Protein AF-A0A3Q0RYQ0-F1 (afdb_monomer)

Organism: Amphilophus citrinellus (NCBI:txid61819)

Sequence (430 aa):
LPTRLVSVSILPGSYDSENEVNPSDDLDFRHHNYKEMRQECPNITRIYNIGKSSQGLKMYAMEISDNPGEHETGEPEFRYTAGLHGNEALGRELLLLLMQFLCKEYNDENPRVRRLVDGVRIHLVPSLNPDAYELGSEMGNWALGHWTEEGYD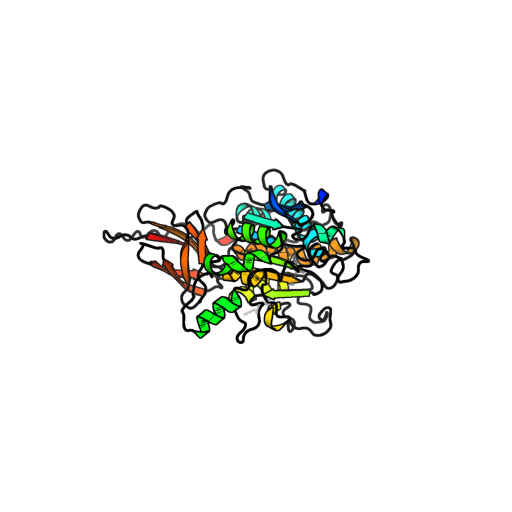IFQNFPDLNSILWGAEDRENVFNSSVSLFTVLKDVCLFLAVETKAIISWMVRNPFVLGANLQGGEKLVTYPFDMQRPPSSTPDDAMFRWLAMSYAHSHLTMTETYRGSCHGDDVTGGQGISNRASWKPVVGSMNDFSYLHTNCFELSIFLGCDKFPHESELPLEWENNREALLSFIEQVHRGIKGIVRDVDGNPLPNATVSVEGVRHDVKTAVGGDYWRLLNPGEYRVTAKADGYTPQTRLCMVAPSRDPEQDKRKIMDGWTTQKFGHNHRFWVFII

Foldseek 3Di:
DDDDDDDDDDDPDPPPPPDPDDDLPDFDQDQDALVRLDDDQPQFWDKDFLFAAPVGRTFIKIKGANDPPDDDFQQAEEEEAEALQLQLQLQLSLLSRLVVVLSVCVVVVPVLSVCLRHRHTYIYGSHLASVLNVQHDPPDDPCRRGAGPVRHSLQQLADFCVVVVVVCVVVVNQQLEFDDCVVVCPPSVVRHGRSNVSVVVVLVVHQHQEYEYEAEQKAAKEFADQADDVVGAALCNVLRLVLRLLLQVQQPCLLPPVPAILVHHRQCNSSRYDHNNSPPHGGNGPQCCSQRHHNYHYMYGHQYNRSNDHSVCSSVSSVRRVRSVSSSSVLSPFDWKWAKFWPVRQGDFQKWKDWPSRSYIHTAHPRRMDGDHDDFDWIWIWIGDPPEDIDIDIDGTDDDDDPVPPVPPPDDDDDDDDDDDDTYIDIGID

Solvent-accessible surface area (backbone atoms only — not comparable to full-atom values): 23874 Å² total; per-residue (Å²): 134,86,82,82,83,83,83,85,80,84,72,88,74,80,79,75,67,96,75,77,80,84,76,74,92,82,62,88,70,52,86,70,56,89,83,62,71,75,75,84,42,88,78,32,44,39,79,46,71,54,40,38,40,90,90,61,51,69,29,50,33,42,32,35,15,66,60,53,92,62,86,54,84,79,50,50,28,34,37,42,36,10,9,51,32,15,28,17,40,56,33,21,49,49,47,54,50,49,51,53,48,50,45,50,38,38,75,71,62,33,70,68,46,41,54,46,34,71,50,30,42,37,32,38,25,37,34,62,24,62,73,16,32,79,61,29,49,74,88,48,56,97,65,46,18,33,37,43,95,90,66,44,48,52,53,52,48,38,70,63,55,62,68,54,52,51,61,33,51,78,68,73,46,89,70,41,58,55,58,64,59,84,83,55,45,89,73,54,61,80,79,41,53,58,39,46,52,22,50,52,56,45,57,72,72,44,74,38,46,32,35,37,37,30,38,47,54,28,54,34,23,29,28,56,28,30,48,72,48,95,81,46,67,45,73,53,37,75,45,46,52,49,56,34,41,46,29,18,71,45,19,76,66,40,42,44,66,88,61,56,39,72,87,52,76,60,81,34,80,50,54,12,33,39,48,25,26,81,76,63,57,41,61,15,28,52,44,48,37,32,50,43,56,45,63,19,47,39,34,44,36,26,75,26,53,61,23,37,63,57,51,88,48,44,64,57,54,42,66,34,36,51,56,11,57,53,54,44,59,62,53,61,76,41,36,47,38,28,37,35,22,40,77,87,64,49,56,37,49,68,21,38,41,36,41,72,95,37,66,60,39,34,56,20,36,83,66,4,20,38,72,43,80,45,65,65,45,81,42,48,38,33,41,38,42,93,95,47,59,66,47,76,45,83,44,76,26,71,73,90,67,72,80,85,66,66,89,74,73,91,81,87,81,90,77,88,81,88,75,76,101,61,74,48,57,46,78,45,77,109

Mean predicted aligned error: 9.64 Å

pLDDT: mean 82.49, std 21.72, range [22.73, 98.88]

Radius of gyration: 23.22 Å; Cα contacts (8 Å, |Δi|>4): 870; chains: 1; bounding box: 71×60×66 Å

Structure (mmCIF, N/CA/C/O backbone):
data_AF-A0A3Q0RYQ0-F1
#
_entry.id   AF-A0A3Q0RYQ0-F1
#
loop_
_atom_site.group_PDB
_atom_site.id
_atom_site.type_symbol
_atom_site.label_atom_id
_atom_site.label_alt_id
_atom_site.label_comp_id
_atom_site.label_asym_id
_atom_site.label_entity_id
_atom_site.label_seq_id
_atom_site.pdbx_PDB_ins_code
_atom_site.Cartn_x
_atom_site.Cartn_y
_atom_site.Cartn_z
_atom_site.occupancy
_atom_site.B_iso_or_equiv
_atom_site.auth_seq_id
_atom_site.auth_comp_id
_atom_site.auth_asym_id
_atom_site.auth_atom_id
_atom_site.pdbx_PDB_model_num
ATOM 1 N N . LEU A 1 1 ? 41.351 41.976 39.395 1.00 35.34 1 LEU A N 1
ATOM 2 C CA . LEU A 1 1 ? 40.539 40.817 38.959 1.00 35.34 1 LEU A CA 1
ATOM 3 C C . LEU A 1 1 ? 40.976 40.463 37.544 1.00 35.34 1 LEU A C 1
ATOM 5 O O . LEU A 1 1 ? 40.737 41.284 36.668 1.00 35.34 1 LEU A O 1
ATOM 9 N N . PRO A 1 2 ? 41.702 39.357 37.312 1.00 31.44 2 PRO A N 1
ATOM 10 C CA . PRO A 1 2 ? 42.152 39.022 35.971 1.00 31.44 2 PRO A CA 1
ATOM 11 C C . PRO A 1 2 ? 41.014 38.339 35.204 1.00 31.44 2 PRO A C 1
ATOM 13 O O . PRO A 1 2 ? 40.471 37.321 35.633 1.00 31.44 2 PRO A O 1
ATOM 16 N N . THR A 1 3 ? 40.649 38.939 34.079 1.00 29.67 3 THR A N 1
ATOM 17 C CA . THR A 1 3 ? 39.706 38.440 33.078 1.00 29.67 3 THR A CA 1
ATOM 18 C C . THR A 1 3 ? 40.287 37.184 32.424 1.00 29.67 3 THR A C 1
ATOM 20 O O . THR A 1 3 ? 41.340 37.241 31.794 1.00 29.67 3 THR A O 1
ATOM 23 N N . ARG A 1 4 ? 39.623 36.033 32.586 1.00 26.80 4 ARG A N 1
ATOM 24 C CA . ARG A 1 4 ? 39.963 34.800 31.861 1.00 26.80 4 ARG A CA 1
ATOM 25 C C . ARG A 1 4 ? 39.298 34.837 30.483 1.00 26.80 4 ARG A C 1
ATOM 27 O O . ARG A 1 4 ? 38.076 34.806 30.394 1.00 26.80 4 ARG A O 1
ATOM 34 N N . LEU A 1 5 ? 40.112 34.919 29.432 1.00 25.80 5 LEU A N 1
ATOM 35 C CA . LEU A 1 5 ? 39.718 34.653 28.047 1.00 25.80 5 LEU A CA 1
ATOM 36 C C . LEU A 1 5 ? 39.495 33.144 27.874 1.00 25.80 5 LEU A C 1
ATOM 38 O O . LEU A 1 5 ? 40.345 32.351 28.275 1.00 25.80 5 LEU A O 1
ATOM 42 N N . VAL A 1 6 ? 38.365 32.758 27.283 1.00 25.59 6 VAL A N 1
ATOM 43 C CA . VAL A 1 6 ? 38.077 31.376 26.873 1.00 25.59 6 VAL A CA 1
ATOM 44 C C . VAL A 1 6 ? 38.352 31.273 25.374 1.00 25.59 6 VAL A C 1
ATOM 46 O O . VAL A 1 6 ? 37.732 31.981 24.585 1.00 25.59 6 VAL A O 1
ATOM 49 N N . SER A 1 7 ? 39.297 30.418 24.984 1.00 22.73 7 SER A N 1
ATOM 50 C CA . SER A 1 7 ? 39.553 30.049 23.590 1.00 22.73 7 SER A CA 1
ATOM 51 C C . SER A 1 7 ? 38.651 28.880 23.194 1.00 22.73 7 SER A C 1
ATOM 53 O O . SER A 1 7 ? 38.681 27.842 23.855 1.00 22.73 7 SER A O 1
ATOM 55 N N . VAL A 1 8 ? 37.880 29.028 22.116 1.00 24.84 8 VAL A N 1
ATOM 56 C CA . VAL A 1 8 ? 37.126 27.928 21.501 1.00 24.84 8 VAL A CA 1
ATOM 57 C C . VAL A 1 8 ? 37.947 27.394 20.332 1.00 24.84 8 VAL A C 1
ATOM 59 O O . VAL A 1 8 ? 38.118 28.076 19.324 1.00 24.84 8 VAL A O 1
ATOM 62 N N . SER A 1 9 ? 38.477 26.185 20.487 1.00 23.41 9 SER A N 1
ATOM 63 C CA . SER A 1 9 ? 39.116 25.425 19.414 1.00 23.41 9 SER A CA 1
ATOM 64 C C . SER A 1 9 ? 38.035 24.609 18.709 1.00 23.41 9 SER A C 1
ATOM 66 O O . SER A 1 9 ? 37.438 23.730 19.327 1.00 23.41 9 SER A O 1
ATOM 68 N N . ILE A 1 10 ? 37.766 24.893 17.435 1.00 24.98 10 ILE A N 1
ATOM 69 C CA . ILE A 1 10 ? 36.896 24.055 16.603 1.00 24.98 10 ILE A CA 1
ATOM 70 C C . ILE A 1 10 ? 37.760 22.901 16.090 1.00 24.98 10 ILE A C 1
ATOM 72 O O . ILE A 1 10 ? 38.642 23.106 15.258 1.00 24.98 10 ILE A O 1
ATOM 76 N N . LEU A 1 11 ? 37.543 21.702 16.628 1.00 24.66 11 LEU A N 1
ATOM 77 C CA . LEU A 1 11 ? 38.028 20.469 16.011 1.00 24.66 11 LEU A CA 1
ATOM 78 C C . LEU A 1 11 ? 37.131 20.172 14.797 1.00 24.66 11 LEU A C 1
ATOM 80 O O . LEU A 1 11 ? 35.913 20.321 14.924 1.00 24.66 11 LEU A O 1
ATOM 84 N N . PRO A 1 12 ? 37.677 19.769 13.636 1.00 24.64 12 PRO A N 1
ATOM 85 C CA . PRO A 1 12 ? 36.850 19.257 12.556 1.00 24.64 12 PRO A CA 1
ATOM 86 C C . PRO A 1 12 ? 36.226 17.950 13.048 1.00 24.64 12 PRO A C 1
ATOM 88 O O . PRO A 1 12 ? 36.910 16.941 13.190 1.00 24.64 12 PRO A O 1
ATOM 91 N N . GLY A 1 13 ? 34.941 17.995 13.390 1.00 23.70 13 GLY A N 1
ATOM 92 C CA . GLY A 1 13 ? 34.165 16.788 13.615 1.00 23.70 13 GLY A CA 1
ATOM 93 C C . GLY A 1 13 ? 33.959 16.120 12.266 1.00 23.70 13 GLY A C 1
ATOM 94 O O . GLY A 1 13 ? 33.210 16.640 11.441 1.00 23.70 13 GLY A O 1
ATOM 95 N N . SER A 1 14 ? 34.633 14.995 12.037 1.00 28.39 14 SER A N 1
ATOM 96 C CA . SER A 1 14 ? 34.111 13.988 11.124 1.00 28.39 14 SER A CA 1
ATOM 97 C C . SER A 1 14 ? 32.786 13.526 11.723 1.00 28.39 14 SER A C 1
ATOM 99 O O . SER A 1 14 ? 32.752 12.817 12.727 1.00 28.39 14 SER A O 1
ATOM 101 N N . TYR A 1 15 ? 31.684 14.025 11.171 1.00 25.72 15 TYR A N 1
ATOM 102 C CA . TYR A 1 15 ? 30.408 13.342 11.298 1.00 25.72 15 TYR A CA 1
ATOM 103 C C . TYR A 1 15 ? 30.523 12.087 10.436 1.00 25.72 15 TYR A C 1
ATOM 105 O O . TYR A 1 15 ? 30.197 12.121 9.256 1.00 25.72 15 TYR A O 1
ATOM 113 N N . ASP A 1 16 ? 31.043 11.011 11.018 1.00 27.61 16 ASP A N 1
ATOM 114 C CA . ASP A 1 16 ? 30.705 9.682 10.530 1.00 27.61 16 ASP A CA 1
ATOM 115 C C . ASP A 1 16 ? 29.267 9.439 10.997 1.00 27.61 16 ASP A C 1
ATOM 117 O O . ASP A 1 16 ? 28.991 9.305 12.191 1.00 27.61 16 ASP A O 1
ATOM 121 N N . SER A 1 17 ? 28.316 9.493 10.068 1.00 32.97 17 SER A N 1
ATOM 122 C CA . SER A 1 17 ? 26.970 8.995 10.319 1.00 32.97 17 SER A CA 1
ATOM 123 C C . SER A 1 17 ? 27.061 7.484 10.525 1.00 32.97 17 SER A C 1
ATOM 125 O O . SER A 1 17 ? 27.238 6.741 9.564 1.00 32.97 17 SER A O 1
ATOM 127 N N . GLU A 1 18 ? 26.915 7.015 11.763 1.00 38.28 18 GLU A N 1
ATOM 128 C CA . GLU A 1 18 ? 26.927 5.587 12.138 1.00 38.28 18 GLU A CA 1
ATOM 129 C C . GLU A 1 18 ? 25.746 4.757 11.566 1.00 38.28 18 GLU A C 1
ATOM 131 O O . GLU A 1 18 ? 25.410 3.717 12.112 1.00 38.28 18 GLU A O 1
ATOM 136 N N . ASN A 1 19 ? 25.108 5.168 10.463 1.00 42.06 19 ASN A N 1
ATOM 137 C CA . ASN A 1 19 ? 24.015 4.431 9.809 1.00 42.06 19 ASN A CA 1
ATOM 138 C C . ASN A 1 19 ? 24.026 4.529 8.267 1.00 42.06 19 ASN A C 1
ATOM 140 O O . ASN A 1 19 ? 23.006 4.253 7.635 1.00 42.06 19 ASN A O 1
ATOM 144 N N . GLU A 1 20 ? 25.138 4.913 7.630 1.00 40.25 20 GLU A N 1
ATOM 145 C CA . GLU A 1 20 ? 25.246 4.771 6.170 1.00 40.25 20 GLU A CA 1
ATOM 146 C C . GLU A 1 20 ? 25.412 3.288 5.804 1.00 40.25 20 GLU A C 1
ATOM 148 O O . GLU A 1 20 ? 26.482 2.693 5.929 1.00 40.25 20 GLU A O 1
ATOM 153 N N . VAL A 1 21 ? 24.301 2.680 5.385 1.00 49.88 21 VAL A N 1
ATOM 154 C CA . VAL A 1 21 ? 24.256 1.333 4.815 1.00 49.88 21 VAL A CA 1
ATOM 155 C C . VAL A 1 21 ? 24.951 1.378 3.453 1.00 49.88 21 VAL A C 1
ATOM 157 O O . VAL A 1 21 ? 24.531 2.132 2.576 1.00 49.88 21 VAL A O 1
ATOM 160 N N . ASN A 1 22 ? 25.973 0.545 3.249 1.00 49.56 22 ASN A N 1
ATOM 161 C CA . ASN A 1 22 ? 26.591 0.303 1.940 1.00 49.56 22 ASN A CA 1
ATOM 162 C C . ASN A 1 22 ? 26.213 -1.110 1.448 1.00 49.56 22 ASN A C 1
ATOM 164 O O . ASN A 1 22 ? 26.931 -2.061 1.760 1.00 49.56 22 ASN A O 1
ATOM 168 N N . PRO A 1 23 ? 25.107 -1.296 0.696 1.00 49.75 23 PRO A N 1
ATOM 169 C CA . PRO A 1 23 ? 24.666 -2.610 0.254 1.00 49.75 23 PRO A CA 1
ATOM 170 C C . PRO A 1 23 ? 24.628 -2.719 -1.281 1.00 49.75 23 PRO A C 1
ATOM 172 O O . PRO A 1 23 ? 23.695 -3.307 -1.818 1.00 49.75 23 PRO A O 1
ATOM 175 N N . SER A 1 24 ? 25.589 -2.147 -2.021 1.00 54.16 24 SER A N 1
ATOM 176 C CA . SER A 1 24 ? 25.596 -2.294 -3.490 1.00 54.16 24 SER A CA 1
ATOM 177 C C . SER A 1 24 ? 26.205 -3.608 -3.979 1.00 54.16 24 SER A C 1
ATOM 179 O O . SER A 1 24 ? 25.869 -4.061 -5.066 1.00 54.16 24 SER A O 1
ATOM 181 N N . ASP A 1 25 ? 27.092 -4.238 -3.207 1.00 54.28 25 ASP A N 1
ATOM 182 C CA . ASP A 1 25 ? 28.030 -5.212 -3.783 1.00 54.28 25 ASP A CA 1
ATOM 183 C C . ASP A 1 25 ? 27.465 -6.636 -3.963 1.00 54.28 25 ASP A C 1
ATOM 185 O O . ASP A 1 25 ? 28.196 -7.515 -4.409 1.00 54.28 25 ASP A O 1
ATOM 189 N N . ASP A 1 26 ? 26.183 -6.885 -3.652 1.00 65.62 26 ASP A N 1
ATOM 190 C CA . ASP A 1 26 ? 25.597 -8.243 -3.700 1.00 65.62 26 ASP A CA 1
ATOM 191 C C . ASP A 1 26 ? 24.084 -8.296 -4.016 1.00 65.62 26 ASP A C 1
ATOM 193 O O . ASP A 1 26 ? 23.412 -9.267 -3.673 1.00 65.62 26 ASP A O 1
ATOM 197 N N . LEU A 1 27 ? 23.514 -7.243 -4.615 1.00 79.44 27 LEU A N 1
ATOM 198 C CA . LEU A 1 27 ? 22.121 -7.254 -5.096 1.00 79.44 27 LEU A CA 1
ATOM 199 C C . LEU A 1 27 ? 22.076 -7.556 -6.606 1.00 79.44 27 LEU A C 1
ATOM 201 O O . LEU A 1 27 ? 22.945 -7.115 -7.360 1.00 79.44 27 LEU A O 1
ATOM 205 N N . ASP A 1 28 ? 21.060 -8.299 -7.057 1.00 83.06 28 ASP A N 1
ATOM 206 C CA . ASP A 1 28 ? 20.886 -8.687 -8.468 1.00 83.06 28 ASP A CA 1
ATOM 207 C C . ASP A 1 28 ? 20.220 -7.555 -9.275 1.00 83.06 28 ASP A C 1
ATOM 209 O O . ASP A 1 28 ? 18.995 -7.495 -9.400 1.00 83.06 28 ASP A O 1
ATOM 213 N N . PHE A 1 29 ? 21.025 -6.625 -9.796 1.00 84.56 29 PHE A N 1
ATOM 214 C CA . PHE A 1 29 ? 20.559 -5.498 -10.614 1.00 84.56 29 PHE A CA 1
ATOM 215 C C . PHE A 1 29 ? 20.426 -5.878 -12.096 1.00 84.56 29 PHE A C 1
ATOM 217 O O . PHE A 1 29 ? 21.367 -5.722 -12.875 1.00 84.56 29 PHE A O 1
ATOM 224 N N . ARG A 1 30 ? 19.247 -6.361 -12.489 1.00 86.81 30 ARG A N 1
ATOM 225 C CA . ARG A 1 30 ? 18.861 -6.657 -13.881 1.00 86.81 30 ARG A CA 1
ATOM 226 C C . ARG A 1 30 ? 17.343 -6.775 -13.995 1.00 86.81 30 ARG A C 1
ATOM 228 O O . ARG A 1 30 ? 16.667 -6.853 -12.972 1.00 86.81 30 ARG A O 1
ATOM 235 N N . HIS A 1 31 ? 16.817 -6.888 -15.212 1.00 79.19 31 HIS A N 1
ATOM 236 C CA . HIS A 1 31 ? 15.400 -7.200 -15.407 1.00 79.19 31 HIS A CA 1
ATOM 237 C C . HIS A 1 31 ? 15.139 -8.698 -15.201 1.00 79.19 31 HIS A C 1
ATOM 239 O O . HIS A 1 31 ? 15.786 -9.558 -15.810 1.00 79.19 31 HIS A O 1
ATOM 245 N N . HIS A 1 32 ? 14.183 -9.033 -14.333 1.00 85.75 32 HIS A N 1
ATOM 246 C CA . HIS A 1 32 ? 13.834 -10.423 -14.028 1.00 85.75 32 HIS A CA 1
ATOM 247 C C . HIS A 1 32 ? 12.627 -10.862 -14.848 1.00 85.75 32 HIS A C 1
ATOM 249 O O . HIS A 1 32 ? 11.542 -10.297 -14.704 1.00 85.75 32 HIS A O 1
ATOM 255 N N . ASN A 1 33 ? 12.740 -11.939 -15.634 1.00 80.19 33 ASN A N 1
ATOM 256 C CA . ASN A 1 33 ? 11.565 -12.515 -16.305 1.00 80.19 33 ASN A CA 1
ATOM 257 C C . ASN A 1 33 ? 10.619 -13.203 -15.303 1.00 80.19 33 ASN A C 1
ATOM 259 O O . ASN A 1 33 ? 10.952 -13.413 -14.132 1.00 80.19 33 ASN A O 1
ATOM 263 N N . TYR A 1 34 ? 9.419 -13.593 -15.746 1.00 75.25 34 TYR A N 1
ATOM 264 C CA . TYR A 1 34 ? 8.412 -14.195 -14.867 1.00 75.25 34 TYR A CA 1
ATOM 265 C C . TYR A 1 34 ? 8.910 -15.379 -14.008 1.00 75.25 34 TYR A C 1
ATOM 267 O O . TYR A 1 34 ? 8.474 -15.554 -12.866 1.00 75.25 34 TYR A O 1
ATOM 275 N N . LYS A 1 35 ? 9.820 -16.217 -14.524 1.00 77.00 35 LYS A N 1
ATOM 276 C CA . LYS A 1 35 ? 10.297 -17.411 -13.799 1.00 77.00 35 LYS A CA 1
ATOM 277 C C . LYS A 1 35 ? 11.270 -17.068 -12.674 1.00 77.00 35 LYS A C 1
ATOM 279 O O . LYS A 1 35 ? 11.346 -17.838 -11.713 1.00 77.00 35 LYS A O 1
ATOM 284 N N . GLU A 1 36 ? 11.977 -15.952 -12.809 1.00 78.25 36 GLU A N 1
ATOM 285 C CA . GLU A 1 36 ? 13.081 -15.519 -11.949 1.00 78.25 36 GLU A CA 1
ATOM 286 C C . GLU A 1 36 ? 12.624 -14.677 -10.754 1.00 78.25 36 GLU A C 1
ATOM 288 O O . GLU A 1 36 ? 13.380 -14.537 -9.802 1.00 78.25 36 GLU A O 1
ATOM 293 N N . MET A 1 37 ? 11.369 -14.208 -10.736 1.00 74.06 37 MET A N 1
ATOM 294 C CA . MET A 1 37 ? 10.793 -13.474 -9.594 1.00 74.06 37 MET A CA 1
ATOM 295 C C . MET A 1 37 ? 10.704 -14.294 -8.294 1.00 74.06 37 MET A C 1
ATOM 297 O O . MET A 1 37 ? 10.401 -13.753 -7.238 1.00 74.06 37 MET A O 1
ATOM 301 N N . ARG A 1 38 ? 10.892 -15.618 -8.355 1.00 68.00 38 ARG A N 1
ATOM 302 C CA . ARG A 1 38 ? 10.792 -16.508 -7.189 1.00 68.00 38 ARG A CA 1
ATOM 303 C C . ARG A 1 38 ? 12.153 -16.659 -6.522 1.00 68.00 38 ARG A C 1
ATOM 305 O O . ARG A 1 38 ? 12.812 -17.683 -6.695 1.00 68.00 38 ARG A O 1
ATOM 312 N N . GLN A 1 39 ? 12.551 -15.640 -5.777 1.00 68.56 39 GLN A N 1
ATOM 313 C CA . GLN A 1 39 ? 13.675 -15.721 -4.850 1.00 68.56 39 GLN A CA 1
ATOM 314 C C . GLN A 1 39 ? 13.123 -15.869 -3.427 1.00 68.56 39 GLN A C 1
ATOM 316 O O . GLN A 1 39 ? 12.138 -15.229 -3.074 1.00 68.56 39 GLN A O 1
ATOM 321 N N . GLU A 1 40 ? 13.715 -16.753 -2.629 1.00 69.31 40 GLU A N 1
ATOM 322 C CA . GLU A 1 40 ? 13.260 -17.042 -1.265 1.00 69.31 40 GLU A CA 1
ATOM 323 C C . GLU A 1 40 ? 14.390 -16.795 -0.269 1.00 69.31 40 GLU A C 1
ATOM 325 O O . GLU A 1 40 ? 15.542 -17.153 -0.516 1.00 69.31 40 GLU A O 1
ATOM 330 N N . CYS A 1 41 ? 14.025 -16.231 0.880 1.00 78.12 41 CYS A N 1
ATOM 331 C CA . CYS A 1 41 ? 14.859 -16.178 2.072 1.00 78.12 41 CYS A CA 1
ATOM 332 C C . CYS A 1 41 ? 14.319 -17.204 3.076 1.00 78.12 41 CYS A C 1
ATOM 334 O O . CYS A 1 41 ? 13.227 -16.993 3.625 1.00 78.12 41 CYS A O 1
ATOM 336 N N . PRO A 1 42 ? 15.011 -18.332 3.308 1.00 75.12 42 PRO A N 1
ATOM 337 C CA . PRO A 1 42 ? 14.533 -19.343 4.241 1.00 75.12 42 PRO A CA 1
ATOM 338 C C . PRO A 1 42 ? 14.229 -18.738 5.621 1.00 75.12 42 PRO A C 1
ATOM 340 O O . PRO A 1 42 ? 14.963 -17.879 6.098 1.00 75.12 42 PRO A O 1
ATOM 343 N N . ASN A 1 43 ? 13.168 -19.226 6.267 1.00 83.88 43 ASN A N 1
ATOM 344 C CA . ASN A 1 43 ? 12.683 -18.865 7.611 1.00 83.88 43 ASN A CA 1
ATOM 345 C C . ASN A 1 43 ? 11.854 -17.582 7.741 1.00 83.88 43 ASN A C 1
ATOM 347 O O . ASN A 1 43 ? 10.963 -17.583 8.579 1.00 83.88 43 ASN A O 1
ATOM 351 N N . ILE A 1 44 ? 12.081 -16.547 6.928 1.00 91.00 44 ILE A N 1
ATOM 352 C CA . ILE A 1 44 ? 11.327 -15.279 7.044 1.00 91.00 44 ILE A CA 1
ATOM 353 C C . ILE A 1 44 ? 10.461 -14.946 5.830 1.00 91.00 44 ILE A C 1
ATOM 355 O O . ILE A 1 44 ? 9.850 -13.884 5.778 1.00 91.00 44 ILE A O 1
ATOM 359 N N . THR A 1 45 ? 10.427 -15.818 4.816 1.00 92.31 45 THR A N 1
ATOM 360 C CA . THR A 1 45 ? 9.611 -15.583 3.619 1.00 92.31 45 THR A CA 1
ATOM 361 C C . THR A 1 45 ? 8.669 -16.722 3.291 1.00 92.31 45 THR A C 1
ATOM 363 O O . THR A 1 45 ? 8.945 -17.895 3.544 1.00 92.31 45 THR A O 1
ATOM 366 N N . ARG A 1 46 ? 7.546 -16.359 2.666 1.00 93.44 46 ARG A N 1
ATOM 367 C CA . ARG A 1 46 ? 6.603 -17.296 2.057 1.00 93.44 46 ARG A CA 1
ATOM 368 C C . ARG A 1 46 ? 6.098 -16.736 0.735 1.00 93.44 46 ARG A C 1
ATOM 370 O O . ARG A 1 46 ? 5.437 -15.703 0.687 1.00 93.44 46 ARG A O 1
ATOM 377 N N . ILE A 1 47 ? 6.328 -17.470 -0.349 1.00 92.88 47 ILE A N 1
ATOM 378 C CA . ILE A 1 47 ? 5.747 -17.136 -1.651 1.00 92.88 47 ILE A CA 1
ATOM 379 C C . ILE A 1 47 ? 4.377 -17.798 -1.778 1.00 92.88 47 ILE A C 1
ATOM 381 O O . ILE A 1 47 ? 4.229 -19.012 -1.612 1.00 92.88 47 ILE A O 1
ATOM 385 N N . TYR A 1 48 ? 3.354 -17.018 -2.119 1.00 94.81 48 TYR A N 1
ATOM 386 C CA . TYR A 1 48 ? 2.020 -17.544 -2.393 1.00 94.81 48 TYR A CA 1
ATOM 387 C C . TYR A 1 48 ? 1.381 -16.896 -3.617 1.00 94.81 48 TYR A C 1
ATOM 389 O O . TYR A 1 48 ? 1.836 -15.884 -4.139 1.00 94.81 48 TYR A O 1
ATOM 397 N N . ASN A 1 49 ? 0.324 -17.532 -4.118 1.00 95.88 49 ASN A N 1
ATOM 398 C CA . ASN A 1 49 ? -0.392 -17.068 -5.295 1.00 95.88 49 ASN A CA 1
ATOM 399 C C . ASN A 1 49 ? -1.640 -16.267 -4.903 1.00 95.88 49 ASN A C 1
ATOM 401 O O . ASN A 1 49 ? -2.490 -16.806 -4.190 1.00 95.88 49 ASN A O 1
ATOM 405 N N . ILE A 1 50 ? -1.794 -15.048 -5.427 1.00 96.69 50 ILE A N 1
ATOM 406 C CA . ILE A 1 50 ? -3.001 -14.228 -5.216 1.00 96.69 50 ILE A CA 1
ATOM 407 C C . ILE A 1 50 ? -4.071 -14.462 -6.290 1.00 96.69 50 ILE A C 1
ATOM 409 O O . ILE A 1 50 ? -5.246 -14.194 -6.057 1.00 96.69 50 ILE A O 1
ATOM 413 N N . GLY A 1 51 ? -3.699 -15.023 -7.445 1.00 96.19 51 GLY A N 1
ATOM 414 C CA . GLY A 1 51 ? -4.630 -15.286 -8.542 1.00 96.19 51 GLY A CA 1
ATOM 415 C C . GLY A 1 51 ? -3.944 -15.721 -9.827 1.00 96.19 51 GLY A C 1
ATOM 416 O O . GLY A 1 51 ? -2.811 -16.187 -9.815 1.00 96.19 51 GLY A O 1
ATOM 417 N N . LYS A 1 52 ? -4.632 -15.625 -10.957 1.00 95.38 52 LYS A N 1
ATOM 418 C CA . LYS A 1 52 ? -4.008 -15.856 -12.259 1.00 95.38 52 LYS A CA 1
ATOM 419 C C . LYS A 1 52 ? -4.392 -14.744 -13.212 1.00 95.38 52 LYS A C 1
ATOM 421 O O . LYS A 1 52 ? -5.511 -14.245 -13.120 1.00 95.38 52 LYS A O 1
ATOM 426 N N . SER A 1 53 ? -3.469 -14.409 -14.095 1.00 94.81 53 SER A N 1
ATOM 427 C CA . SER A 1 53 ? -3.727 -13.567 -15.248 1.00 94.81 53 SER A CA 1
ATOM 428 C C . SER A 1 53 ? -4.573 -14.290 -16.296 1.00 94.81 53 SER A C 1
ATOM 430 O O . SER A 1 53 ? -4.840 -15.498 -16.189 1.00 94.81 53 SER A O 1
ATOM 432 N N . SER A 1 54 ? -4.964 -13.552 -17.326 1.00 93.69 54 SER A N 1
ATOM 433 C CA . SER A 1 54 ? -5.740 -14.036 -18.469 1.00 93.69 54 SER A CA 1
ATOM 434 C C . SER A 1 54 ? -5.054 -15.194 -19.204 1.00 93.69 54 SER A C 1
ATOM 436 O O . SER A 1 54 ? -5.709 -16.180 -19.550 1.00 93.69 54 SER A O 1
ATOM 438 N N . GLN A 1 55 ? -3.726 -15.151 -19.356 1.00 93.31 55 GLN A N 1
ATOM 439 C CA . GLN A 1 55 ? -2.941 -16.243 -19.947 1.00 93.31 55 GLN A CA 1
ATOM 440 C C . GLN A 1 55 ? -2.594 -17.366 -18.948 1.00 93.31 55 GLN A C 1
ATOM 442 O O . GL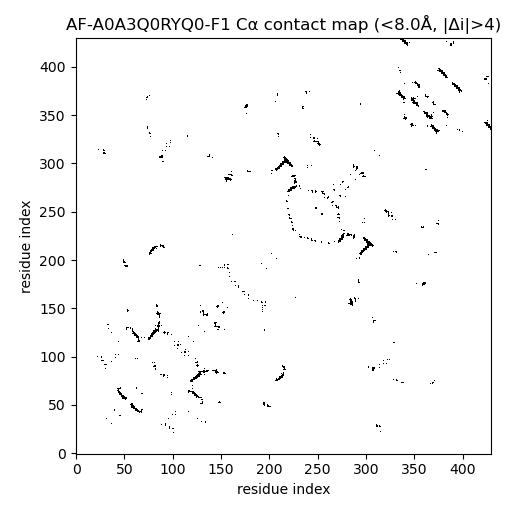N A 1 55 ? -1.933 -18.350 -19.288 1.00 93.31 55 GLN A O 1
ATOM 447 N N . GLY A 1 56 ? -3.070 -17.273 -17.703 1.00 93.75 56 GLY A N 1
ATOM 448 C CA . GLY A 1 56 ? -2.920 -18.310 -16.686 1.00 93.75 56 GLY A CA 1
ATOM 449 C C . GLY A 1 56 ? -1.619 -18.245 -15.880 1.00 93.75 56 GLY A C 1
ATOM 450 O O . GLY A 1 56 ? -1.360 -19.172 -15.096 1.00 93.75 56 GLY A O 1
ATOM 451 N N . LEU A 1 57 ? -0.829 -17.174 -16.022 1.00 93.50 57 LEU A N 1
ATOM 452 C CA . LEU A 1 57 ? 0.336 -16.914 -15.177 1.00 93.50 57 LEU A CA 1
ATOM 453 C C . LEU A 1 57 ? -0.129 -16.592 -13.755 1.00 93.50 57 LEU A C 1
ATOM 455 O O . LEU A 1 57 ? -1.085 -15.857 -13.534 1.00 93.50 57 LEU A O 1
ATOM 459 N N . LY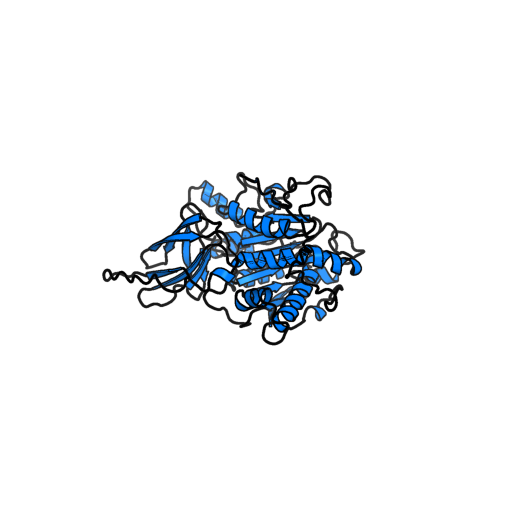S A 1 58 ? 0.526 -17.180 -12.757 1.00 95.12 58 LYS A N 1
ATOM 460 C CA . LYS A 1 58 ? 0.237 -16.908 -11.342 1.00 95.12 58 LYS A CA 1
ATOM 461 C C . LYS A 1 58 ? 0.760 -15.529 -10.953 1.00 95.12 58 LYS A C 1
ATOM 463 O O . LYS A 1 58 ? 1.914 -15.226 -11.242 1.00 95.12 58 LYS A O 1
ATOM 468 N N . MET A 1 59 ? -0.036 -14.756 -10.230 1.00 95.94 59 MET A N 1
ATOM 469 C CA . MET A 1 59 ? 0.427 -13.513 -9.612 1.00 95.94 59 MET A CA 1
ATOM 470 C C . MET A 1 59 ? 0.984 -13.835 -8.225 1.00 95.94 59 MET A C 1
ATOM 472 O O . MET A 1 59 ? 0.238 -14.253 -7.335 1.00 95.94 59 MET A O 1
ATOM 476 N N . TYR A 1 60 ? 2.299 -13.712 -8.054 1.00 95.44 60 TYR A N 1
ATOM 477 C CA . TYR A 1 60 ? 2.972 -14.092 -6.813 1.00 95.44 60 TYR A CA 1
ATOM 478 C C . TYR A 1 60 ? 3.049 -12.924 -5.834 1.00 95.44 60 TYR A C 1
ATOM 480 O O . TYR A 1 60 ? 3.469 -11.832 -6.203 1.00 95.44 60 TYR A O 1
ATOM 488 N N . ALA A 1 61 ? 2.694 -13.194 -4.583 1.00 96.25 61 ALA A N 1
ATOM 489 C CA . ALA A 1 61 ? 3.026 -12.356 -3.444 1.00 96.25 61 ALA A CA 1
ATOM 490 C C . ALA A 1 61 ? 4.195 -12.989 -2.684 1.00 96.25 61 ALA A C 1
ATOM 492 O O . ALA A 1 61 ? 4.180 -14.193 -2.408 1.00 96.25 61 ALA A O 1
ATOM 493 N N . MET A 1 62 ? 5.185 -12.169 -2.354 1.00 94.88 62 MET A N 1
ATOM 494 C CA . MET A 1 62 ? 6.315 -12.503 -1.497 1.00 94.88 62 MET A CA 1
ATOM 495 C C . MET A 1 62 ? 6.008 -11.924 -0.120 1.00 94.88 62 MET A C 1
ATOM 497 O O . MET A 1 62 ? 5.973 -10.709 0.064 1.00 94.88 62 MET A O 1
ATOM 501 N N . GLU A 1 63 ? 5.675 -12.803 0.813 1.00 96.12 63 GLU A N 1
ATOM 502 C CA . GLU A 1 63 ? 5.459 -12.457 2.212 1.00 96.12 63 GLU A CA 1
ATOM 503 C C . GLU A 1 63 ? 6.793 -12.432 2.950 1.00 96.12 63 GLU A C 1
ATOM 505 O O . GLU A 1 63 ? 7.593 -13.345 2.745 1.00 96.12 63 GLU A O 1
ATOM 510 N N . ILE A 1 64 ? 7.003 -11.425 3.797 1.00 96.38 64 ILE A N 1
ATOM 511 C CA . ILE A 1 64 ? 8.181 -11.258 4.650 1.00 96.38 64 ILE A CA 1
ATOM 512 C C . ILE A 1 64 ? 7.698 -10.945 6.075 1.00 96.38 64 ILE A C 1
ATOM 514 O O . ILE A 1 64 ? 6.982 -9.964 6.267 1.00 96.38 64 ILE A O 1
ATOM 518 N N . SER A 1 65 ? 8.048 -11.799 7.036 1.00 96.25 65 SER A N 1
ATOM 519 C CA . SER A 1 65 ? 7.722 -11.699 8.473 1.00 96.25 65 SER A CA 1
ATOM 520 C C . SER A 1 65 ? 8.577 -12.720 9.237 1.00 96.25 65 SER A C 1
ATOM 522 O O . SER A 1 65 ? 9.082 -13.666 8.627 1.00 96.25 65 SER A O 1
ATOM 524 N N . ASP A 1 66 ? 8.749 -12.568 10.548 1.00 93.75 66 ASP A N 1
ATOM 525 C CA . ASP A 1 66 ? 9.359 -13.599 11.395 1.00 93.75 66 ASP A CA 1
ATOM 526 C C . ASP A 1 66 ? 8.476 -14.852 11.560 1.00 93.75 66 ASP A C 1
ATOM 528 O O . ASP A 1 66 ? 9.014 -15.937 11.791 1.00 93.75 66 ASP A O 1
ATOM 532 N N . ASN A 1 67 ? 7.156 -14.747 11.342 1.00 94.56 67 ASN A N 1
ATOM 533 C CA . ASN A 1 67 ? 6.213 -15.875 11.346 1.00 94.56 67 ASN A CA 1
ATOM 534 C C . ASN A 1 67 ? 5.410 -15.985 10.032 1.00 94.56 67 ASN A C 1
ATOM 536 O O . ASN A 1 67 ? 4.181 -15.848 10.006 1.00 94.56 67 ASN A O 1
ATOM 540 N N . PRO A 1 68 ? 6.072 -16.298 8.900 1.00 94.06 68 PRO A N 1
ATOM 541 C CA . PRO A 1 68 ? 5.434 -16.260 7.597 1.00 94.06 68 PRO A CA 1
ATOM 542 C C . PRO A 1 68 ? 4.320 -17.308 7.474 1.00 94.06 68 PRO A C 1
ATOM 544 O O . PRO A 1 68 ? 4.508 -18.519 7.598 1.00 94.06 68 PRO A O 1
ATOM 547 N N . GLY A 1 69 ? 3.143 -16.830 7.106 1.00 92.50 69 GLY A N 1
ATOM 548 C CA . GLY A 1 69 ? 1.966 -17.607 6.775 1.00 92.50 69 GLY A CA 1
ATOM 549 C C . GLY A 1 69 ? 0.811 -17.474 7.752 1.00 92.50 69 GLY A C 1
ATOM 550 O O . GLY A 1 69 ? -0.304 -17.866 7.388 1.00 92.50 69 GLY A O 1
ATOM 551 N N . GLU A 1 70 ? 1.051 -16.874 8.911 1.00 89.19 70 GLU A N 1
ATOM 552 C CA . GLU A 1 70 ? 0.066 -16.633 9.956 1.00 89.19 70 GLU A CA 1
ATOM 553 C C . GLU A 1 70 ? -0.027 -15.134 10.246 1.00 89.19 70 GLU A C 1
ATOM 555 O O . GLU A 1 70 ? 0.921 -14.392 10.040 1.00 89.19 70 GLU A O 1
ATOM 560 N N . HIS A 1 71 ? -1.215 -14.680 10.635 1.00 93.00 71 HIS A N 1
ATOM 561 C CA . HIS A 1 71 ? -1.419 -13.303 11.064 1.00 93.00 71 HIS A CA 1
ATOM 562 C C . HIS A 1 71 ? -1.304 -13.249 12.586 1.00 93.00 71 HIS A C 1
ATOM 564 O O . HIS A 1 71 ? -2.060 -13.946 13.276 1.00 93.00 71 HIS A O 1
ATOM 570 N N . GLU A 1 72 ? -0.407 -12.415 13.106 1.00 94.38 72 GLU A N 1
ATOM 571 C CA . GLU A 1 72 ? -0.222 -12.234 14.541 1.00 94.38 72 GLU A CA 1
ATOM 572 C C . GLU A 1 72 ? -1.041 -11.058 15.074 1.00 94.38 72 GLU A C 1
ATOM 574 O O . GLU A 1 72 ? -1.028 -9.949 14.545 1.00 94.38 72 GLU A O 1
ATOM 579 N N . THR A 1 73 ? -1.769 -11.284 16.170 1.00 93.25 73 THR A N 1
ATOM 580 C CA . THR A 1 73 ? -2.662 -10.257 16.717 1.00 93.25 73 THR A CA 1
ATOM 581 C C . THR A 1 73 ? -1.887 -9.007 17.141 1.00 93.25 73 THR A C 1
ATOM 583 O O . THR A 1 73 ? -1.059 -9.054 18.051 1.00 93.25 73 THR A O 1
ATOM 586 N N . GLY A 1 74 ? -2.230 -7.861 16.552 1.00 91.62 74 GLY A N 1
ATOM 587 C CA . GLY A 1 74 ? -1.577 -6.573 16.800 1.00 91.62 74 GLY A CA 1
ATOM 588 C C . GLY A 1 74 ? -0.360 -6.281 15.911 1.00 91.62 74 GLY A C 1
ATOM 589 O O . GLY A 1 74 ? 0.166 -5.156 15.975 1.00 91.62 74 GLY A O 1
ATOM 590 N N . GLU A 1 75 ? 0.048 -7.233 15.070 1.00 96.50 75 GLU A N 1
ATOM 591 C CA . GLU A 1 75 ? 1.021 -7.050 13.994 1.00 96.50 75 GLU A CA 1
ATOM 592 C C . GLU A 1 75 ? 0.307 -6.493 12.743 1.00 96.50 75 GLU A C 1
ATOM 594 O O . GLU A 1 75 ? -0.601 -7.131 12.207 1.00 96.50 75 GLU A O 1
ATOM 599 N N . PRO A 1 76 ? 0.622 -5.265 12.296 1.00 97.94 76 PRO A N 1
ATOM 600 C CA . PRO A 1 76 ? -0.008 -4.694 11.114 1.00 97.94 76 PRO A CA 1
ATOM 601 C C . PRO A 1 76 ? 0.426 -5.403 9.830 1.00 97.94 76 PRO A C 1
ATOM 603 O O . PRO A 1 76 ? 1.598 -5.734 9.653 1.00 97.94 76 PRO A O 1
ATOM 606 N N . GLU A 1 77 ? -0.501 -5.506 8.877 1.00 98.50 77 GLU A N 1
ATOM 607 C CA . GLU A 1 77 ? -0.181 -5.980 7.532 1.00 98.50 77 GLU A CA 1
ATOM 608 C C . GLU A 1 77 ? 0.045 -4.817 6.564 1.00 98.50 77 GLU A C 1
ATOM 610 O O . GLU A 1 77 ? -0.771 -3.893 6.448 1.00 98.50 77 GLU A O 1
ATOM 615 N N . PHE A 1 78 ? 1.158 -4.886 5.843 1.00 98.81 78 PHE A N 1
ATOM 616 C CA . PHE A 1 78 ? 1.592 -3.891 4.873 1.00 98.81 78 PHE A CA 1
ATOM 617 C C . PHE A 1 78 ? 1.665 -4.502 3.472 1.00 98.81 78 PHE A C 1
ATOM 619 O O . PHE A 1 78 ? 2.014 -5.676 3.321 1.00 98.81 78 PHE A O 1
ATOM 626 N N . ARG A 1 79 ? 1.405 -3.706 2.424 1.00 98.50 79 ARG A N 1
ATOM 627 C CA . ARG A 1 79 ? 1.655 -4.151 1.045 1.00 98.50 79 ARG A CA 1
ATOM 628 C C . ARG A 1 79 ? 2.353 -3.146 0.138 1.00 98.50 79 ARG A C 1
ATOM 630 O O . ARG A 1 79 ? 1.993 -1.974 0.089 1.00 98.50 79 ARG A O 1
ATOM 637 N N . TYR A 1 80 ? 3.244 -3.660 -0.702 1.00 98.88 80 TYR A N 1
ATOM 638 C CA . TYR A 1 80 ? 3.621 -3.002 -1.947 1.00 98.88 80 TYR A CA 1
ATOM 639 C C . TYR A 1 80 ? 3.147 -3.815 -3.143 1.00 98.88 80 TYR A C 1
ATOM 641 O O . TYR A 1 80 ? 3.253 -5.042 -3.173 1.00 98.88 80 TYR A O 1
ATOM 649 N N . THR A 1 81 ? 2.669 -3.113 -4.160 1.00 98.69 81 THR A N 1
ATOM 650 C CA . THR A 1 81 ? 2.322 -3.706 -5.450 1.00 98.69 81 THR A CA 1
ATOM 651 C C . THR A 1 81 ? 3.029 -2.966 -6.576 1.00 98.69 81 THR A C 1
ATOM 653 O O . THR A 1 81 ? 3.289 -1.772 -6.471 1.00 98.69 81 THR A O 1
ATOM 656 N N . ALA A 1 82 ? 3.355 -3.669 -7.651 1.00 98.25 82 ALA A N 1
ATOM 657 C CA . ALA A 1 82 ? 3.944 -3.099 -8.852 1.00 98.25 82 ALA A CA 1
ATOM 658 C C . ALA A 1 82 ? 3.436 -3.829 -10.099 1.00 98.25 82 ALA A C 1
ATOM 660 O O . ALA A 1 82 ? 2.741 -4.851 -10.021 1.00 98.25 82 ALA A O 1
ATOM 661 N N . GLY A 1 83 ? 3.763 -3.280 -11.268 1.00 95.31 83 GLY A N 1
ATOM 662 C CA . GLY A 1 83 ? 3.399 -3.879 -12.545 1.00 95.31 83 GLY A CA 1
ATOM 663 C C . GLY A 1 83 ? 1.888 -3.951 -12.761 1.00 95.31 83 GLY A C 1
ATOM 664 O O . GLY A 1 83 ? 1.416 -4.933 -13.322 1.00 95.31 83 GLY A O 1
ATOM 665 N N . LEU A 1 84 ? 1.127 -2.954 -12.284 1.00 95.69 84 LEU A N 1
ATOM 666 C CA . LEU A 1 84 ? -0.259 -2.717 -12.724 1.00 95.69 84 LEU A CA 1
ATOM 667 C C . LEU A 1 84 ? -0.294 -2.547 -14.247 1.00 95.69 84 LEU A C 1
ATOM 669 O O . LEU A 1 84 ? -1.101 -3.165 -14.940 1.00 95.69 84 LEU A O 1
ATOM 673 N N . HIS A 1 85 ? 0.656 -1.755 -14.744 1.00 95.56 85 HIS A N 1
ATOM 674 C CA . HIS A 1 85 ? 1.026 -1.666 -16.145 1.00 95.56 85 HIS A CA 1
ATOM 675 C C . HIS A 1 85 ? 2.303 -2.480 -16.349 1.00 95.56 85 HIS A C 1
ATOM 677 O O . HIS A 1 85 ? 3.303 -2.259 -15.665 1.00 95.56 85 HIS A O 1
ATOM 683 N N . GLY A 1 86 ? 2.273 -3.446 -17.263 1.00 89.44 86 GLY A N 1
ATOM 684 C CA . GLY A 1 86 ? 3.398 -4.352 -17.503 1.00 89.44 86 GLY A CA 1
ATOM 685 C C . GLY A 1 86 ? 4.662 -3.643 -17.992 1.00 89.44 86 GLY A C 1
ATOM 686 O O . GLY A 1 86 ? 5.761 -4.091 -17.698 1.00 89.44 86 GLY A O 1
ATOM 687 N N . ASN A 1 87 ? 4.532 -2.511 -18.680 1.00 91.69 87 ASN A N 1
ATOM 688 C CA . ASN A 1 87 ? 5.669 -1.733 -19.166 1.00 91.69 87 ASN A CA 1
ATOM 689 C C . ASN A 1 87 ? 6.266 -0.754 -18.146 1.00 91.69 87 ASN A C 1
ATOM 691 O O . ASN A 1 87 ? 7.216 -0.058 -18.485 1.00 91.69 87 ASN A O 1
ATOM 695 N N . GLU A 1 88 ? 5.739 -0.699 -16.922 1.00 95.06 88 GLU A N 1
ATOM 696 C CA . GLU A 1 88 ? 6.283 0.088 -15.810 1.00 95.06 88 GLU A CA 1
ATOM 697 C C . GLU A 1 88 ? 7.184 -0.801 -14.937 1.00 95.06 88 GLU A C 1
ATOM 699 O O . GLU A 1 88 ? 6.836 -1.196 -13.822 1.00 95.06 88 GLU A O 1
ATOM 704 N N . ALA A 1 89 ? 8.342 -1.165 -15.491 1.00 94.19 89 ALA A N 1
ATOM 705 C CA . ALA A 1 89 ? 9.233 -2.197 -14.967 1.00 94.19 89 ALA A CA 1
ATOM 706 C C . ALA A 1 89 ? 9.972 -1.796 -13.685 1.00 94.19 89 ALA A C 1
ATOM 708 O O . ALA A 1 89 ? 10.248 -2.659 -12.855 1.00 94.19 89 ALA A O 1
ATOM 709 N N . LEU A 1 90 ? 10.261 -0.507 -13.471 1.00 95.94 90 LEU A N 1
ATOM 710 C CA . LEU A 1 90 ? 11.091 -0.088 -12.335 1.00 95.94 90 LEU A CA 1
ATOM 711 C C . LEU A 1 90 ? 10.505 -0.527 -10.983 1.00 95.94 90 LEU A C 1
ATOM 713 O O . LEU A 1 90 ? 11.222 -1.046 -10.133 1.00 95.94 90 LEU A O 1
ATOM 717 N N . GLY A 1 91 ? 9.188 -0.390 -10.797 1.00 97.62 91 GLY A N 1
ATOM 718 C CA . GLY A 1 91 ? 8.530 -0.817 -9.562 1.00 97.62 91 GLY A CA 1
ATOM 719 C C . GLY A 1 91 ? 8.678 -2.316 -9.299 1.00 97.62 91 GLY A C 1
ATOM 720 O O . GLY A 1 91 ? 8.881 -2.716 -8.156 1.00 97.62 91 GLY A O 1
ATOM 721 N N . ARG A 1 92 ? 8.626 -3.148 -10.347 1.00 95.69 92 ARG A N 1
ATOM 722 C CA . ARG A 1 92 ? 8.827 -4.601 -10.240 1.00 95.69 92 ARG A CA 1
ATOM 723 C C . ARG A 1 92 ? 10.216 -4.907 -9.690 1.00 95.69 92 ARG A C 1
ATOM 725 O O . ARG A 1 92 ? 10.324 -5.640 -8.708 1.00 95.69 92 ARG A O 1
ATOM 732 N N . GLU A 1 93 ? 11.248 -4.326 -10.297 1.00 96.31 93 GLU A N 1
ATOM 733 C CA . GLU A 1 93 ? 12.636 -4.590 -9.914 1.00 96.31 93 GLU A CA 1
ATOM 734 C C . GLU A 1 93 ? 12.951 -4.034 -8.518 1.00 96.31 93 GLU A C 1
ATOM 736 O O . GLU A 1 93 ? 13.565 -4.729 -7.712 1.00 96.31 93 GLU A O 1
ATOM 741 N N . LEU A 1 94 ? 12.433 -2.853 -8.154 1.00 97.88 94 LEU A N 1
ATOM 742 C CA . LEU A 1 94 ? 12.587 -2.313 -6.797 1.00 97.88 94 LEU A CA 1
ATOM 743 C C . LEU A 1 94 ? 11.984 -3.226 -5.718 1.00 97.88 94 LEU A C 1
ATOM 745 O O . LEU A 1 94 ? 12.563 -3.339 -4.640 1.00 97.88 94 LEU A O 1
ATOM 749 N N . LEU A 1 95 ? 10.855 -3.898 -5.979 1.00 97.44 95 LEU A N 1
ATOM 750 C CA . LEU A 1 95 ? 10.278 -4.842 -5.010 1.00 97.44 95 LEU A CA 1
ATOM 751 C C . LEU A 1 95 ? 11.095 -6.132 -4.878 1.00 97.44 95 LEU A C 1
ATOM 753 O O . LEU A 1 95 ? 11.177 -6.683 -3.779 1.00 97.44 95 LEU A O 1
ATOM 757 N N . LEU A 1 96 ? 11.716 -6.602 -5.962 1.00 94.88 96 LEU A N 1
ATOM 758 C CA . LEU A 1 96 ? 12.630 -7.747 -5.915 1.00 94.88 96 LEU A CA 1
ATOM 759 C C . LEU A 1 96 ? 13.918 -7.392 -5.156 1.00 94.88 96 LEU A C 1
ATOM 761 O O . LEU A 1 96 ? 14.334 -8.143 -4.274 1.00 94.88 96 LEU A O 1
ATOM 765 N N . LEU A 1 97 ? 14.490 -6.214 -5.421 1.00 95.25 97 LEU A N 1
ATOM 766 C CA . LEU A 1 97 ? 15.657 -5.688 -4.707 1.00 95.25 97 LEU A CA 1
ATOM 767 C C . LEU A 1 97 ? 15.358 -5.452 -3.221 1.00 95.25 97 LEU A C 1
ATOM 769 O O . LEU A 1 97 ? 16.163 -5.819 -2.369 1.00 95.25 97 LEU A O 1
ATOM 773 N N . LEU A 1 98 ? 14.176 -4.921 -2.890 1.00 96.44 98 LEU A N 1
ATOM 774 C CA . LEU A 1 98 ? 13.739 -4.741 -1.505 1.00 96.44 98 LEU A CA 1
ATOM 775 C C . LEU A 1 98 ? 13.665 -6.072 -0.755 1.00 96.44 98 LEU A C 1
ATOM 777 O O . LEU A 1 98 ? 14.101 -6.148 0.390 1.00 96.44 98 LEU A O 1
ATOM 781 N N . MET A 1 99 ? 13.158 -7.128 -1.391 1.00 94.19 99 MET A N 1
ATOM 782 C CA . MET A 1 99 ? 13.140 -8.456 -0.779 1.00 94.19 99 MET A CA 1
ATOM 783 C C . MET A 1 99 ? 14.556 -8.985 -0.517 1.00 94.19 99 MET A C 1
ATOM 785 O O . MET A 1 99 ? 14.821 -9.486 0.576 1.00 94.19 99 MET A O 1
ATOM 789 N N . GLN A 1 100 ? 15.465 -8.866 -1.492 1.00 92.12 100 GLN A N 1
ATOM 790 C CA . GLN A 1 100 ? 16.865 -9.280 -1.330 1.00 92.12 100 GLN A CA 1
ATOM 791 C C . GLN A 1 100 ? 17.542 -8.506 -0.192 1.00 92.12 100 GLN A C 1
ATOM 793 O O . GLN A 1 100 ? 18.180 -9.106 0.673 1.00 92.12 100 GLN A O 1
ATOM 798 N N . PHE A 1 101 ? 17.335 -7.188 -0.150 1.00 94.19 101 PHE A N 1
ATOM 799 C CA . PHE A 1 101 ? 17.850 -6.311 0.894 1.00 94.19 101 PHE A CA 1
ATOM 800 C C . PHE A 1 101 ? 17.332 -6.706 2.281 1.00 94.19 101 PHE A C 1
ATOM 802 O O . PHE A 1 101 ? 18.129 -6.934 3.187 1.00 94.19 101 PHE A O 1
ATOM 809 N N . LEU A 1 102 ? 16.012 -6.855 2.446 1.00 94.31 102 LEU A N 1
ATOM 810 C CA . LEU A 1 102 ? 15.416 -7.252 3.725 1.00 94.31 102 LEU A CA 1
ATOM 811 C C . LEU A 1 102 ? 15.926 -8.624 4.177 1.00 94.31 102 LEU A C 1
ATOM 813 O O . LEU A 1 102 ? 16.252 -8.790 5.346 1.00 94.31 102 LEU A O 1
ATOM 817 N N . CYS A 1 103 ? 16.057 -9.588 3.262 1.00 91.81 103 CYS A N 1
ATOM 818 C CA . CYS A 1 103 ? 16.614 -10.901 3.578 1.00 91.81 103 CYS A CA 1
ATOM 819 C C . CYS A 1 103 ? 18.051 -10.819 4.096 1.00 91.81 103 CYS A C 1
ATOM 821 O O . CYS A 1 103 ? 18.375 -11.381 5.145 1.00 91.81 103 CYS A O 1
ATOM 823 N N . LYS A 1 104 ? 18.916 -10.124 3.354 1.00 90.44 104 LYS A N 1
ATOM 824 C CA . LYS A 1 104 ? 20.333 -9.998 3.686 1.00 90.44 104 LYS A CA 1
ATOM 825 C C . LYS A 1 104 ? 20.522 -9.297 5.025 1.00 90.44 104 LYS A C 1
ATOM 827 O O . LYS A 1 104 ? 21.099 -9.871 5.940 1.00 90.44 104 LYS A O 1
ATOM 832 N N . GLU A 1 105 ? 19.947 -8.111 5.172 1.00 91.56 105 GLU A N 1
ATOM 833 C CA . GLU A 1 105 ? 20.099 -7.294 6.375 1.00 91.56 105 GLU A CA 1
ATOM 834 C C . GLU A 1 105 ? 19.460 -7.942 7.610 1.00 91.56 105 GLU A C 1
ATOM 836 O O . GLU A 1 105 ? 19.944 -7.770 8.728 1.00 91.56 105 GLU A O 1
ATOM 841 N N . TYR A 1 106 ? 18.393 -8.728 7.437 1.00 92.44 106 TYR A N 1
ATOM 842 C CA . TYR A 1 106 ? 17.842 -9.525 8.529 1.00 92.44 106 TYR A CA 1
ATOM 843 C C . TYR A 1 106 ? 18.847 -10.584 9.005 1.00 92.44 106 TYR A C 1
ATOM 845 O O . TYR A 1 106 ? 19.098 -10.705 10.209 1.00 92.44 106 TYR A O 1
ATOM 853 N N . ASN A 1 107 ? 19.457 -11.323 8.074 1.00 89.62 107 ASN A N 1
ATOM 854 C CA . ASN A 1 107 ? 20.475 -12.331 8.382 1.00 89.62 107 ASN A CA 1
ATOM 855 C C . ASN A 1 107 ? 21.748 -11.718 8.981 1.00 89.62 107 ASN A C 1
ATOM 857 O O . ASN A 1 107 ? 22.330 -12.319 9.881 1.00 89.62 107 ASN A O 1
ATOM 861 N N . ASP A 1 108 ? 22.106 -10.506 8.559 1.00 91.00 108 ASP A N 1
ATOM 862 C CA . ASP A 1 108 ? 23.229 -9.725 9.090 1.00 91.00 108 ASP A CA 1
ATOM 863 C C . ASP A 1 108 ? 22.903 -9.035 10.435 1.00 91.00 108 ASP A C 1
ATOM 865 O O . ASP A 1 108 ? 23.705 -8.269 10.965 1.00 91.00 108 ASP A O 1
ATOM 869 N N . GLU A 1 109 ? 21.731 -9.323 11.016 1.00 92.62 109 GLU A N 1
ATOM 870 C CA . GLU A 1 109 ? 21.263 -8.800 12.308 1.00 92.62 109 GLU A CA 1
ATOM 871 C C . GLU A 1 109 ? 21.141 -7.266 12.359 1.00 92.62 109 GLU A C 1
ATOM 873 O O . GLU A 1 109 ? 21.221 -6.662 13.433 1.00 92.62 109 GLU A O 1
ATOM 878 N N . ASN A 1 110 ? 20.873 -6.621 11.218 1.00 92.25 110 ASN A N 1
ATOM 879 C CA . ASN A 1 110 ? 20.635 -5.183 11.159 1.00 92.25 110 ASN A CA 1
ATOM 880 C C . ASN A 1 110 ? 19.448 -4.801 12.072 1.00 92.25 110 ASN A C 1
ATOM 882 O O . ASN A 1 110 ? 18.313 -5.227 11.821 1.00 92.25 110 ASN A O 1
ATOM 886 N N . PRO A 1 111 ? 19.646 -3.952 13.103 1.00 94.56 111 PRO A N 1
ATOM 887 C CA . PRO A 1 111 ? 18.601 -3.656 14.080 1.00 94.56 111 PRO A CA 1
ATOM 888 C C . PRO A 1 111 ? 17.350 -3.003 13.488 1.00 94.56 111 PRO A C 1
ATOM 890 O O . PRO A 1 111 ? 16.257 -3.190 14.023 1.00 94.56 111 PRO A O 1
ATOM 893 N N . ARG A 1 112 ? 17.489 -2.210 12.417 1.00 94.25 112 ARG A N 1
ATOM 894 C CA . ARG A 1 112 ? 16.354 -1.558 11.749 1.00 94.25 112 ARG A CA 1
ATOM 895 C C . ARG A 1 112 ? 15.516 -2.586 10.997 1.00 94.25 112 ARG A C 1
ATOM 897 O O . ARG A 1 112 ? 14.305 -2.625 11.188 1.00 94.25 112 ARG A O 1
ATOM 904 N N . VAL A 1 113 ? 16.163 -3.437 10.202 1.00 95.12 113 VAL A N 1
ATOM 905 C CA . VAL A 1 113 ? 15.477 -4.463 9.403 1.00 95.12 113 VAL A CA 1
ATOM 906 C C . VAL A 1 113 ? 14.872 -5.551 10.286 1.00 95.12 113 VAL A C 1
ATOM 908 O O . VAL A 1 113 ? 13.740 -5.952 10.041 1.00 95.12 113 VAL A O 1
ATOM 911 N N . ARG A 1 114 ? 15.551 -5.951 11.369 1.00 94.31 114 ARG A N 1
ATOM 912 C CA . ARG A 1 114 ? 14.983 -6.850 12.388 1.00 94.31 114 ARG A CA 1
ATOM 913 C C . ARG A 1 114 ? 13.669 -6.312 12.945 1.00 94.31 114 ARG A C 1
ATOM 915 O O . ARG A 1 114 ? 12.657 -6.987 12.863 1.00 94.31 114 ARG A O 1
ATOM 922 N N . ARG A 1 115 ? 13.645 -5.054 13.405 1.00 94.88 115 ARG A N 1
ATOM 923 C CA . ARG A 1 115 ? 12.410 -4.422 13.909 1.00 94.88 115 ARG A CA 1
ATOM 924 C C . ARG A 1 115 ? 11.296 -4.339 12.867 1.00 94.88 115 ARG A C 1
ATOM 926 O O . ARG A 1 115 ? 10.134 -4.393 13.248 1.00 94.88 115 ARG A O 1
ATOM 933 N N . LEU A 1 116 ? 11.645 -4.152 11.595 1.00 95.25 116 LEU A N 1
ATOM 934 C CA . LEU A 1 116 ? 10.671 -4.123 10.509 1.00 95.25 116 LEU A CA 1
ATOM 935 C C . LEU A 1 116 ? 10.055 -5.501 10.269 1.00 95.25 116 LEU A C 1
ATOM 937 O O . LEU A 1 116 ? 8.837 -5.610 10.241 1.00 95.25 116 LEU A O 1
ATOM 941 N N . VAL A 1 117 ? 10.881 -6.535 10.113 1.00 95.69 117 VAL A N 1
ATOM 942 C CA . VAL A 1 117 ? 10.422 -7.896 9.789 1.00 95.69 117 VAL A CA 1
ATOM 943 C C . VAL A 1 117 ? 9.752 -8.580 10.985 1.00 95.69 117 VAL A C 1
ATOM 945 O O . VAL A 1 117 ? 8.776 -9.283 10.778 1.00 95.69 117 VAL A O 1
ATOM 948 N N . ASP A 1 118 ? 10.225 -8.337 12.212 1.00 95.38 118 ASP A N 1
ATOM 949 C CA . ASP A 1 118 ? 9.633 -8.887 13.447 1.00 95.38 118 ASP A CA 1
ATOM 950 C C . ASP A 1 118 ? 8.380 -8.102 13.908 1.00 95.38 118 ASP A C 1
ATOM 952 O O . ASP A 1 118 ? 7.773 -8.409 14.933 1.00 95.38 118 ASP A O 1
ATOM 956 N N . GLY A 1 119 ? 8.070 -6.976 13.254 1.00 95.75 119 GLY A N 1
ATOM 957 C CA . GLY A 1 119 ? 7.015 -6.053 13.678 1.00 95.75 119 GLY A CA 1
ATOM 958 C C . GLY A 1 119 ? 5.923 -5.820 12.642 1.00 95.75 119 GLY A C 1
ATOM 959 O O . GLY A 1 119 ? 4.878 -5.268 12.995 1.00 95.75 119 GLY A O 1
ATOM 960 N N . VAL A 1 120 ? 6.158 -6.181 11.382 1.00 97.25 120 VAL A N 1
ATOM 961 C CA . VAL A 1 120 ? 5.261 -5.930 10.256 1.00 97.25 120 VAL A CA 1
ATOM 962 C C . VAL A 1 120 ? 5.235 -7.152 9.358 1.00 97.25 120 VAL A C 1
ATOM 964 O O . VAL A 1 120 ? 6.268 -7.583 8.844 1.00 97.25 120 VAL A O 1
ATOM 967 N N . ARG A 1 121 ? 4.026 -7.584 9.009 1.00 98.06 121 ARG A N 1
ATOM 968 C CA . ARG A 1 121 ? 3.836 -8.576 7.962 1.00 98.06 121 ARG A CA 1
ATOM 969 C C . ARG A 1 121 ? 3.785 -7.901 6.598 1.00 98.06 121 ARG A C 1
ATOM 971 O O . ARG A 1 121 ? 2.796 -7.260 6.228 1.00 98.06 121 ARG A O 1
ATOM 978 N N . ILE A 1 122 ? 4.882 -8.000 5.856 1.00 98.44 122 ILE A N 1
ATOM 979 C CA . ILE A 1 122 ? 5.092 -7.289 4.592 1.00 98.44 122 ILE A CA 1
ATOM 980 C C . ILE A 1 122 ? 4.704 -8.198 3.424 1.00 98.44 122 ILE A C 1
ATOM 982 O O . ILE A 1 122 ? 5.202 -9.313 3.295 1.00 98.44 122 ILE A O 1
ATOM 986 N N . HIS A 1 123 ? 3.862 -7.703 2.518 1.00 98.50 123 HIS A N 1
ATOM 987 C CA . HIS A 1 123 ? 3.496 -8.401 1.288 1.00 98.50 123 HIS A CA 1
ATOM 988 C C . HIS A 1 123 ? 3.941 -7.620 0.050 1.00 98.50 123 HIS A C 1
ATOM 990 O O . HIS A 1 123 ? 3.442 -6.528 -0.222 1.00 98.50 123 HIS A O 1
ATOM 996 N N . LEU A 1 124 ? 4.850 -8.194 -0.737 1.00 98.25 124 LEU A N 1
ATOM 997 C CA . LEU A 1 124 ? 5.362 -7.592 -1.968 1.00 98.25 124 LEU A CA 1
ATOM 998 C C . LEU A 1 124 ? 4.804 -8.329 -3.189 1.00 98.25 124 LEU A C 1
ATOM 1000 O O . LEU A 1 124 ? 4.987 -9.538 -3.325 1.00 98.25 124 LEU A O 1
ATOM 1004 N N . VAL A 1 125 ? 4.139 -7.611 -4.093 1.00 97.94 125 VAL A N 1
ATOM 1005 C CA . VAL A 1 125 ? 3.622 -8.164 -5.353 1.00 97.94 125 VAL A CA 1
ATOM 1006 C C . VAL A 1 125 ? 4.299 -7.454 -6.528 1.00 97.94 125 VAL A C 1
ATOM 1008 O O . VAL A 1 125 ? 3.855 -6.375 -6.917 1.00 97.94 125 VAL A O 1
ATOM 1011 N N . PRO A 1 126 ? 5.371 -8.026 -7.105 1.00 96.38 126 PRO A N 1
ATOM 1012 C CA . PRO A 1 126 ? 6.196 -7.347 -8.106 1.00 96.38 126 PRO A CA 1
ATOM 1013 C C . PRO A 1 126 ? 5.503 -7.202 -9.467 1.00 96.38 126 PRO A C 1
ATOM 1015 O O . PRO A 1 126 ? 5.897 -6.360 -10.268 1.00 96.38 126 PRO A O 1
ATOM 1018 N N . SER A 1 127 ? 4.473 -8.005 -9.756 1.00 96.12 127 SER A N 1
ATOM 1019 C CA . SER A 1 127 ? 3.771 -7.948 -11.039 1.00 96.12 127 SER A CA 1
ATOM 1020 C C . SER A 1 127 ? 2.307 -8.365 -10.912 1.00 96.12 127 SER A C 1
ATOM 1022 O O . SER A 1 127 ? 1.990 -9.547 -10.749 1.00 96.12 127 SER A O 1
ATOM 1024 N N . LEU A 1 128 ? 1.421 -7.372 -10.996 1.00 97.06 128 LEU A N 1
ATOM 1025 C CA . LEU A 1 128 ? -0.032 -7.553 -11.075 1.00 97.06 128 LEU A CA 1
ATOM 1026 C C . LEU A 1 128 ? -0.532 -7.832 -12.499 1.00 97.06 128 LEU A C 1
ATOM 1028 O O . LEU A 1 128 ? -1.601 -8.408 -12.669 1.00 97.06 128 LEU A O 1
ATOM 1032 N N . ASN A 1 129 ? 0.253 -7.478 -13.512 1.00 95.88 129 ASN A N 1
ATOM 1033 C CA . ASN A 1 129 ? -0.005 -7.763 -14.918 1.00 95.88 129 ASN A CA 1
ATOM 1034 C C . ASN A 1 129 ? 1.189 -8.512 -15.542 1.00 95.88 129 ASN A C 1
ATOM 1036 O O . ASN A 1 129 ? 1.946 -7.936 -16.332 1.00 95.88 129 ASN A O 1
ATOM 1040 N N . PRO A 1 130 ? 1.414 -9.787 -15.164 1.00 93.62 130 PRO A N 1
ATOM 1041 C CA . PRO A 1 130 ? 2.561 -10.544 -15.658 1.00 93.62 130 PRO A CA 1
ATOM 1042 C C . PRO A 1 130 ? 2.488 -10.815 -17.165 1.00 93.62 130 PRO A C 1
ATOM 1044 O O . PRO A 1 130 ? 3.535 -10.910 -17.794 1.00 93.62 130 PRO A O 1
ATOM 1047 N N . ASP A 1 131 ? 1.287 -10.890 -17.749 1.00 91.31 131 ASP A N 1
ATOM 1048 C CA . ASP A 1 131 ? 1.102 -11.123 -19.189 1.00 91.31 131 ASP A CA 1
ATOM 1049 C C . ASP A 1 131 ? 1.656 -9.951 -20.012 1.00 91.31 131 ASP A C 1
ATOM 1051 O O . ASP A 1 131 ? 2.382 -10.150 -20.984 1.00 91.31 131 ASP A O 1
ATOM 1055 N N . ALA A 1 132 ? 1.357 -8.717 -19.595 1.00 88.50 132 ALA A N 1
ATOM 1056 C CA . ALA A 1 132 ? 1.778 -7.526 -20.322 1.00 88.50 132 ALA A CA 1
ATOM 1057 C C . ALA A 1 132 ? 3.258 -7.176 -20.118 1.00 88.50 132 ALA A C 1
ATOM 1059 O O . ALA A 1 132 ? 3.856 -6.556 -20.996 1.00 88.50 132 ALA A O 1
ATOM 1060 N N . TYR A 1 133 ? 3.861 -7.577 -18.992 1.00 83.00 133 TYR A N 1
ATOM 1061 C CA . TYR A 1 133 ? 5.293 -7.364 -18.748 1.00 83.00 133 TYR A CA 1
ATOM 1062 C C . TYR A 1 133 ? 6.156 -8.092 -19.783 1.00 83.00 133 TYR A C 1
ATOM 1064 O O . TYR A 1 133 ? 7.108 -7.517 -20.296 1.00 83.00 133 TYR A O 1
ATOM 1072 N N . GLU A 1 134 ? 5.778 -9.314 -20.167 1.00 80.88 134 GLU A N 1
ATOM 1073 C CA . GLU A 1 134 ? 6.503 -10.094 -21.183 1.00 80.88 134 GLU A CA 1
ATOM 1074 C C . GLU A 1 134 ? 6.417 -9.468 -22.597 1.00 80.88 134 GLU A C 1
ATOM 1076 O O . GLU A 1 134 ? 7.152 -9.868 -23.499 1.00 80.88 134 GLU A O 1
ATOM 1081 N N . LEU A 1 135 ? 5.539 -8.473 -22.799 1.00 77.62 135 LEU A N 1
ATOM 1082 C CA . LEU A 1 135 ? 5.447 -7.657 -24.019 1.00 77.62 135 LEU A CA 1
ATOM 1083 C C . LEU A 1 135 ? 6.180 -6.310 -23.898 1.00 77.62 135 LEU A C 1
ATOM 1085 O O . LEU A 1 135 ? 6.421 -5.652 -24.915 1.00 77.62 135 LEU A O 1
ATOM 1089 N N . GLY A 1 136 ? 6.483 -5.876 -22.672 1.00 72.62 136 GLY A N 1
ATOM 1090 C CA . GLY A 1 136 ? 7.217 -4.651 -22.384 1.00 72.62 136 GLY A CA 1
ATOM 1091 C C . GLY A 1 136 ? 8.671 -4.747 -22.844 1.00 72.62 136 GLY A C 1
ATOM 1092 O O . GLY A 1 136 ? 9.255 -5.825 -22.925 1.00 72.62 136 GLY A O 1
ATOM 1093 N N . SER A 1 137 ? 9.262 -3.607 -23.192 1.00 74.12 137 SER A N 1
ATOM 1094 C CA . SER A 1 137 ? 10.655 -3.544 -23.629 1.00 74.12 137 SER A CA 1
ATOM 1095 C C . SER A 1 137 ? 11.208 -2.138 -23.440 1.00 74.12 137 SER A C 1
ATOM 1097 O O . SER A 1 137 ? 10.486 -1.168 -23.661 1.00 74.12 137 SER A O 1
ATOM 1099 N N . GLU A 1 138 ? 12.506 -2.043 -23.149 1.00 72.31 138 GLU A N 1
ATOM 1100 C CA . GLU A 1 138 ? 13.293 -0.798 -23.158 1.00 72.31 138 GLU A CA 1
ATOM 1101 C C . GLU A 1 138 ? 13.170 -0.028 -24.488 1.00 72.31 138 GLU A C 1
ATOM 1103 O O . GLU A 1 138 ? 13.179 1.197 -24.522 1.00 72.31 138 GLU A O 1
ATOM 1108 N N . MET A 1 139 ? 13.016 -0.741 -25.612 1.00 66.62 139 MET A N 1
ATOM 1109 C CA . MET A 1 139 ? 12.822 -0.145 -26.945 1.00 66.62 139 MET A CA 1
ATOM 1110 C C . MET A 1 139 ? 11.341 -0.089 -27.360 1.00 66.62 139 MET A C 1
ATOM 1112 O O . MET A 1 139 ? 11.019 0.179 -28.521 1.00 66.62 139 MET A O 1
ATOM 1116 N N . GLY A 1 140 ? 10.436 -0.411 -26.435 1.00 62.91 140 GLY A N 1
ATOM 1117 C CA . GLY A 1 140 ? 9.003 -0.506 -26.667 1.00 62.91 140 GLY A CA 1
ATOM 1118 C C . GLY A 1 140 ? 8.327 0.856 -26.815 1.00 62.91 140 GLY A C 1
ATOM 1119 O O . GLY A 1 140 ? 8.812 1.892 -26.370 1.00 62.91 140 GLY A O 1
ATOM 1120 N N . ASN A 1 141 ? 7.151 0.859 -27.443 1.00 72.69 141 ASN A N 1
ATOM 1121 C CA . ASN A 1 141 ? 6.291 2.040 -27.436 1.00 72.69 141 ASN A CA 1
ATOM 1122 C C . ASN A 1 141 ? 5.723 2.269 -26.020 1.00 72.69 141 ASN A C 1
ATOM 1124 O O . ASN A 1 141 ? 5.407 1.308 -25.324 1.00 72.69 141 ASN A O 1
ATOM 1128 N N . TRP A 1 142 ? 5.467 3.527 -25.652 1.00 74.62 142 TRP A N 1
ATOM 1129 C CA . TRP A 1 142 ? 4.917 3.962 -24.357 1.00 74.62 142 TRP A CA 1
ATOM 1130 C C . TRP A 1 142 ? 3.621 3.250 -23.922 1.00 74.62 142 TRP A C 1
ATOM 1132 O O . TRP A 1 142 ? 3.271 3.228 -22.744 1.00 74.62 142 TRP A O 1
ATOM 1142 N N . ALA A 1 143 ? 2.890 2.689 -24.886 1.00 82.62 143 ALA A N 1
ATOM 1143 C CA . ALA A 1 143 ? 1.614 2.008 -24.694 1.00 82.62 143 ALA A CA 1
ATOM 1144 C C . ALA A 1 143 ? 1.716 0.469 -24.763 1.00 82.62 143 ALA A C 1
ATOM 1146 O O . ALA A 1 143 ? 0.799 -0.230 -24.331 1.00 82.62 143 ALA A O 1
ATOM 1147 N N . LEU A 1 144 ? 2.797 -0.077 -25.332 1.00 84.94 144 LEU A N 1
ATOM 1148 C CA . LEU A 1 144 ? 2.961 -1.525 -25.466 1.00 84.94 144 LEU A CA 1
ATOM 1149 C C . LEU A 1 144 ? 3.257 -2.118 -24.087 1.00 84.94 144 LEU A C 1
ATOM 1151 O O . LEU A 1 144 ? 4.191 -1.673 -23.432 1.00 84.94 144 LEU A O 1
ATOM 1155 N N . GLY A 1 145 ? 2.456 -3.093 -23.654 1.00 85.44 145 GLY A N 1
ATOM 1156 C CA . GLY A 1 145 ? 2.558 -3.684 -22.317 1.00 85.44 145 GLY A CA 1
ATOM 1157 C C . GLY A 1 145 ? 1.844 -2.892 -21.211 1.00 85.44 145 GLY A C 1
ATOM 1158 O O . GLY A 1 145 ? 2.024 -3.213 -20.045 1.00 85.44 145 GLY A O 1
ATOM 1159 N N . HIS A 1 146 ? 1.038 -1.870 -21.531 1.00 91.62 146 HIS A N 1
ATOM 1160 C CA . HIS A 1 146 ? 0.307 -1.092 -20.512 1.00 91.62 146 HIS A CA 1
ATOM 1161 C C . HIS A 1 146 ? -0.935 -1.827 -19.975 1.00 91.62 146 HIS A C 1
ATOM 1163 O O . HIS A 1 146 ? -1.113 -1.945 -18.766 1.00 91.62 146 HIS A O 1
ATOM 1169 N N . TRP A 1 147 ? -1.798 -2.328 -20.862 1.00 94.06 147 TRP A N 1
ATOM 1170 C CA . TRP A 1 147 ? -3.079 -2.961 -20.505 1.00 94.06 147 TRP A CA 1
ATOM 1171 C C . TRP A 1 147 ? -2.958 -4.472 -20.289 1.00 94.06 147 TRP A C 1
ATOM 1173 O O . TRP A 1 147 ? -1.970 -5.087 -20.687 1.00 94.06 147 TRP A O 1
ATOM 1183 N N . THR A 1 148 ? -3.967 -5.084 -19.667 1.00 92.88 148 THR A N 1
ATOM 1184 C CA . THR A 1 148 ? -4.120 -6.549 -19.645 1.00 92.88 148 THR A CA 1
ATOM 1185 C C . THR A 1 148 ? -4.329 -7.102 -21.058 1.00 92.88 148 THR A C 1
ATOM 1187 O O . THR A 1 148 ? -4.645 -6.355 -21.986 1.00 92.88 148 THR A O 1
ATOM 1190 N N . GLU A 1 149 ? -4.222 -8.424 -21.218 1.00 90.38 149 GLU A N 1
ATOM 1191 C CA . GLU A 1 149 ? -4.541 -9.122 -22.478 1.00 90.38 149 GLU A CA 1
ATOM 1192 C C . GLU A 1 149 ? -5.949 -8.773 -22.999 1.00 90.38 149 GLU A C 1
ATOM 1194 O O . GLU A 1 149 ? -6.169 -8.611 -24.196 1.00 90.38 149 GLU A O 1
ATOM 1199 N N . GLU A 1 150 ? -6.908 -8.605 -22.086 1.00 89.81 150 GLU A N 1
ATOM 1200 C CA . GLU A 1 150 ? -8.297 -8.253 -22.395 1.00 89.81 150 GLU A CA 1
ATOM 1201 C C . GLU A 1 150 ? -8.498 -6.745 -22.672 1.00 89.81 150 GLU A C 1
ATOM 1203 O O . GLU A 1 150 ? -9.607 -6.316 -22.992 1.00 89.81 150 GLU A O 1
ATOM 1208 N N . GLY A 1 151 ? -7.440 -5.929 -22.571 1.00 92.19 151 GLY A N 1
ATOM 1209 C CA . GLY A 1 151 ? -7.463 -4.491 -22.852 1.00 92.19 151 GLY A CA 1
ATOM 1210 C C . GLY A 1 151 ? -7.887 -3.607 -21.676 1.00 92.19 151 GLY A C 1
ATOM 1211 O O . GLY A 1 151 ? -8.222 -2.440 -21.885 1.00 92.19 151 GLY A O 1
ATOM 1212 N N . TYR A 1 152 ? -7.879 -4.128 -20.445 1.00 94.31 152 TYR A N 1
ATOM 1213 C CA . TYR A 1 152 ? -8.206 -3.351 -19.249 1.00 94.31 152 TYR A CA 1
ATOM 1214 C C . TYR A 1 152 ? -6.971 -2.667 -18.662 1.00 94.31 152 TYR A C 1
ATOM 1216 O O . TYR A 1 152 ? -5.876 -3.221 -18.640 1.00 94.31 152 TYR A O 1
ATOM 1224 N N . ASP A 1 153 ? -7.155 -1.455 -18.149 1.00 95.62 153 ASP A N 1
ATOM 1225 C CA . ASP A 1 153 ? -6.187 -0.815 -17.260 1.00 95.62 153 ASP A CA 1
ATOM 1226 C C . ASP A 1 153 ? -6.527 -1.263 -15.834 1.00 95.62 153 ASP A C 1
ATOM 1228 O O . ASP A 1 153 ? -7.580 -0.887 -15.316 1.00 95.62 153 ASP A O 1
ATOM 1232 N N . ILE A 1 154 ? -5.681 -2.102 -15.220 1.00 96.88 154 ILE A N 1
ATOM 1233 C CA . ILE A 1 154 ? -5.960 -2.679 -13.893 1.00 96.88 154 ILE A CA 1
ATOM 1234 C C . ILE A 1 154 ? -6.185 -1.573 -12.861 1.00 96.88 154 ILE A C 1
ATOM 1236 O O . ILE A 1 154 ? -7.100 -1.686 -12.046 1.00 96.88 154 ILE A O 1
ATOM 1240 N N . PHE A 1 155 ? -5.400 -0.491 -12.909 1.00 97.12 155 PHE A N 1
ATOM 1241 C CA . PHE A 1 155 ? -5.505 0.589 -11.933 1.00 97.12 155 PHE A CA 1
ATOM 1242 C C . PHE A 1 155 ? -6.872 1.273 -11.979 1.00 97.12 155 PHE A C 1
ATOM 1244 O O . PHE A 1 155 ? -7.315 1.752 -10.943 1.00 97.12 155 PHE A O 1
ATOM 1251 N N . GLN A 1 156 ? -7.543 1.285 -13.138 1.00 95.75 156 GLN A N 1
ATOM 1252 C CA . GLN A 1 156 ? -8.839 1.944 -13.373 1.00 95.75 156 GLN A CA 1
ATOM 1253 C C . GLN A 1 156 ? -10.017 0.963 -13.498 1.00 95.75 156 GLN A C 1
ATOM 1255 O O . GLN A 1 156 ? -11.119 1.347 -13.890 1.00 95.75 156 GLN A O 1
ATOM 1260 N N . ASN A 1 157 ? -9.793 -0.327 -13.240 1.00 95.44 157 ASN A N 1
ATOM 1261 C CA . ASN A 1 157 ? -10.796 -1.367 -13.449 1.00 95.44 157 ASN A CA 1
ATOM 1262 C C . ASN A 1 157 ? -11.498 -1.798 -12.152 1.00 95.44 157 ASN A C 1
ATOM 1264 O O . ASN A 1 157 ? -12.207 -2.796 -12.162 1.00 95.44 157 ASN A O 1
ATOM 1268 N N . PHE A 1 158 ? -11.350 -1.074 -11.040 1.00 94.94 158 PHE A N 1
ATOM 1269 C CA . PHE A 1 158 ? -12.031 -1.392 -9.782 1.00 94.94 158 PHE A CA 1
ATOM 1270 C C . PHE A 1 158 ? -13.468 -0.837 -9.745 1.00 94.94 158 PHE A C 1
ATOM 1272 O O . PHE A 1 158 ? -13.798 0.108 -10.464 1.00 94.94 158 PHE A O 1
ATOM 1279 N N . PRO A 1 159 ? -14.361 -1.401 -8.905 1.00 92.50 159 PRO A N 1
ATOM 1280 C CA . PRO A 1 159 ? -15.691 -0.837 -8.694 1.00 92.50 159 PRO A CA 1
ATOM 1281 C C . PRO A 1 159 ? -15.642 0.629 -8.239 1.00 92.50 159 PRO A C 1
ATOM 1283 O O . PRO A 1 159 ? -14.960 0.956 -7.270 1.00 92.50 159 PRO A O 1
ATOM 1286 N N . ASP A 1 160 ? -16.419 1.494 -8.891 1.00 90.38 160 ASP A N 1
ATOM 1287 C CA . ASP A 1 160 ? -16.586 2.894 -8.487 1.00 90.38 160 ASP A CA 1
ATOM 1288 C C . ASP A 1 160 ? -17.429 2.993 -7.204 1.00 90.38 160 ASP A C 1
ATOM 1290 O O . ASP A 1 160 ? -18.661 2.904 -7.223 1.00 90.38 160 ASP A O 1
ATOM 1294 N N . LEU A 1 161 ? -16.745 3.157 -6.070 1.00 90.38 161 LEU A N 1
ATOM 1295 C CA . LEU A 1 161 ? -17.367 3.353 -4.759 1.00 90.38 161 LEU A CA 1
ATOM 1296 C C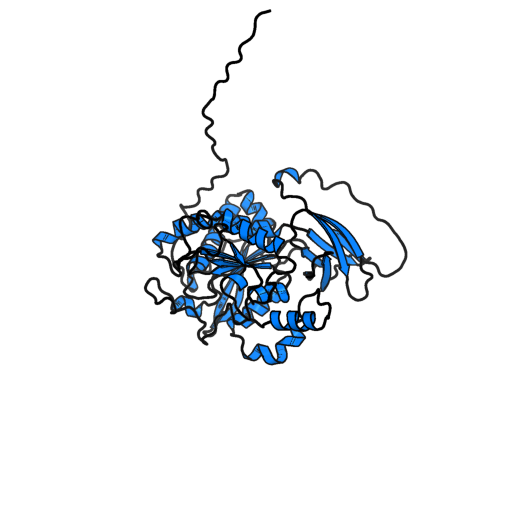 . LEU A 1 161 ? -17.565 4.834 -4.416 1.00 90.38 161 LEU A C 1
ATOM 1298 O O . LEU A 1 161 ? -18.395 5.157 -3.563 1.00 90.38 161 LEU A O 1
ATOM 1302 N N . ASN A 1 162 ? -16.854 5.733 -5.093 1.00 90.19 162 ASN A N 1
ATOM 1303 C CA . ASN A 1 162 ? -16.946 7.175 -4.904 1.00 90.19 162 ASN A CA 1
ATOM 1304 C C . ASN A 1 162 ? -18.343 7.675 -5.276 1.00 90.19 162 ASN A C 1
ATOM 1306 O O . ASN A 1 162 ? -18.982 8.347 -4.470 1.00 90.19 162 ASN A O 1
ATOM 1310 N N . SER A 1 163 ? -18.869 7.273 -6.440 1.00 89.06 163 SER A N 1
ATOM 1311 C CA . SER A 1 163 ? -20.228 7.635 -6.869 1.00 89.06 163 SER A CA 1
ATOM 1312 C C . SER A 1 163 ? -21.300 7.196 -5.865 1.00 89.06 163 SER A C 1
ATOM 1314 O O . SER A 1 163 ? -22.294 7.895 -5.655 1.00 89.06 163 SER A O 1
ATOM 1316 N N . ILE A 1 164 ? -21.095 6.053 -5.203 1.00 85.19 164 ILE A N 1
ATOM 1317 C CA . ILE A 1 164 ? -22.009 5.531 -4.180 1.00 85.19 164 ILE A CA 1
ATOM 1318 C C . ILE A 1 164 ? -21.919 6.365 -2.904 1.00 85.19 164 ILE A C 1
ATOM 1320 O O . ILE A 1 164 ? -22.954 6.780 -2.377 1.00 85.19 164 ILE A O 1
ATOM 1324 N N . LEU A 1 165 ? -20.698 6.624 -2.425 1.00 85.12 165 LEU A N 1
ATOM 1325 C CA . LEU A 1 165 ? -20.452 7.472 -1.260 1.00 85.12 165 LEU A CA 1
ATOM 1326 C C . LEU A 1 165 ? -21.087 8.851 -1.463 1.00 85.12 165 LEU A C 1
ATOM 1328 O O . LEU A 1 165 ? -21.869 9.308 -0.634 1.00 85.12 165 LEU A O 1
ATOM 1332 N N . TRP A 1 166 ? -20.803 9.489 -2.592 1.00 86.06 166 TRP A N 1
ATOM 1333 C CA . TRP A 1 166 ? -21.276 10.833 -2.898 1.00 86.06 166 TRP A CA 1
ATOM 1334 C C . TRP A 1 166 ? -22.789 10.894 -3.069 1.00 86.06 166 TRP A C 1
ATOM 1336 O O . TRP A 1 166 ? -23.429 11.785 -2.515 1.00 86.06 166 TRP A O 1
ATOM 1346 N N . GLY A 1 167 ? -23.379 9.900 -3.738 1.00 83.81 167 GLY A N 1
ATOM 1347 C CA . GLY A 1 167 ? -24.830 9.778 -3.840 1.00 83.81 167 GLY A CA 1
ATOM 1348 C C . GLY A 1 167 ? -25.521 9.558 -2.488 1.00 83.81 167 GLY A C 1
ATOM 1349 O O . GLY A 1 167 ? -26.690 9.917 -2.340 1.00 83.81 167 GLY A O 1
ATOM 1350 N N . ALA A 1 168 ? -24.830 8.983 -1.497 1.00 79.56 168 ALA A N 1
ATOM 1351 C CA . ALA A 1 168 ? -25.327 8.883 -0.128 1.00 79.56 168 ALA A CA 1
ATOM 1352 C C . ALA A 1 168 ? -25.186 10.212 0.634 1.00 79.56 168 ALA A C 1
ATOM 1354 O O . ALA A 1 168 ? -26.144 10.632 1.284 1.00 79.56 168 ALA A O 1
ATOM 1355 N N . GLU A 1 169 ? -24.045 10.894 0.504 1.00 80.44 169 GLU A N 1
ATOM 1356 C CA . GLU A 1 169 ? -23.810 12.212 1.107 1.00 80.44 169 GLU A CA 1
ATOM 1357 C C . GLU A 1 169 ? -24.806 13.268 0.606 1.00 80.44 169 GLU A C 1
ATOM 1359 O O . GLU A 1 169 ? -25.367 14.003 1.415 1.00 80.44 169 GLU A O 1
ATOM 1364 N N . ASP A 1 170 ? -25.091 13.300 -0.701 1.00 82.44 170 ASP A N 1
ATOM 1365 C CA . ASP A 1 170 ? -26.063 14.227 -1.308 1.00 82.44 170 ASP A CA 1
ATOM 1366 C C . ASP A 1 170 ? -27.497 14.006 -0.795 1.00 82.44 170 ASP A C 1
ATOM 1368 O O . ASP A 1 170 ? -28.340 14.899 -0.869 1.00 82.44 170 ASP A O 1
ATOM 1372 N N . ARG A 1 171 ? -27.794 12.810 -0.272 1.00 80.12 171 ARG A N 1
ATOM 1373 C CA . ARG A 1 171 ? -29.093 12.459 0.326 1.00 80.12 171 ARG A CA 1
ATOM 1374 C C . ARG A 1 171 ? -29.127 12.673 1.844 1.00 80.12 171 ARG A C 1
ATOM 1376 O O . ARG A 1 171 ? -30.064 12.200 2.479 1.00 80.12 171 ARG A O 1
ATOM 1383 N N . GLU A 1 172 ? -28.107 13.319 2.415 1.00 66.12 172 GLU A N 1
ATOM 1384 C CA . GLU A 1 172 ? -27.886 13.472 3.863 1.00 66.12 172 GLU A CA 1
ATOM 1385 C C . GLU A 1 172 ? -27.856 12.135 4.635 1.00 66.12 172 GLU A C 1
ATOM 1387 O O . GLU A 1 172 ? -28.045 12.090 5.852 1.00 66.12 172 GLU A O 1
ATOM 1392 N N . ASN A 1 173 ? -27.580 11.019 3.951 1.00 60.31 173 ASN A N 1
ATOM 1393 C CA . ASN A 1 173 ? -27.378 9.743 4.623 1.00 60.31 173 ASN A CA 1
ATOM 1394 C C . ASN A 1 173 ? -25.967 9.716 5.222 1.00 60.31 173 ASN A C 1
ATOM 1396 O O . ASN A 1 173 ? -24.970 9.794 4.505 1.00 60.31 173 ASN A O 1
ATOM 1400 N N . VAL A 1 174 ? -25.878 9.572 6.545 1.00 54.50 174 VAL A N 1
ATOM 1401 C CA . VAL A 1 174 ? -24.599 9.482 7.264 1.00 54.50 174 VAL A CA 1
ATOM 1402 C C . VAL A 1 174 ? -23.942 8.127 6.974 1.00 54.50 174 VAL A C 1
ATOM 1404 O O . VAL A 1 174 ? -24.265 7.125 7.611 1.00 54.50 174 VAL A O 1
ATOM 1407 N N . PHE A 1 175 ? -23.015 8.091 6.015 1.00 56.47 175 PHE A N 1
ATOM 1408 C CA . PHE A 1 175 ? -22.095 6.970 5.811 1.00 56.47 175 PHE A CA 1
ATOM 1409 C C . PHE A 1 175 ? -20.749 7.299 6.460 1.00 56.47 175 PHE A C 1
ATOM 1411 O O . PHE A 1 175 ? -19.987 8.104 5.937 1.00 56.47 175 PHE A O 1
ATOM 1418 N N . ASN A 1 176 ? -20.467 6.669 7.603 1.00 54.38 176 ASN A N 1
ATOM 1419 C CA . ASN A 1 176 ? -19.147 6.730 8.245 1.00 54.38 176 ASN A CA 1
ATOM 1420 C C . ASN A 1 176 ? -18.323 5.454 8.005 1.00 54.38 176 ASN A C 1
ATOM 1422 O O . ASN A 1 176 ? -17.142 5.422 8.322 1.00 54.38 176 ASN A O 1
ATOM 1426 N N . SER A 1 177 ? -18.924 4.398 7.450 1.00 54.31 177 SER A N 1
ATOM 1427 C CA . SER A 1 177 ? -18.313 3.068 7.346 1.00 54.31 177 SER A CA 1
ATOM 1428 C C . SER A 1 177 ? -18.071 2.652 5.892 1.00 54.31 177 SER A C 1
ATOM 1430 O O . SER A 1 177 ? -18.712 3.181 4.982 1.00 54.31 177 SER A O 1
ATOM 1432 N N . SER A 1 178 ? -17.179 1.675 5.692 1.00 55.88 178 SER A N 1
ATOM 1433 C CA . SER A 1 178 ? -16.861 1.104 4.380 1.00 55.88 178 SER A CA 1
ATOM 1434 C C . SER A 1 178 ? -18.113 0.688 3.597 1.00 55.88 178 SER A C 1
ATOM 1436 O O . SER A 1 178 ? -19.076 0.135 4.144 1.00 55.88 178 SER A O 1
ATOM 1438 N N . VAL A 1 179 ? -18.114 0.970 2.292 1.00 57.38 179 VAL A N 1
ATOM 1439 C CA . VAL A 1 179 ? -19.231 0.621 1.409 1.00 57.38 179 VAL A CA 1
ATOM 1440 C C . VAL A 1 179 ? -19.237 -0.899 1.243 1.00 57.38 179 VAL A C 1
ATOM 1442 O O . VAL A 1 179 ? -18.305 -1.489 0.691 1.00 57.38 179 VAL A O 1
ATOM 1445 N N . SER A 1 180 ? -20.285 -1.560 1.747 1.00 50.88 180 SER A N 1
ATOM 1446 C CA . SER A 1 180 ? -20.418 -3.014 1.626 1.00 50.88 180 SER A CA 1
ATOM 1447 C C . SER A 1 180 ? -20.535 -3.420 0.154 1.00 50.88 180 SER A C 1
ATOM 1449 O O . SER A 1 180 ? -21.500 -3.062 -0.527 1.00 50.88 180 SER A O 1
ATOM 1451 N N . LEU A 1 181 ? -19.576 -4.229 -0.311 1.00 51.84 181 LEU A N 1
ATOM 1452 C CA . LEU A 1 181 ? -19.513 -4.770 -1.676 1.00 51.84 181 LEU A CA 1
ATOM 1453 C C . LEU A 1 181 ? -20.804 -5.500 -2.074 1.00 51.84 181 LEU A C 1
ATOM 1455 O O . LEU A 1 181 ? -21.164 -5.524 -3.247 1.00 51.84 181 LEU A O 1
ATOM 1459 N N . PHE A 1 182 ? -21.536 -6.068 -1.109 1.00 50.06 182 PHE A N 1
ATOM 1460 C CA . PHE A 1 182 ? -22.749 -6.849 -1.369 1.00 50.06 182 PHE A CA 1
ATOM 1461 C C . PHE A 1 182 ? -23.842 -6.052 -2.098 1.00 50.06 182 PHE A C 1
ATOM 1463 O O . PHE A 1 182 ? -24.614 -6.636 -2.859 1.00 50.06 182 PHE A O 1
ATOM 1470 N N . THR A 1 183 ? -23.883 -4.731 -1.910 1.00 49.62 183 THR A N 1
ATOM 1471 C CA . THR A 1 183 ? -24.828 -3.840 -2.602 1.00 49.62 183 THR A CA 1
ATOM 1472 C C . THR A 1 183 ? -24.387 -3.531 -4.040 1.00 49.62 183 THR A C 1
ATOM 1474 O O . THR A 1 183 ? -25.225 -3.212 -4.876 1.00 49.62 183 THR A O 1
ATOM 1477 N N . VAL A 1 184 ? -23.091 -3.663 -4.347 1.00 52.59 184 VAL A N 1
ATOM 1478 C CA . VAL A 1 184 ? -22.459 -3.218 -5.607 1.00 52.59 184 VAL A CA 1
ATOM 1479 C C . VAL A 1 184 ? -22.205 -4.379 -6.580 1.00 52.59 184 VAL A C 1
ATOM 1481 O O . VAL A 1 184 ? -22.273 -4.214 -7.794 1.00 52.59 184 VAL A O 1
ATOM 1484 N N . LEU A 1 185 ? -21.938 -5.585 -6.071 1.00 52.50 185 LEU A N 1
ATOM 1485 C CA . LEU A 1 185 ? -21.354 -6.672 -6.869 1.00 52.50 185 LEU A CA 1
ATOM 1486 C C . LEU A 1 185 ? -22.265 -7.368 -7.870 1.00 52.50 185 LEU A C 1
ATOM 1488 O O . LEU A 1 185 ? -21.733 -8.016 -8.770 1.00 52.50 185 LEU A O 1
ATOM 1492 N N . LYS A 1 186 ? -23.593 -7.319 -7.723 1.00 54.31 186 LYS A N 1
ATOM 1493 C CA . LYS A 1 186 ? -24.448 -8.181 -8.557 1.00 54.31 186 LYS A CA 1
ATOM 1494 C C . LYS A 1 186 ? -24.323 -7.876 -10.053 1.00 54.31 186 LYS A C 1
ATOM 1496 O O . LYS A 1 186 ? -24.337 -8.822 -10.832 1.00 54.31 186 LYS A O 1
ATOM 1501 N N . ASP A 1 187 ? -24.085 -6.614 -10.413 1.00 53.56 187 ASP A N 1
ATOM 1502 C CA . ASP A 1 187 ? -23.986 -6.191 -11.815 1.00 53.56 187 ASP A CA 1
ATOM 1503 C C . ASP A 1 187 ? -22.558 -5.773 -12.232 1.00 53.56 187 ASP A C 1
ATOM 1505 O O . ASP A 1 187 ? -22.179 -5.944 -13.389 1.00 53.56 187 ASP A O 1
ATOM 1509 N N . VAL A 1 188 ? -21.720 -5.294 -11.299 1.00 61.72 188 VAL A N 1
ATOM 1510 C CA . VAL A 1 188 ? -20.379 -4.741 -11.606 1.00 61.72 188 VAL A CA 1
ATOM 1511 C C . VAL A 1 188 ? -19.319 -5.826 -11.852 1.00 61.72 188 VAL A C 1
ATOM 1513 O O . VAL A 1 188 ? -18.393 -5.626 -12.634 1.00 61.72 188 VAL A O 1
ATOM 1516 N N . CYS A 1 189 ? -19.464 -7.014 -11.253 1.00 61.75 189 CYS A N 1
ATOM 1517 C CA . CYS A 1 189 ? -18.446 -8.076 -11.321 1.00 61.75 189 CYS A CA 1
ATOM 1518 C C . CYS A 1 189 ? -18.228 -8.658 -12.736 1.00 61.75 189 CYS A C 1
ATOM 1520 O O . CYS A 1 189 ? -17.221 -9.328 -12.985 1.00 61.75 189 CYS A O 1
ATOM 1522 N N . LEU A 1 190 ? -19.165 -8.423 -13.665 1.00 65.06 190 LEU A N 1
ATOM 1523 C CA . LEU A 1 190 ? -19.091 -8.923 -15.041 1.00 65.06 190 LEU A CA 1
ATOM 1524 C C . LEU A 1 190 ? -18.007 -8.227 -15.880 1.00 65.06 190 LEU A C 1
ATOM 1526 O O . LEU A 1 190 ? -17.478 -8.861 -16.785 1.00 65.06 190 LEU A O 1
ATOM 1530 N N . PHE A 1 191 ? -17.645 -6.981 -15.559 1.00 82.12 191 PHE A N 1
ATOM 1531 C CA . PHE A 1 191 ? -16.713 -6.160 -16.351 1.00 82.12 191 PHE A CA 1
ATOM 1532 C C . PHE A 1 191 ? -15.317 -6.010 -15.724 1.00 82.12 191 PHE A C 1
ATOM 1534 O O . PHE A 1 191 ? -14.510 -5.206 -16.189 1.00 82.12 191 PHE A O 1
ATOM 1541 N N . LEU A 1 192 ? -15.036 -6.759 -14.654 1.00 91.94 192 LEU A N 1
ATOM 1542 C CA . LEU A 1 192 ? -13.722 -6.767 -14.012 1.00 91.94 192 LEU A CA 1
ATOM 1543 C C . LEU A 1 192 ? -12.815 -7.808 -14.684 1.00 91.94 192 LEU A C 1
ATOM 1545 O O . LEU A 1 192 ? -13.220 -8.973 -14.828 1.00 91.94 192 LEU A O 1
ATOM 1549 N N . ALA A 1 193 ? -11.591 -7.399 -15.012 1.00 94.19 193 ALA A N 1
ATOM 1550 C CA . ALA A 1 193 ? -10.512 -8.266 -15.467 1.00 94.19 193 ALA A CA 1
ATOM 1551 C C . ALA A 1 193 ? -10.218 -9.359 -14.427 1.00 94.19 193 ALA A C 1
ATOM 1553 O O . ALA A 1 193 ? -10.483 -9.204 -13.224 1.00 94.19 193 ALA A O 1
ATOM 1554 N N . VAL A 1 194 ? -9.687 -10.494 -14.879 1.00 95.12 194 VAL A N 1
ATOM 1555 C CA . VAL A 1 194 ? -9.384 -11.626 -13.986 1.00 95.12 194 VAL A CA 1
ATOM 1556 C C . VAL A 1 194 ? -8.324 -11.267 -12.942 1.00 95.12 194 VAL A C 1
ATOM 1558 O O . VAL A 1 194 ? -8.436 -11.692 -11.787 1.00 95.12 194 VAL A O 1
ATOM 1561 N N . GLU A 1 195 ? -7.368 -10.414 -13.310 1.00 96.81 195 GLU A N 1
ATOM 1562 C CA . GLU A 1 195 ? -6.345 -9.856 -12.431 1.00 96.81 195 GLU A CA 1
ATOM 1563 C C . GLU A 1 195 ? -6.997 -9.000 -11.337 1.00 96.81 195 GLU A C 1
ATOM 1565 O O . GLU A 1 195 ? -6.797 -9.254 -10.148 1.00 96.81 195 GLU A O 1
ATOM 1570 N N . THR A 1 196 ? -7.878 -8.067 -11.717 1.00 96.69 196 THR A N 1
ATOM 1571 C CA . THR A 1 196 ? -8.614 -7.197 -10.785 1.00 96.69 196 THR A CA 1
ATOM 1572 C C . THR A 1 196 ? -9.429 -8.001 -9.773 1.00 96.69 196 THR A C 1
ATOM 1574 O O . THR A 1 196 ? -9.392 -7.725 -8.573 1.00 96.69 196 THR A O 1
ATOM 1577 N N . LYS A 1 197 ? -10.133 -9.053 -10.214 1.00 95.00 197 LYS A N 1
ATOM 1578 C CA . LYS A 1 197 ? -10.904 -9.938 -9.317 1.00 95.00 197 LYS A CA 1
ATOM 1579 C C . LYS A 1 197 ? -10.012 -10.620 -8.278 1.00 95.00 197 LYS A C 1
ATOM 1581 O O . LYS A 1 197 ? -10.392 -10.730 -7.110 1.00 95.00 197 LYS A O 1
ATOM 1586 N N . ALA A 1 198 ? -8.839 -11.083 -8.696 1.00 96.62 198 ALA A N 1
ATOM 1587 C CA . ALA A 1 198 ? -7.869 -11.698 -7.802 1.00 96.62 198 ALA A CA 1
ATOM 1588 C C . ALA A 1 198 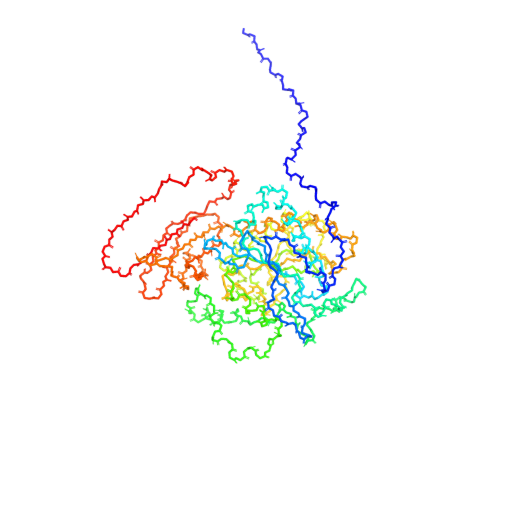? -7.290 -10.690 -6.798 1.00 96.62 198 ALA A C 1
ATOM 1590 O O . ALA A 1 198 ? -7.217 -11.001 -5.608 1.00 96.62 198 ALA A O 1
ATOM 1591 N N . ILE A 1 199 ? -6.972 -9.472 -7.244 1.00 97.75 199 ILE A N 1
ATOM 1592 C CA . ILE A 1 199 ? -6.490 -8.391 -6.375 1.00 97.75 199 ILE A CA 1
ATOM 1593 C C . ILE A 1 199 ? -7.547 -8.024 -5.328 1.00 97.75 199 ILE A C 1
ATOM 1595 O O . ILE A 1 199 ? -7.233 -7.980 -4.141 1.00 97.75 199 ILE A O 1
ATOM 1599 N N . ILE A 1 200 ? -8.815 -7.866 -5.724 1.00 96.19 200 ILE A N 1
ATOM 1600 C CA . ILE A 1 200 ? -9.925 -7.607 -4.792 1.00 96.19 200 ILE A CA 1
ATOM 1601 C C . ILE A 1 200 ? -10.057 -8.744 -3.772 1.00 96.19 200 ILE A C 1
ATOM 1603 O O . ILE A 1 200 ? -10.173 -8.498 -2.570 1.00 96.19 200 ILE A O 1
ATOM 1607 N N . SER A 1 201 ? -10.012 -10.005 -4.218 1.00 95.62 201 SER A N 1
ATOM 1608 C CA . SER A 1 201 ? -10.082 -11.140 -3.292 1.00 95.62 201 SER A CA 1
ATOM 1609 C C . SER A 1 201 ? -8.912 -11.164 -2.308 1.00 95.62 201 SER A C 1
ATOM 1611 O O . SER A 1 201 ? -9.082 -11.659 -1.193 1.00 95.62 201 SER A O 1
ATOM 1613 N N . TRP A 1 202 ? -7.736 -10.699 -2.719 1.00 97.31 202 TRP A N 1
ATOM 1614 C CA . TRP A 1 202 ? -6.548 -10.619 -1.881 1.00 97.31 202 TRP A CA 1
ATOM 1615 C C . TRP A 1 202 ? -6.625 -9.455 -0.885 1.00 97.31 202 TRP A C 1
ATOM 1617 O O . TRP A 1 202 ? -6.377 -9.658 0.302 1.00 97.31 202 TRP A O 1
ATOM 1627 N N . MET A 1 203 ? -7.072 -8.282 -1.341 1.00 96.44 203 MET A N 1
ATOM 1628 C CA . MET A 1 203 ? -7.369 -7.095 -0.530 1.00 96.44 203 MET A CA 1
ATOM 1629 C C . MET A 1 203 ? -8.337 -7.389 0.617 1.00 96.44 203 MET A C 1
ATOM 1631 O O . MET A 1 203 ? -8.130 -6.915 1.725 1.00 96.44 203 MET A O 1
ATOM 1635 N N . VAL A 1 204 ? -9.393 -8.165 0.356 1.00 93.31 204 VAL A N 1
ATOM 1636 C CA . VAL A 1 204 ? -10.438 -8.474 1.350 1.00 93.31 204 VAL A CA 1
ATOM 1637 C C . VAL A 1 204 ? -10.009 -9.573 2.327 1.00 93.31 204 VAL A C 1
ATOM 1639 O O . VAL A 1 204 ? -10.519 -9.646 3.443 1.00 93.31 204 VAL A O 1
ATOM 1642 N N . ARG A 1 205 ? -9.097 -10.462 1.917 1.00 93.44 205 ARG A N 1
ATOM 1643 C CA . ARG A 1 205 ? -8.675 -11.609 2.735 1.00 93.44 205 ARG A CA 1
ATOM 1644 C C . ARG A 1 205 ? -7.711 -11.224 3.852 1.00 93.44 205 ARG A C 1
ATOM 1646 O O . ARG A 1 205 ? -7.715 -11.891 4.881 1.00 93.44 205 ARG A O 1
ATOM 1653 N N . ASN A 1 206 ? -6.889 -10.205 3.630 1.00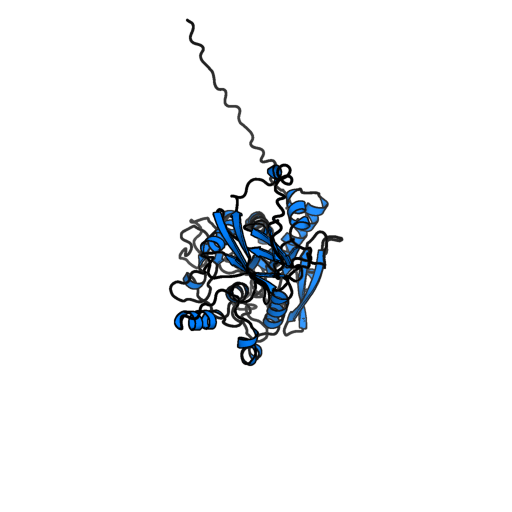 95.12 206 ASN A N 1
ATOM 1654 C CA . ASN A 1 206 ? -5.825 -9.817 4.546 1.00 95.12 206 ASN A CA 1
ATOM 1655 C C . ASN A 1 206 ? -6.141 -8.441 5.154 1.00 95.12 206 ASN A C 1
ATOM 1657 O O . ASN A 1 206 ? -6.612 -7.560 4.429 1.00 95.12 206 ASN A O 1
ATOM 1661 N N . PRO A 1 207 ? -5.906 -8.226 6.458 1.00 96.50 207 PRO A N 1
ATOM 1662 C CA . PRO A 1 207 ? -6.225 -6.974 7.139 1.00 96.50 207 PRO A CA 1
ATOM 1663 C C . PRO A 1 207 ? -5.170 -5.887 6.869 1.00 96.50 207 PRO A C 1
ATOM 1665 O O . PRO A 1 207 ? -4.570 -5.346 7.794 1.00 96.50 207 PRO A O 1
ATOM 1668 N N . PHE A 1 208 ? -4.949 -5.550 5.595 1.00 98.50 208 PHE A N 1
ATOM 1669 C CA . PHE A 1 208 ? -3.992 -4.518 5.202 1.00 98.50 208 PHE A CA 1
ATOM 1670 C C . PHE A 1 208 ? -4.318 -3.168 5.853 1.00 98.50 208 PHE A C 1
ATOM 1672 O O . PHE A 1 208 ? -5.460 -2.703 5.821 1.00 98.50 208 PHE A O 1
ATOM 1679 N N . VAL A 1 209 ? -3.290 -2.527 6.406 1.00 98.62 209 VAL A N 1
ATOM 1680 C CA . VAL A 1 209 ? -3.375 -1.230 7.094 1.00 98.62 209 VAL A CA 1
ATOM 1681 C C . VAL A 1 209 ? -2.855 -0.113 6.199 1.00 98.62 209 VAL A C 1
ATOM 1683 O O . VAL A 1 209 ? -3.503 0.919 6.033 1.00 98.62 209 VAL A O 1
ATOM 1686 N N . LEU A 1 210 ? -1.694 -0.335 5.588 1.00 98.88 210 LEU A N 1
ATOM 1687 C CA . LEU A 1 210 ? -1.014 0.620 4.723 1.00 98.88 210 LEU A CA 1
ATOM 1688 C C . LEU A 1 210 ? -0.490 -0.106 3.490 1.00 98.88 210 LEU A C 1
ATOM 1690 O O . LEU A 1 210 ? -0.000 -1.233 3.579 1.00 98.88 210 LEU A O 1
ATOM 1694 N N . GLY A 1 211 ? -0.564 0.555 2.345 1.00 98.56 211 GLY A N 1
ATOM 1695 C CA . GLY A 1 211 ? 0.091 0.072 1.152 1.00 98.56 211 GLY A CA 1
ATOM 1696 C C . GLY A 1 211 ? 0.391 1.164 0.147 1.00 98.56 211 GLY A C 1
ATOM 1697 O O . GLY A 1 211 ? -0.007 2.321 0.293 1.00 98.56 211 GLY A O 1
ATOM 1698 N N . ALA A 1 212 ? 1.120 0.783 -0.889 1.00 98.81 212 ALA A N 1
ATOM 1699 C CA . ALA A 1 212 ? 1.311 1.625 -2.052 1.00 98.81 212 ALA A CA 1
ATOM 1700 C C . ALA A 1 212 ? 1.492 0.793 -3.321 1.00 98.81 212 ALA A C 1
ATOM 1702 O O . ALA A 1 212 ? 1.957 -0.351 -3.293 1.00 98.81 212 ALA A O 1
ATOM 1703 N N . ASN A 1 213 ? 1.123 1.392 -4.446 1.00 98.56 213 ASN A N 1
ATOM 1704 C CA . ASN A 1 213 ? 1.380 0.854 -5.770 1.00 98.56 213 ASN A CA 1
ATOM 1705 C C . ASN A 1 213 ? 2.443 1.678 -6.489 1.00 98.56 213 ASN A C 1
ATOM 1707 O O . ASN A 1 213 ? 2.360 2.904 -6.558 1.00 98.56 213 ASN A O 1
ATOM 1711 N N . LEU A 1 214 ? 3.448 0.977 -6.997 1.00 98.62 214 LEU A N 1
ATOM 1712 C CA . LEU A 1 214 ? 4.576 1.545 -7.709 1.00 98.62 214 LEU A CA 1
ATOM 1713 C C . LEU A 1 214 ? 4.248 1.602 -9.203 1.00 98.62 214 LEU A C 1
ATOM 1715 O O . LEU A 1 214 ? 3.940 0.577 -9.817 1.00 98.62 214 LEU A O 1
ATOM 1719 N N . GLN A 1 215 ? 4.307 2.806 -9.762 1.00 97.06 215 GLN A N 1
ATOM 1720 C CA . GLN A 1 215 ? 4.006 3.129 -11.154 1.00 97.06 215 GLN A CA 1
ATOM 1721 C C . GLN A 1 215 ? 5.171 3.898 -11.796 1.00 97.06 215 GLN A C 1
ATOM 1723 O O . GLN A 1 215 ? 6.076 4.390 -11.117 1.00 97.06 215 GLN A O 1
ATOM 1728 N N . GLY A 1 216 ? 5.135 4.019 -13.120 1.00 93.81 216 GLY A N 1
ATOM 1729 C CA . GLY A 1 216 ? 6.121 4.741 -13.924 1.00 93.81 216 GLY A CA 1
ATOM 1730 C C . GLY A 1 216 ? 5.500 5.783 -14.856 1.00 93.81 216 GLY A C 1
ATOM 1731 O O . GLY A 1 216 ? 4.289 5.846 -15.066 1.00 93.81 216 GLY A O 1
ATOM 1732 N N . GLY A 1 217 ? 6.351 6.609 -15.458 1.00 91.25 217 GLY A N 1
ATOM 1733 C CA . GLY A 1 217 ? 5.971 7.623 -16.444 1.00 91.25 217 GLY A CA 1
ATOM 1734 C C . GLY A 1 217 ? 5.747 9.029 -15.884 1.00 91.25 217 GLY A C 1
ATOM 1735 O O . GLY A 1 217 ? 5.376 9.936 -16.634 1.00 91.25 217 GLY A O 1
ATOM 1736 N N . GLU A 1 218 ? 5.973 9.203 -14.584 1.00 92.50 218 GLU A N 1
ATOM 1737 C CA . GLU A 1 218 ? 6.044 10.479 -13.879 1.00 92.50 218 GLU A CA 1
ATOM 1738 C C . GLU A 1 218 ? 6.918 10.312 -12.618 1.00 92.50 218 GLU A C 1
ATOM 1740 O O . GLU A 1 218 ? 7.257 9.186 -12.255 1.00 92.50 218 GLU A O 1
ATOM 1745 N N . LYS A 1 219 ? 7.283 11.401 -11.935 1.00 92.94 219 LYS A N 1
ATOM 1746 C CA . LYS A 1 219 ? 7.992 11.354 -10.650 1.00 92.94 219 LYS A CA 1
ATOM 1747 C C . LYS A 1 219 ? 7.289 12.181 -9.564 1.00 92.94 219 LYS A C 1
ATOM 1749 O O . LYS A 1 219 ? 7.557 13.370 -9.419 1.00 92.94 219 LYS A O 1
ATOM 1754 N N . LEU A 1 220 ? 6.388 11.552 -8.807 1.00 94.94 220 LEU A N 1
ATOM 1755 C CA . LEU A 1 220 ? 5.715 12.118 -7.625 1.00 94.94 220 LEU A CA 1
ATOM 1756 C C . LEU A 1 220 ? 4.965 11.033 -6.840 1.00 94.94 220 LEU A C 1
ATOM 1758 O O . LEU A 1 220 ? 4.679 9.959 -7.365 1.00 94.94 220 LEU A O 1
ATOM 1762 N N . VAL A 1 221 ? 4.518 11.359 -5.628 1.00 97.62 221 VAL A N 1
ATOM 1763 C CA . VAL A 1 221 ? 3.540 10.547 -4.889 1.00 97.62 221 VAL A CA 1
ATOM 1764 C C . VAL A 1 221 ? 2.152 11.163 -4.985 1.00 97.62 221 VAL A C 1
ATOM 1766 O O . VAL A 1 221 ? 1.957 12.351 -4.731 1.00 97.62 221 VAL A O 1
ATOM 1769 N N . THR A 1 222 ? 1.154 10.348 -5.303 1.00 97.50 222 THR A N 1
ATOM 1770 C CA . THR A 1 222 ? -0.244 10.776 -5.311 1.00 97.50 222 THR A CA 1
ATOM 1771 C C . THR A 1 222 ? -1.066 10.071 -4.254 1.00 97.50 222 THR A C 1
ATOM 1773 O O . THR A 1 222 ? -0.821 8.907 -3.936 1.00 97.50 222 THR A O 1
ATOM 1776 N N . TYR A 1 223 ? -2.034 10.802 -3.709 1.00 97.81 223 TYR A N 1
ATOM 1777 C CA . TYR A 1 223 ? -2.915 10.326 -2.652 1.00 97.81 223 TYR A CA 1
ATOM 1778 C C . TYR A 1 223 ? -4.399 10.560 -2.986 1.00 97.81 223 TYR A C 1
ATOM 1780 O O . TYR A 1 223 ? -4.708 11.519 -3.712 1.00 97.81 223 TYR A O 1
ATOM 1788 N N . PRO A 1 224 ? -5.301 9.724 -2.430 1.00 96.88 224 PRO A N 1
ATOM 1789 C CA . PRO A 1 224 ? -6.747 9.832 -2.599 1.00 96.88 224 PRO A CA 1
ATOM 1790 C C . PRO A 1 224 ? -7.354 11.205 -2.246 1.00 96.88 224 PRO A C 1
ATOM 1792 O O . PRO A 1 224 ? -6.793 11.972 -1.464 1.00 96.88 224 PRO A O 1
ATOM 1795 N N . PHE A 1 225 ? -8.543 11.538 -2.757 1.00 95.69 225 PHE A N 1
ATOM 1796 C CA . PHE A 1 225 ? -9.288 10.739 -3.740 1.00 95.69 225 PHE A CA 1
ATOM 1797 C C . PHE A 1 225 ? -8.694 10.844 -5.148 1.00 95.69 225 PHE A C 1
ATOM 1799 O O . PHE A 1 225 ? -8.127 11.878 -5.525 1.00 95.69 225 PHE A O 1
ATOM 1806 N N . ASP A 1 226 ? -8.867 9.776 -5.921 1.00 95.81 226 ASP A N 1
ATOM 1807 C CA . ASP A 1 226 ? -8.499 9.718 -7.333 1.00 95.81 226 ASP A CA 1
ATOM 1808 C C . ASP A 1 226 ? -9.637 10.215 -8.231 1.00 95.81 226 ASP A C 1
ATOM 1810 O O . ASP A 1 226 ? -9.377 10.860 -9.252 1.00 95.81 226 ASP A O 1
ATOM 1814 N N . MET A 1 227 ? -10.895 9.990 -7.837 1.00 93.06 227 MET A N 1
ATOM 1815 C CA . MET A 1 227 ? -12.058 10.543 -8.532 1.00 93.06 227 MET A CA 1
ATOM 1816 C C . MET A 1 227 ? -12.318 12.000 -8.129 1.00 93.06 227 MET A C 1
ATOM 1818 O O . MET A 1 227 ? -12.344 12.357 -6.950 1.00 93.06 227 MET A O 1
ATOM 1822 N N . GLN A 1 228 ? -12.573 12.865 -9.113 1.00 88.88 228 GLN A N 1
ATOM 1823 C CA . GLN A 1 228 ? -12.818 14.287 -8.867 1.00 88.88 228 GLN A CA 1
ATOM 1824 C C . GLN A 1 228 ? -14.262 14.580 -8.442 1.00 88.88 228 GLN A C 1
ATOM 1826 O O . GLN A 1 228 ? -15.204 14.382 -9.206 1.00 88.88 228 GLN A O 1
ATOM 1831 N N . ARG A 1 229 ? -14.409 15.177 -7.256 1.00 82.69 229 ARG A N 1
ATOM 1832 C CA . ARG A 1 229 ? -15.581 15.945 -6.808 1.00 82.69 229 ARG A CA 1
ATOM 1833 C C . ARG A 1 229 ? -15.089 17.077 -5.913 1.00 82.69 229 ARG A C 1
ATOM 1835 O O . ARG A 1 229 ? -14.246 16.806 -5.075 1.00 82.69 229 ARG A O 1
ATOM 1842 N N . PRO A 1 230 ? -15.547 18.328 -6.053 1.00 74.19 230 PRO A N 1
ATOM 1843 C CA . PRO A 1 230 ? -15.190 19.386 -5.107 1.00 74.19 230 PRO A CA 1
ATOM 1844 C C . PRO A 1 230 ? -15.994 19.273 -3.791 1.00 74.19 230 PRO A C 1
ATOM 1846 O O . PRO A 1 230 ? -17.224 19.240 -3.870 1.00 74.19 230 PRO A O 1
ATOM 1849 N N . PRO A 1 231 ? -15.359 19.289 -2.596 1.00 68.38 231 PRO A N 1
ATOM 1850 C CA . PRO A 1 231 ? -13.916 19.169 -2.342 1.00 68.38 231 PRO A CA 1
ATOM 1851 C C . PRO A 1 231 ? -13.412 17.726 -2.532 1.00 68.38 231 PRO A C 1
ATOM 1853 O O . PRO A 1 231 ? -14.083 16.782 -2.126 1.00 68.38 231 PRO A O 1
ATOM 1856 N N . SER A 1 232 ? -12.220 17.559 -3.122 1.00 70.25 232 SER A N 1
ATOM 1857 C CA . SER A 1 232 ? -11.666 16.249 -3.527 1.00 70.25 232 SER A CA 1
ATOM 1858 C C . SER A 1 232 ? -10.855 15.540 -2.436 1.00 70.25 232 SER A C 1
ATOM 1860 O O . SER A 1 232 ? -10.196 14.534 -2.697 1.00 70.25 232 SER A O 1
ATOM 1862 N N . SER A 1 233 ? -10.888 16.072 -1.216 1.00 87.38 233 SER A N 1
ATOM 1863 C CA . SER A 1 233 ? -10.143 15.558 -0.068 1.00 87.38 233 SER A CA 1
ATOM 1864 C C . SER A 1 233 ? -10.891 14.428 0.631 1.00 87.38 233 SER A C 1
ATOM 1866 O O . SER A 1 233 ? -12.112 14.475 0.802 1.00 87.38 233 SER A O 1
ATOM 1868 N N . THR A 1 234 ? -10.143 13.431 1.099 1.00 91.31 234 THR A N 1
ATOM 1869 C CA . THR A 1 234 ? -10.682 12.402 1.991 1.00 91.31 234 THR A CA 1
ATOM 1870 C C . THR A 1 234 ? -10.889 12.956 3.406 1.00 91.31 234 THR A C 1
ATOM 1872 O O . THR A 1 234 ? -10.260 13.949 3.789 1.00 91.31 234 THR A O 1
ATOM 1875 N N . PRO A 1 235 ? -11.720 12.303 4.240 1.00 93.38 235 PRO A N 1
ATOM 1876 C CA . PRO A 1 235 ? -11.755 12.572 5.680 1.00 93.38 235 PRO A CA 1
ATOM 1877 C C . PRO A 1 235 ? -10.379 12.482 6.369 1.00 93.38 235 PRO A C 1
ATOM 1879 O O . PRO A 1 235 ? -10.178 13.116 7.401 1.00 93.38 235 PRO A O 1
ATOM 1882 N N . ASP A 1 236 ? -9.439 11.729 5.789 1.00 96.12 236 ASP A N 1
ATOM 1883 C CA . ASP A 1 236 ? -8.080 11.498 6.288 1.00 96.12 236 ASP A CA 1
ATOM 1884 C C . ASP A 1 236 ? -6.992 12.254 5.492 1.00 96.12 236 ASP A C 1
ATOM 1886 O O . ASP A 1 236 ? -5.822 11.871 5.525 1.00 96.12 236 ASP A O 1
ATOM 1890 N N . ASP A 1 237 ? -7.338 13.342 4.789 1.00 95.56 237 ASP A N 1
ATOM 1891 C CA . ASP A 1 237 ? -6.431 14.102 3.904 1.00 95.56 237 ASP A CA 1
ATOM 1892 C C . ASP A 1 237 ? -5.090 14.453 4.568 1.00 95.56 237 ASP A C 1
ATOM 1894 O O . ASP A 1 237 ? -4.022 14.213 4.008 1.00 95.56 237 ASP A O 1
ATOM 1898 N N . ALA A 1 238 ? -5.122 14.934 5.815 1.00 95.38 238 ALA A N 1
ATOM 1899 C CA . ALA A 1 238 ? -3.912 15.280 6.557 1.00 95.38 238 ALA A CA 1
ATOM 1900 C C . ALA A 1 238 ? -2.995 14.070 6.822 1.00 95.38 238 ALA A C 1
ATOM 1902 O O . ALA A 1 238 ? -1.773 14.225 6.861 1.00 95.38 238 ALA A O 1
ATOM 1903 N N . MET A 1 239 ? -3.562 12.875 7.016 1.00 96.25 239 MET A N 1
ATOM 1904 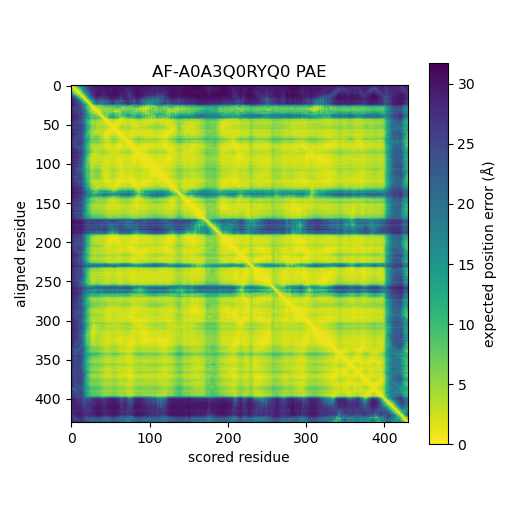C CA . MET A 1 239 ? -2.794 11.641 7.194 1.00 96.25 239 MET A CA 1
ATOM 1905 C C . MET A 1 239 ? -2.220 11.176 5.853 1.00 96.25 239 MET A C 1
ATOM 1907 O O . MET A 1 239 ? -1.034 10.871 5.769 1.00 96.25 239 MET A O 1
ATOM 1911 N N . PHE A 1 240 ? -3.016 11.200 4.782 1.00 98.38 240 PHE A N 1
ATOM 1912 C CA . PHE A 1 240 ? -2.553 10.865 3.433 1.00 98.38 240 PHE A CA 1
ATOM 1913 C C . PHE A 1 240 ? -1.421 11.771 2.950 1.00 98.38 240 PHE A C 1
ATOM 1915 O O . PHE A 1 240 ? -0.433 11.286 2.403 1.00 98.38 240 PHE A O 1
ATOM 1922 N N . ARG A 1 241 ? -1.515 13.079 3.209 1.00 96.81 241 ARG A N 1
ATOM 1923 C CA . ARG A 1 241 ? -0.441 14.032 2.905 1.00 96.81 241 ARG A CA 1
ATOM 1924 C C . ARG A 1 241 ? 0.831 13.717 3.676 1.00 96.81 241 ARG A C 1
ATOM 1926 O O . ARG A 1 241 ? 1.904 13.772 3.088 1.00 96.81 241 ARG A O 1
ATOM 1933 N N . TRP A 1 242 ? 0.724 13.358 4.956 1.00 96.12 242 TRP A N 1
ATOM 1934 C CA . TRP A 1 242 ? 1.880 12.934 5.749 1.00 96.12 242 TRP A CA 1
ATOM 1935 C C . TRP A 1 242 ? 2.532 11.674 5.171 1.00 96.12 242 TRP A C 1
ATOM 1937 O O . TRP A 1 242 ? 3.744 11.648 4.966 1.00 96.12 242 TRP A O 1
ATOM 1947 N N . LEU A 1 243 ? 1.728 10.653 4.858 1.00 97.88 243 LEU A N 1
ATOM 1948 C CA . LEU A 1 243 ? 2.201 9.417 4.235 1.00 97.88 243 LEU A CA 1
ATOM 1949 C C . LEU A 1 243 ? 2.906 9.707 2.904 1.00 97.88 243 LEU A C 1
ATOM 1951 O O . LEU A 1 243 ? 4.036 9.267 2.707 1.00 97.88 243 LEU A O 1
ATOM 1955 N N . ALA A 1 244 ? 2.302 10.516 2.033 1.00 97.75 244 ALA A N 1
ATOM 1956 C CA . ALA A 1 244 ? 2.907 10.896 0.761 1.00 97.75 244 ALA A CA 1
ATOM 1957 C C . ALA A 1 244 ? 4.220 11.676 0.951 1.00 97.75 244 ALA A C 1
ATOM 1959 O O . ALA A 1 244 ? 5.209 11.392 0.276 1.00 97.75 244 ALA A O 1
ATOM 1960 N N . MET A 1 245 ? 4.259 12.622 1.899 1.00 95.81 245 MET A N 1
ATOM 1961 C CA . MET A 1 245 ? 5.475 13.374 2.223 1.00 95.81 245 MET A CA 1
ATOM 1962 C C . MET A 1 245 ? 6.589 12.465 2.742 1.00 95.81 245 MET A C 1
ATOM 1964 O O . MET A 1 245 ? 7.733 12.678 2.355 1.00 95.81 245 MET A O 1
ATOM 1968 N N . SER A 1 246 ? 6.269 11.461 3.567 1.00 95.69 246 SER A N 1
ATOM 1969 C CA . SER A 1 246 ? 7.266 10.534 4.120 1.00 95.69 246 SER A CA 1
ATOM 1970 C C . SER A 1 246 ? 8.025 9.767 3.040 1.00 95.69 246 SER A C 1
ATOM 1972 O O . SER A 1 246 ? 9.230 9.597 3.162 1.00 95.69 246 SER A O 1
ATOM 1974 N N . TYR A 1 247 ? 7.359 9.386 1.947 1.00 97.44 247 TYR A N 1
ATOM 1975 C CA . TYR A 1 247 ? 8.042 8.774 0.811 1.00 97.44 247 TYR A CA 1
ATOM 1976 C C . TYR A 1 247 ? 8.784 9.828 -0.020 1.00 97.44 247 TYR A C 1
ATOM 1978 O O . TYR A 1 247 ? 9.986 9.709 -0.244 1.00 97.44 247 TYR A O 1
ATOM 1986 N N . ALA A 1 248 ? 8.095 10.897 -0.438 1.00 95.19 248 ALA A N 1
ATOM 1987 C CA . ALA A 1 248 ? 8.662 11.899 -1.342 1.00 95.19 248 ALA A CA 1
ATOM 1988 C C . ALA A 1 248 ? 9.911 12.601 -0.778 1.00 95.19 248 ALA A C 1
ATOM 1990 O O . ALA A 1 248 ? 10.842 12.880 -1.527 1.00 95.19 248 ALA A O 1
ATOM 1991 N N . HIS A 1 249 ? 9.952 12.875 0.531 1.00 92.38 249 HIS A N 1
ATOM 1992 C CA . HIS A 1 249 ? 11.078 13.563 1.176 1.00 92.38 249 HIS A CA 1
ATOM 1993 C C . HIS A 1 249 ? 12.230 12.623 1.549 1.00 92.38 249 HIS A C 1
ATOM 1995 O O . HIS A 1 249 ? 13.353 13.095 1.695 1.00 92.38 249 HIS A O 1
ATOM 2001 N N . SER A 1 250 ? 11.968 11.320 1.689 1.00 94.69 250 SER A N 1
ATOM 2002 C CA . SER A 1 250 ? 13.014 10.303 1.855 1.00 94.69 250 SER A CA 1
ATOM 2003 C C . SER A 1 250 ? 13.602 9.847 0.515 1.00 94.69 250 SER A C 1
ATOM 2005 O O . SER A 1 250 ? 14.677 9.254 0.483 1.00 94.69 250 SER A O 1
ATOM 2007 N N . HIS A 1 251 ? 12.918 10.122 -0.599 1.00 94.38 251 HIS A N 1
ATOM 2008 C CA . HIS A 1 251 ? 13.420 9.857 -1.941 1.00 94.38 251 HIS A CA 1
ATOM 2009 C C . HIS A 1 251 ? 14.433 10.927 -2.367 1.00 94.38 251 HIS A C 1
ATOM 2011 O O . HIS A 1 251 ? 14.120 12.119 -2.356 1.00 94.38 251 HIS A O 1
ATOM 2017 N N . LEU A 1 252 ? 15.611 10.514 -2.847 1.00 92.44 252 LEU A N 1
ATOM 2018 C CA . LEU A 1 252 ? 16.741 11.429 -3.080 1.00 92.44 252 LEU A CA 1
ATOM 2019 C C . LEU A 1 252 ? 16.438 12.567 -4.068 1.00 92.44 252 LEU A C 1
ATOM 2021 O O . LEU A 1 252 ? 16.894 13.689 -3.874 1.00 92.44 252 LEU A O 1
ATOM 2025 N N . THR A 1 253 ? 15.668 12.291 -5.126 1.00 90.00 253 THR A N 1
ATOM 2026 C CA . THR A 1 253 ? 15.446 13.258 -6.221 1.00 90.00 253 THR A CA 1
ATOM 2027 C C . THR A 1 253 ? 13.994 13.714 -6.419 1.00 90.00 253 THR A C 1
ATOM 2029 O O . THR A 1 253 ? 13.714 14.457 -7.362 1.00 90.00 253 THR A O 1
ATOM 2032 N N . MET A 1 254 ? 13.030 13.276 -5.597 1.00 89.75 254 MET A N 1
ATOM 2033 C CA . MET A 1 254 ? 11.597 13.500 -5.881 1.00 89.75 254 MET A CA 1
ATOM 2034 C C . MET A 1 254 ? 11.129 14.914 -5.507 1.00 89.75 254 MET A C 1
ATOM 2036 O O . MET A 1 254 ? 10.212 15.440 -6.127 1.00 89.75 254 MET A O 1
ATOM 2040 N N . THR A 1 255 ? 11.790 15.552 -4.541 1.00 86.44 255 THR A N 1
ATOM 2041 C CA . THR A 1 255 ? 11.518 16.934 -4.098 1.00 86.44 255 THR A CA 1
ATOM 2042 C C . THR A 1 255 ? 12.430 17.972 -4.766 1.00 86.44 255 THR A C 1
ATOM 2044 O O . THR A 1 255 ? 12.406 19.156 -4.429 1.00 86.44 255 THR A O 1
ATOM 2047 N N . GLU A 1 256 ? 13.244 17.557 -5.740 1.00 82.62 256 GLU A N 1
ATOM 2048 C CA . GLU A 1 256 ? 14.144 18.450 -6.467 1.00 82.62 256 GLU A CA 1
ATOM 2049 C C . GLU A 1 256 ? 13.382 19.334 -7.464 1.00 82.62 256 GLU A C 1
ATOM 2051 O O . GLU A 1 256 ? 13.078 18.929 -8.582 1.00 82.62 256 GLU A O 1
ATOM 2056 N N . THR A 1 257 ? 13.145 20.589 -7.089 1.00 65.75 257 THR A N 1
ATOM 2057 C CA . THR A 1 257 ? 12.326 21.553 -7.851 1.00 65.75 257 THR A CA 1
ATOM 2058 C C . THR A 1 257 ? 12.916 22.013 -9.188 1.00 65.75 257 THR A C 1
ATOM 2060 O O . THR A 1 257 ? 12.213 22.601 -10.007 1.00 65.75 257 THR A O 1
ATOM 2063 N N . TYR A 1 258 ? 14.206 21.769 -9.429 1.00 63.75 258 TYR A N 1
ATOM 2064 C CA . TYR A 1 258 ? 14.879 22.123 -10.683 1.00 63.75 258 TYR A CA 1
ATOM 2065 C C . TYR A 1 258 ? 14.728 21.042 -11.765 1.00 63.75 258 TYR A C 1
ATOM 2067 O O . TYR A 1 258 ? 14.970 21.310 -12.943 1.00 63.75 258 TYR A O 1
ATOM 2075 N N . ARG A 1 259 ? 14.323 19.827 -11.376 1.00 61.38 259 ARG A N 1
ATOM 2076 C CA . ARG A 1 259 ? 13.925 18.755 -12.287 1.00 61.38 259 ARG A CA 1
ATOM 2077 C C . ARG A 1 259 ? 12.402 18.826 -12.380 1.00 61.38 259 ARG A C 1
ATOM 2079 O O . ARG A 1 259 ? 11.722 18.302 -11.507 1.00 61.38 259 ARG A O 1
ATOM 2086 N N . GLY A 1 260 ? 11.881 19.552 -13.373 1.00 59.12 260 GLY A N 1
ATOM 2087 C CA . GLY A 1 260 ? 10.434 19.651 -13.611 1.00 59.12 260 GLY A CA 1
ATOM 2088 C C . GLY A 1 260 ? 9.767 18.278 -13.776 1.00 59.12 260 GLY A C 1
ATOM 2089 O O . GLY A 1 260 ? 10.447 17.248 -13.814 1.00 59.12 260 GLY A O 1
ATOM 2090 N N . SER A 1 261 ? 8.435 18.257 -13.892 1.00 72.31 261 SER A N 1
ATOM 2091 C CA . SER A 1 261 ? 7.730 17.004 -14.189 1.00 72.31 261 SER A CA 1
ATOM 2092 C C . SER A 1 261 ? 8.199 16.433 -15.526 1.00 72.31 261 SER A C 1
ATOM 2094 O O . SER A 1 261 ? 8.716 17.152 -16.389 1.00 72.31 261 SER A O 1
ATOM 2096 N N . CYS A 1 262 ? 7.981 15.138 -15.731 1.00 80.00 262 CYS A N 1
ATOM 2097 C CA . CYS A 1 262 ? 8.373 14.456 -16.963 1.00 80.00 262 CYS A CA 1
ATOM 2098 C C . CYS A 1 262 ? 7.743 15.083 -18.217 1.00 80.00 262 CYS A C 1
ATOM 2100 O O . CYS A 1 262 ? 8.278 14.942 -19.316 1.00 80.00 262 CYS A O 1
ATOM 2102 N N . HIS A 1 263 ? 6.624 15.800 -18.049 1.00 74.38 263 HIS A N 1
ATOM 2103 C CA . HIS A 1 263 ? 5.832 16.392 -19.128 1.00 74.38 263 HIS A CA 1
ATOM 2104 C C . HIS A 1 263 ? 5.718 17.926 -19.046 1.00 74.38 263 HIS A C 1
ATOM 2106 O O . HIS A 1 263 ? 4.875 18.507 -19.730 1.00 74.38 263 HIS A O 1
ATOM 2112 N N . GLY A 1 264 ? 6.564 18.595 -18.250 1.00 71.00 264 GLY A N 1
ATOM 2113 C CA . GLY A 1 264 ? 6.660 20.058 -18.185 1.00 71.00 264 GLY A CA 1
ATOM 2114 C C . GLY A 1 264 ? 6.343 20.640 -16.806 1.00 71.00 264 GLY A C 1
ATOM 2115 O O . GLY A 1 264 ? 7.241 20.791 -15.977 1.00 71.00 264 GLY A O 1
ATOM 2116 N N . ASP A 1 265 ? 5.085 21.026 -16.578 1.00 72.06 265 ASP A N 1
ATOM 2117 C CA . ASP A 1 265 ? 4.693 21.788 -15.385 1.00 72.06 265 ASP A CA 1
ATOM 2118 C C . ASP A 1 265 ? 4.791 20.947 -14.103 1.00 72.06 265 ASP A C 1
ATOM 2120 O O . ASP A 1 265 ? 4.291 19.820 -14.037 1.00 72.06 265 ASP A O 1
ATOM 2124 N N . ASP A 1 266 ? 5.418 21.503 -13.063 1.00 79.19 266 ASP A N 1
ATOM 2125 C CA . ASP A 1 266 ? 5.456 20.897 -11.730 1.00 79.19 266 ASP A CA 1
ATOM 2126 C C . ASP A 1 266 ? 4.106 21.080 -11.020 1.00 79.19 266 ASP A C 1
ATOM 2128 O O . ASP A 1 266 ? 3.792 22.134 -10.461 1.00 79.19 266 ASP A O 1
ATOM 2132 N N . VAL A 1 267 ? 3.311 20.012 -11.019 1.00 81.50 267 VAL A N 1
ATOM 2133 C CA . VAL A 1 267 ? 1.997 19.946 -10.360 1.00 81.50 267 VAL A CA 1
ATOM 2134 C C . VAL A 1 267 ? 2.082 19.753 -8.841 1.00 81.50 267 VAL A C 1
ATOM 2136 O O . VAL A 1 267 ? 1.049 19.709 -8.170 1.00 81.50 267 VAL A O 1
ATOM 2139 N N . THR A 1 268 ? 3.290 19.604 -8.291 1.00 82.25 268 THR A N 1
ATOM 2140 C CA . THR A 1 268 ? 3.531 19.360 -6.861 1.00 82.25 268 THR A CA 1
ATOM 2141 C C . THR A 1 268 ? 3.906 20.627 -6.095 1.00 82.25 268 THR A C 1
ATOM 2143 O O . THR A 1 268 ? 3.923 20.618 -4.863 1.00 82.25 268 THR A O 1
ATOM 2146 N N . GLY A 1 269 ? 4.230 21.719 -6.799 1.00 81.50 269 GLY A N 1
ATOM 2147 C CA . GLY A 1 269 ? 4.736 22.946 -6.178 1.00 81.50 269 GLY A CA 1
ATOM 2148 C C . GLY A 1 269 ? 6.011 22.705 -5.363 1.00 81.50 269 GLY A C 1
ATOM 2149 O O . GLY A 1 269 ? 6.184 23.297 -4.297 1.00 81.50 269 GLY A O 1
ATOM 2150 N N . GLY A 1 270 ? 6.860 21.786 -5.826 1.00 81.81 270 GLY A N 1
ATOM 2151 C CA . GLY A 1 270 ? 8.104 21.370 -5.195 1.00 81.81 270 GLY A CA 1
ATOM 2152 C C . GLY A 1 270 ? 7.975 20.431 -3.997 1.00 81.81 270 GLY A C 1
ATOM 2153 O O . GLY A 1 270 ? 8.980 20.126 -3.363 1.00 81.81 270 GLY A O 1
ATOM 2154 N N . GLN A 1 271 ? 6.767 19.970 -3.660 1.00 86.50 271 GLN A N 1
ATOM 2155 C CA . GLN A 1 271 ? 6.562 19.061 -2.525 1.00 86.50 271 GLN A CA 1
ATOM 2156 C C . GLN A 1 271 ? 6.747 17.583 -2.891 1.00 86.50 271 GLN A C 1
ATOM 2158 O O . GLN A 1 271 ? 6.746 16.738 -1.996 1.00 86.50 271 GLN A O 1
ATOM 2163 N N . GLY A 1 272 ? 6.844 17.255 -4.185 1.00 90.81 272 GLY A N 1
ATOM 2164 C CA . GLY A 1 272 ? 6.911 15.872 -4.667 1.00 90.81 272 GLY A CA 1
ATOM 2165 C C . GLY A 1 272 ? 5.614 15.079 -4.461 1.00 90.81 272 GLY A C 1
ATOM 2166 O O . GLY A 1 272 ? 5.601 13.867 -4.661 1.00 90.81 272 GLY A O 1
ATOM 2167 N N . ILE A 1 273 ? 4.520 15.742 -4.058 1.00 94.06 273 ILE A N 1
ATOM 2168 C CA . ILE A 1 273 ? 3.220 15.117 -3.805 1.00 94.06 273 ILE A CA 1
ATOM 2169 C C . ILE A 1 273 ? 2.078 15.864 -4.495 1.00 94.06 273 ILE A C 1
ATOM 2171 O O . ILE A 1 273 ? 2.138 17.081 -4.662 1.00 94.06 273 ILE A O 1
ATOM 2175 N N . SER A 1 274 ? 1.000 15.161 -4.844 1.00 94.19 274 SER A N 1
ATOM 2176 C CA . SER A 1 274 ? -0.226 15.791 -5.354 1.00 94.19 274 SER A CA 1
ATOM 2177 C C . SER A 1 274 ? -1.470 14.953 -5.051 1.00 94.19 274 SER A C 1
ATOM 2179 O O . SER A 1 274 ? -1.408 13.727 -5.027 1.00 94.19 274 SER A O 1
ATOM 2181 N N . ASN A 1 275 ? -2.622 15.588 -4.829 1.00 94.94 275 ASN A N 1
ATOM 2182 C CA . ASN A 1 275 ? -3.885 14.848 -4.790 1.00 94.94 275 ASN A CA 1
ATOM 2183 C C . ASN A 1 275 ? -4.180 14.305 -6.197 1.00 94.94 275 ASN A C 1
ATOM 2185 O O . ASN A 1 275 ? -4.113 15.051 -7.179 1.00 94.94 275 ASN A O 1
ATOM 2189 N N . ARG A 1 276 ? -4.522 13.018 -6.308 1.00 94.75 276 ARG A N 1
ATOM 2190 C CA . ARG A 1 276 ? -4.647 12.368 -7.617 1.00 94.75 276 ARG A CA 1
ATOM 2191 C C . ARG A 1 276 ? -5.748 12.993 -8.476 1.00 94.75 276 ARG A C 1
ATOM 2193 O O . ARG A 1 276 ? -5.480 13.311 -9.635 1.00 94.75 276 ARG A O 1
ATOM 2200 N N . ALA A 1 277 ? -6.926 13.263 -7.910 1.00 93.75 277 ALA A N 1
ATOM 2201 C CA . ALA A 1 277 ? -8.025 13.931 -8.612 1.00 93.75 277 ALA A CA 1
ATOM 2202 C C . ALA A 1 277 ? -7.689 15.351 -9.103 1.00 93.75 277 ALA A C 1
ATOM 2204 O O . ALA A 1 277 ? -8.239 15.804 -10.108 1.00 93.75 277 ALA A O 1
ATOM 2205 N N . SER A 1 278 ? -6.796 16.058 -8.404 1.00 91.25 278 SER A N 1
ATOM 2206 C CA . SER A 1 278 ? -6.355 17.410 -8.774 1.00 91.25 278 SER A CA 1
ATOM 2207 C C . SER A 1 278 ? -5.356 17.409 -9.933 1.00 91.25 278 SER A C 1
ATOM 2209 O O . SER A 1 278 ? -5.322 18.364 -10.704 1.00 91.25 278 SER A O 1
ATOM 2211 N N . TRP A 1 279 ? -4.561 16.344 -10.074 1.00 90.75 279 TRP A N 1
ATOM 2212 C CA . TRP A 1 279 ? -3.599 16.194 -11.166 1.00 90.75 279 TRP A CA 1
ATOM 2213 C C . TRP A 1 279 ? -4.198 15.505 -12.398 1.00 90.75 279 TRP A C 1
ATOM 2215 O O . TRP A 1 279 ? -4.206 16.080 -13.486 1.00 90.75 279 TRP A O 1
ATOM 2225 N N . LYS A 1 280 ? -4.675 14.263 -12.243 1.00 90.88 280 LYS A N 1
ATOM 2226 C CA . LYS A 1 280 ? -5.231 13.422 -13.315 1.00 90.88 280 LYS A CA 1
ATOM 2227 C C . LYS A 1 280 ? -6.334 12.530 -12.734 1.00 90.88 280 LYS A C 1
ATOM 2229 O O . LYS A 1 280 ? -6.022 11.448 -12.226 1.00 90.88 280 LYS A O 1
ATOM 2234 N N . PRO A 1 281 ? -7.603 12.969 -12.786 1.00 93.19 281 PRO A N 1
ATOM 2235 C CA . PRO A 1 281 ? -8.690 12.241 -12.156 1.00 93.19 281 PRO A CA 1
ATOM 2236 C C . PRO A 1 281 ? -8.977 10.913 -12.850 1.00 93.19 281 PRO A C 1
ATOM 2238 O O . PRO A 1 281 ? -8.913 10.807 -14.074 1.00 93.19 281 PRO A O 1
ATOM 2241 N N . VAL A 1 282 ? -9.308 9.910 -12.042 1.00 93.56 282 VAL A N 1
ATOM 2242 C CA . VAL A 1 282 ? -9.576 8.531 -12.461 1.00 93.56 282 VAL A CA 1
ATOM 2243 C C . VAL A 1 282 ? -10.838 8.036 -11.758 1.00 93.56 282 VAL A C 1
ATOM 2245 O O . VAL A 1 282 ? -11.078 8.366 -10.602 1.00 93.56 282 VAL A O 1
ATOM 2248 N N . VAL A 1 283 ? -11.652 7.247 -12.456 1.00 92.94 283 VAL A N 1
ATOM 2249 C CA . VAL A 1 283 ? -12.827 6.569 -11.887 1.00 92.94 283 VAL A CA 1
ATOM 2250 C C . VAL A 1 283 ? -12.495 5.092 -11.711 1.00 92.94 283 VAL A C 1
ATOM 2252 O O . VAL A 1 283 ? -11.802 4.527 -12.552 1.00 92.94 283 VAL A O 1
ATOM 2255 N N . GLY A 1 284 ? -13.000 4.468 -10.643 1.00 92.75 284 GLY A N 1
ATOM 2256 C CA . GLY A 1 284 ? -12.782 3.039 -10.405 1.00 92.75 284 GLY A CA 1
ATOM 2257 C C . GLY A 1 284 ? -11.323 2.715 -10.097 1.00 92.75 284 GLY A C 1
ATOM 2258 O O . GLY A 1 284 ? -10.787 1.731 -10.607 1.00 92.75 284 GLY A O 1
ATOM 2259 N N . SER A 1 285 ? -10.662 3.574 -9.312 1.00 96.50 285 SER A N 1
ATOM 2260 C CA . SER A 1 285 ? -9.250 3.391 -9.003 1.00 96.50 285 SER A CA 1
ATOM 2261 C C . SER A 1 285 ? -9.011 2.347 -7.913 1.00 96.50 285 SER A C 1
ATOM 2263 O O . SER A 1 285 ? -9.838 2.149 -7.016 1.00 96.50 285 SER A O 1
ATOM 2265 N N . MET A 1 286 ? -7.841 1.710 -7.955 1.00 97.38 286 MET A N 1
ATOM 2266 C CA . MET A 1 286 ? -7.404 0.798 -6.897 1.00 97.38 286 MET A CA 1
ATOM 2267 C C . MET A 1 286 ? -7.298 1.493 -5.528 1.00 97.38 286 MET A C 1
ATOM 2269 O O . MET A 1 286 ? -7.727 0.923 -4.523 1.00 97.38 286 MET A O 1
ATOM 2273 N N . ASN A 1 287 ? -6.795 2.734 -5.485 1.00 97.62 287 ASN A N 1
ATOM 2274 C CA . ASN A 1 287 ? -6.602 3.468 -4.230 1.00 97.62 287 ASN A CA 1
ATOM 2275 C C . ASN A 1 287 ? -7.937 3.793 -3.553 1.00 97.62 287 ASN A C 1
ATOM 2277 O O . ASN A 1 287 ? -8.114 3.541 -2.358 1.00 97.62 287 ASN A O 1
ATOM 2281 N N . ASP A 1 288 ? -8.888 4.329 -4.324 1.00 96.19 288 ASP A N 1
ATOM 2282 C CA . ASP A 1 288 ? -10.202 4.701 -3.807 1.00 96.19 288 ASP A CA 1
ATOM 2283 C C . ASP A 1 288 ? -10.975 3.448 -3.378 1.00 96.19 288 ASP A C 1
ATOM 2285 O O . ASP A 1 288 ? -11.629 3.453 -2.335 1.00 96.19 288 ASP A O 1
ATOM 2289 N N . PHE A 1 289 ? -10.834 2.335 -4.110 1.00 95.75 289 PHE A N 1
ATOM 2290 C CA . PHE A 1 289 ? -11.361 1.041 -3.680 1.00 95.75 289 PHE A CA 1
ATOM 2291 C C . PHE A 1 289 ? -10.744 0.581 -2.354 1.00 95.75 289 PHE A C 1
ATOM 2293 O O . PHE A 1 289 ? -11.476 0.186 -1.445 1.00 95.75 289 PHE A O 1
ATOM 2300 N N . SER A 1 290 ? -9.417 0.652 -2.219 1.00 96.69 290 SER A N 1
ATOM 2301 C CA . SER A 1 290 ? -8.710 0.267 -0.996 1.00 96.69 290 SER A CA 1
ATOM 2302 C C . SER A 1 290 ? -9.235 1.047 0.210 1.00 96.69 290 SER A C 1
ATOM 2304 O O . SER A 1 290 ? -9.628 0.434 1.205 1.00 96.69 290 SER A O 1
ATOM 2306 N N . TYR A 1 291 ? -9.339 2.373 0.085 1.00 96.69 291 TYR A N 1
ATOM 2307 C CA . TYR A 1 291 ? -9.798 3.256 1.156 1.00 96.69 291 TYR A CA 1
ATOM 2308 C C . TYR A 1 291 ? -11.297 3.113 1.460 1.00 96.69 291 TYR A C 1
ATOM 2310 O O . TYR A 1 291 ? -11.697 3.123 2.617 1.00 96.69 291 TYR A O 1
ATOM 2318 N N . LEU A 1 292 ? -12.159 2.971 0.449 1.00 93.81 292 LEU A N 1
ATOM 2319 C CA . LEU A 1 292 ? -13.615 2.949 0.656 1.00 93.81 292 LEU A CA 1
ATOM 2320 C C . LEU A 1 292 ? -14.172 1.563 0.993 1.00 93.81 292 LEU A C 1
ATOM 2322 O O . LEU A 1 292 ? -15.264 1.465 1.566 1.00 93.81 292 LEU A O 1
ATOM 2326 N N . HIS A 1 293 ? -13.461 0.494 0.630 1.00 92.94 293 HIS A N 1
ATOM 2327 C CA . HIS A 1 293 ? -13.920 -0.877 0.833 1.00 92.94 293 HIS A CA 1
ATOM 2328 C C . HIS A 1 293 ? -13.210 -1.610 1.973 1.00 92.94 293 HIS A C 1
ATOM 2330 O O . HIS A 1 293 ? -13.835 -2.421 2.662 1.00 92.94 293 HIS A O 1
ATOM 2336 N N . THR A 1 294 ? -11.920 -1.339 2.172 1.00 95.19 294 THR A N 1
ATOM 2337 C CA . THR A 1 294 ? -11.084 -1.999 3.183 1.00 95.19 294 THR A CA 1
ATOM 2338 C C . THR A 1 294 ? -10.648 -1.001 4.261 1.00 95.19 294 THR A C 1
ATOM 2340 O O . THR A 1 294 ? -11.114 0.133 4.281 1.00 95.19 294 THR A O 1
ATOM 2343 N N . ASN A 1 295 ? -9.771 -1.419 5.178 1.00 96.88 295 ASN A N 1
ATOM 2344 C CA . ASN A 1 295 ? -9.130 -0.509 6.134 1.00 96.88 295 ASN A CA 1
ATOM 2345 C C . ASN A 1 295 ? -7.843 0.133 5.576 1.00 96.88 295 ASN A C 1
ATOM 2347 O O . ASN A 1 295 ? -7.246 0.974 6.244 1.00 96.88 295 ASN A O 1
ATOM 2351 N N . CYS A 1 296 ? -7.375 -0.306 4.403 1.00 98.38 296 CYS A N 1
ATOM 2352 C CA . CYS A 1 296 ? -6.033 -0.020 3.918 1.00 98.38 296 CYS A CA 1
ATOM 2353 C C . CYS A 1 296 ? -5.940 1.360 3.265 1.00 98.38 296 CYS A C 1
ATOM 2355 O O . CYS A 1 296 ? -6.646 1.652 2.295 1.00 98.38 296 CYS A O 1
ATOM 2357 N N . PHE A 1 297 ? -5.009 2.178 3.754 1.00 98.62 297 PHE A N 1
ATOM 2358 C CA . PHE A 1 297 ? -4.647 3.439 3.116 1.00 98.62 297 PHE A CA 1
ATOM 2359 C C . PHE A 1 297 ? -3.647 3.145 2.004 1.00 98.62 297 PHE A C 1
ATOM 2361 O O . PHE A 1 297 ? -2.587 2.583 2.271 1.00 98.62 297 PHE A O 1
ATOM 2368 N N . GLU A 1 298 ? -3.977 3.523 0.771 1.00 98.19 298 GLU A N 1
ATOM 2369 C CA . GLU A 1 298 ? -3.142 3.230 -0.393 1.00 98.19 298 GLU A CA 1
ATOM 2370 C C . GLU A 1 298 ? -2.723 4.496 -1.142 1.00 98.19 298 GLU A C 1
ATOM 2372 O O . GLU A 1 298 ? -3.538 5.389 -1.377 1.00 98.19 298 GLU A O 1
ATOM 2377 N N . LEU A 1 299 ? -1.437 4.565 -1.496 1.00 98.56 299 LEU A N 1
ATOM 2378 C CA . LEU A 1 299 ? -0.850 5.620 -2.325 1.00 98.56 299 LEU A CA 1
ATOM 2379 C C . LEU A 1 299 ? -0.443 5.086 -3.697 1.00 98.56 299 LEU A C 1
ATOM 2381 O O . LEU A 1 299 ? -0.063 3.923 -3.822 1.00 98.56 299 LEU A O 1
ATOM 2385 N N . SER A 1 300 ? -0.393 5.968 -4.695 1.00 98.56 300 SER A N 1
ATOM 2386 C CA . SER A 1 300 ? 0.306 5.685 -5.955 1.00 98.56 300 SER A CA 1
ATOM 2387 C C . SER A 1 300 ? 1.618 6.450 -6.013 1.00 98.56 300 SER A C 1
ATOM 2389 O O . SER A 1 300 ? 1.625 7.680 -5.934 1.00 98.56 300 SER A O 1
ATOM 2391 N N . ILE A 1 301 ? 2.720 5.725 -6.165 1.00 98.56 301 ILE A N 1
ATOM 2392 C CA . ILE A 1 301 ? 4.079 6.263 -6.198 1.00 98.56 301 ILE A CA 1
ATOM 2393 C C . ILE A 1 301 ? 4.589 6.145 -7.628 1.00 98.56 301 ILE A C 1
ATOM 2395 O O . ILE A 1 301 ? 4.805 5.043 -8.123 1.00 98.56 301 ILE A O 1
ATOM 2399 N N . PHE A 1 302 ? 4.782 7.283 -8.287 1.00 97.06 302 PHE A N 1
ATOM 2400 C CA . PHE A 1 302 ? 5.377 7.356 -9.613 1.00 97.06 302 PHE A CA 1
ATOM 2401 C C . PHE A 1 302 ? 6.885 7.543 -9.450 1.00 97.06 302 PHE A C 1
ATOM 2403 O O . PHE A 1 302 ? 7.333 8.558 -8.913 1.00 97.06 302 PHE A O 1
ATOM 2410 N N . LEU A 1 303 ? 7.645 6.524 -9.844 1.00 95.69 303 LEU A N 1
ATOM 2411 C CA . LEU A 1 303 ? 9.063 6.385 -9.506 1.00 95.69 303 LEU A CA 1
ATOM 2412 C C . LEU A 1 303 ? 9.990 7.192 -10.423 1.00 95.69 303 LEU A C 1
ATOM 2414 O O . LEU A 1 303 ? 11.058 7.620 -10.001 1.00 95.69 303 LEU A O 1
ATOM 2418 N N . GLY A 1 304 ? 9.583 7.427 -11.668 1.00 92.31 304 GLY A N 1
ATOM 2419 C CA . GLY A 1 304 ? 10.422 8.076 -12.664 1.00 92.31 304 GLY A CA 1
ATOM 2420 C C . GLY A 1 304 ? 9.747 8.226 -14.024 1.00 92.31 304 GLY A C 1
ATOM 2421 O O . GLY A 1 304 ? 8.718 7.610 -14.315 1.00 92.31 304 GLY A O 1
ATOM 2422 N N . CYS A 1 305 ? 10.344 9.070 -14.867 1.00 89.75 305 CYS A N 1
ATOM 2423 C CA . CYS A 1 305 ? 9.851 9.345 -16.217 1.00 89.75 305 CYS A CA 1
ATOM 2424 C C . CYS A 1 305 ? 9.990 8.148 -17.147 1.00 89.75 305 CYS A C 1
ATOM 2426 O O . CYS A 1 305 ? 9.109 7.912 -17.969 1.00 89.75 305 CYS A O 1
ATOM 2428 N N . ASP A 1 306 ? 11.095 7.417 -17.031 1.00 90.75 306 ASP A N 1
ATOM 2429 C CA . ASP A 1 306 ? 11.280 6.206 -17.805 1.00 90.75 306 ASP A CA 1
ATOM 2430 C C . ASP A 1 306 ? 10.456 5.079 -17.181 1.00 90.75 306 ASP A C 1
ATOM 2432 O O . ASP A 1 306 ? 10.620 4.735 -16.009 1.00 90.75 306 ASP A O 1
ATOM 2436 N N . LYS A 1 307 ? 9.520 4.535 -17.959 1.00 90.75 307 LYS A N 1
ATOM 2437 C CA . LYS A 1 307 ? 8.697 3.406 -17.525 1.00 90.75 307 LYS A CA 1
ATOM 2438 C C . LYS A 1 307 ? 9.509 2.111 -17.500 1.00 90.75 307 LYS A C 1
ATOM 2440 O O . LYS A 1 307 ? 9.239 1.254 -16.661 1.00 90.75 307 LYS A O 1
ATOM 2445 N N . PHE A 1 308 ? 10.497 1.984 -18.383 1.00 93.00 308 PHE A N 1
ATOM 2446 C CA . PHE A 1 308 ? 11.301 0.781 -18.552 1.00 93.00 308 PHE A CA 1
ATOM 2447 C C . PHE A 1 308 ? 12.788 1.170 -18.648 1.00 93.00 308 PHE A C 1
ATOM 2449 O O . PHE A 1 308 ? 13.379 1.042 -19.722 1.00 93.00 308 PHE A O 1
ATOM 2456 N N . PRO A 1 309 ? 13.381 1.666 -17.540 1.00 93.00 309 PRO A N 1
ATOM 2457 C CA . PRO A 1 309 ? 14.769 2.117 -17.533 1.00 93.00 309 PRO A CA 1
ATOM 2458 C C . PRO A 1 309 ? 15.724 0.978 -17.881 1.00 93.00 309 PRO A C 1
ATOM 2460 O O . PRO A 1 309 ? 15.441 -0.196 -17.611 1.00 93.00 309 PRO A O 1
ATOM 2463 N N . HIS A 1 310 ? 16.872 1.328 -18.457 1.00 92.69 310 HIS A N 1
ATOM 2464 C CA . HIS A 1 310 ? 17.880 0.342 -18.826 1.00 92.69 310 HIS A CA 1
ATOM 2465 C C . HIS A 1 310 ? 18.480 -0.315 -17.573 1.00 92.69 310 HIS A C 1
ATOM 2467 O O . HIS A 1 310 ? 18.623 0.328 -16.532 1.00 92.69 310 HIS A O 1
ATOM 2473 N N . GLU A 1 311 ? 18.903 -1.580 -17.665 1.00 91.56 311 GLU A N 1
ATOM 2474 C CA . GLU A 1 311 ? 19.462 -2.332 -16.522 1.00 91.56 311 GLU A CA 1
ATOM 2475 C C . GLU A 1 311 ? 20.588 -1.587 -15.783 1.00 91.56 311 GLU A C 1
ATOM 2477 O O . GLU A 1 311 ? 20.690 -1.643 -14.558 1.00 91.56 311 GLU A O 1
ATOM 2482 N N . SER A 1 312 ? 21.409 -0.823 -16.512 1.00 93.12 312 SER A N 1
ATOM 2483 C CA . SER A 1 312 ? 22.501 -0.024 -15.932 1.00 93.12 312 SER A CA 1
ATOM 2484 C C . SER A 1 312 ? 22.043 1.113 -15.013 1.00 93.12 312 SER A C 1
ATOM 2486 O O . SER A 1 312 ? 22.866 1.669 -14.289 1.00 93.12 312 SER A O 1
ATOM 2488 N N . GLU A 1 313 ? 20.772 1.506 -15.077 1.00 94.12 313 GLU A N 1
ATOM 2489 C CA . GLU A 1 313 ? 20.185 2.573 -14.261 1.00 94.12 313 GLU A CA 1
ATOM 2490 C C . GLU A 1 313 ? 19.585 2.032 -12.954 1.00 94.12 313 GLU A C 1
ATOM 2492 O O . GLU A 1 313 ? 19.463 2.780 -11.983 1.00 94.12 313 GLU A O 1
ATOM 2497 N N . LEU A 1 314 ? 19.290 0.725 -12.879 1.00 94.94 314 LEU A N 1
ATOM 2498 C CA . LEU A 1 314 ? 18.675 0.087 -11.708 1.00 94.94 314 LEU A CA 1
ATOM 2499 C C . LEU A 1 314 ? 19.441 0.316 -10.390 1.00 94.94 314 LEU A C 1
ATOM 2501 O O . LEU A 1 314 ? 18.776 0.571 -9.384 1.00 94.94 314 LEU A O 1
ATOM 2505 N N . PRO A 1 315 ? 20.792 0.298 -10.336 1.00 95.06 315 PRO A N 1
ATOM 2506 C CA . PRO A 1 315 ? 21.513 0.596 -9.096 1.00 95.06 315 PRO A CA 1
ATOM 2507 C C . PRO A 1 315 ? 21.272 2.019 -8.580 1.00 95.06 315 PRO A C 1
ATOM 2509 O O . PRO A 1 315 ? 21.119 2.227 -7.377 1.00 95.06 315 PRO A O 1
ATOM 2512 N N . LEU A 1 316 ? 21.214 3.002 -9.485 1.00 94.88 316 LEU A N 1
ATOM 2513 C CA . LEU A 1 316 ? 20.943 4.390 -9.118 1.00 94.88 316 LEU A CA 1
ATOM 2514 C C . LEU A 1 316 ? 19.490 4.558 -8.668 1.00 94.88 316 LEU A C 1
ATOM 2516 O O . LEU A 1 316 ? 19.231 5.231 -7.673 1.00 94.88 316 LEU A O 1
ATOM 2520 N N . GLU A 1 317 ? 18.547 3.932 -9.372 1.00 96.19 317 GLU A N 1
ATOM 2521 C CA . GLU A 1 317 ? 17.134 4.001 -9.002 1.00 96.19 317 GLU A CA 1
ATOM 2522 C C . GLU A 1 317 ? 16.833 3.298 -7.676 1.00 96.19 317 GLU A C 1
ATOM 2524 O O . GLU A 1 317 ? 16.013 3.783 -6.891 1.00 96.19 317 GLU A O 1
ATOM 2529 N N . TRP A 1 318 ? 17.537 2.208 -7.372 1.00 97.06 318 TRP A N 1
ATOM 2530 C CA . TRP A 1 318 ? 17.507 1.594 -6.050 1.00 97.06 318 TRP A CA 1
ATOM 2531 C C . TRP A 1 318 ? 17.988 2.562 -4.973 1.00 97.06 318 TRP A C 1
ATOM 2533 O O . TRP A 1 318 ? 17.276 2.772 -3.995 1.00 97.06 318 TRP A O 1
ATOM 2543 N N . GLU A 1 319 ? 19.142 3.207 -5.160 1.00 95.94 319 GLU A N 1
ATOM 2544 C CA . GLU A 1 319 ? 19.666 4.150 -4.166 1.00 95.94 319 GLU A CA 1
ATOM 2545 C C . GLU A 1 319 ? 18.733 5.354 -3.964 1.00 95.94 319 GLU A C 1
ATOM 2547 O O . GLU A 1 319 ? 18.510 5.785 -2.833 1.00 95.94 319 GLU A O 1
ATOM 2552 N N . ASN A 1 320 ? 18.097 5.838 -5.036 1.00 95.38 320 ASN A N 1
ATOM 2553 C CA . ASN A 1 320 ? 17.095 6.903 -4.966 1.00 95.38 320 ASN A CA 1
ATOM 2554 C C . ASN A 1 320 ? 15.877 6.538 -4.100 1.00 95.38 320 ASN A C 1
ATOM 2556 O O . ASN A 1 320 ? 15.298 7.426 -3.468 1.00 95.38 320 ASN A O 1
ATOM 2560 N N . ASN A 1 321 ? 15.482 5.259 -4.089 1.00 97.50 321 ASN A N 1
ATOM 2561 C CA . ASN A 1 321 ? 14.222 4.786 -3.511 1.00 97.50 321 ASN A CA 1
ATOM 2562 C C . ASN A 1 321 ? 14.377 3.987 -2.211 1.00 97.50 321 ASN A C 1
ATOM 2564 O O . ASN A 1 321 ? 13.413 3.912 -1.452 1.00 97.50 321 ASN A O 1
ATOM 2568 N N . ARG A 1 322 ? 15.543 3.395 -1.923 1.00 96.62 322 ARG A N 1
ATOM 2569 C CA . ARG A 1 322 ? 15.753 2.463 -0.798 1.00 96.62 322 ARG A CA 1
ATOM 2570 C C . ARG A 1 322 ? 15.266 3.039 0.528 1.00 96.62 322 ARG A C 1
ATOM 2572 O O . ARG A 1 322 ? 14.469 2.409 1.219 1.00 96.62 322 ARG A O 1
ATOM 2579 N N . GLU A 1 323 ? 15.719 4.243 0.872 1.00 96.38 323 GLU A N 1
ATOM 2580 C CA . GLU A 1 323 ? 15.330 4.889 2.129 1.00 96.38 323 GLU A CA 1
ATOM 2581 C C . GLU A 1 323 ? 13.833 5.223 2.159 1.00 96.38 323 GLU A C 1
ATOM 2583 O O . GLU A 1 323 ? 13.177 5.007 3.174 1.00 96.38 323 GLU A O 1
ATOM 2588 N N . ALA A 1 324 ? 13.269 5.680 1.037 1.00 97.25 324 ALA A N 1
ATOM 2589 C CA . ALA A 1 324 ? 11.845 5.979 0.919 1.00 97.25 324 ALA A CA 1
ATOM 2590 C C . ALA A 1 324 ? 10.965 4.732 1.090 1.00 97.25 324 ALA A C 1
ATOM 2592 O O . ALA A 1 324 ? 9.965 4.777 1.809 1.00 97.25 324 ALA A O 1
ATOM 2593 N N . LEU A 1 325 ? 11.365 3.607 0.487 1.00 98.69 325 LEU A N 1
ATOM 2594 C CA . LEU A 1 325 ? 10.659 2.331 0.587 1.00 98.69 325 LEU A CA 1
ATOM 2595 C C . LEU A 1 325 ? 10.586 1.848 2.040 1.00 98.69 325 LEU A C 1
ATOM 2597 O O . LEU A 1 325 ? 9.495 1.507 2.502 1.00 98.69 325 LEU A O 1
ATOM 2601 N N . LEU A 1 326 ? 11.717 1.867 2.756 1.00 98.00 326 LEU A N 1
ATOM 2602 C CA . LEU A 1 326 ? 11.807 1.469 4.167 1.00 98.00 326 LEU A CA 1
ATOM 2603 C C . LEU A 1 326 ? 11.051 2.443 5.077 1.00 98.00 326 LEU A C 1
ATOM 2605 O O . LEU A 1 326 ? 10.189 2.018 5.845 1.00 98.00 326 LEU A O 1
ATOM 2609 N N . SER A 1 327 ? 11.310 3.748 4.932 1.00 96.19 327 SER A N 1
ATOM 2610 C CA . SER A 1 327 ? 10.639 4.817 5.684 1.00 96.19 327 SER A CA 1
ATOM 2611 C C . SER A 1 327 ? 9.114 4.732 5.583 1.00 96.19 327 SER A C 1
ATOM 2613 O O . SER A 1 327 ? 8.406 5.002 6.556 1.00 96.19 327 SER A O 1
ATOM 2615 N N . PHE A 1 328 ? 8.586 4.366 4.412 1.00 98.56 328 PHE A N 1
ATOM 2616 C CA . PHE A 1 328 ? 7.148 4.250 4.198 1.00 98.56 328 PHE A CA 1
ATOM 2617 C C . PHE A 1 328 ? 6.539 3.016 4.876 1.00 98.56 328 PHE A C 1
ATOM 2619 O O . PHE A 1 328 ? 5.476 3.141 5.485 1.00 98.56 328 PHE A O 1
ATOM 2626 N N . ILE A 1 329 ? 7.224 1.862 4.859 1.00 98.50 329 ILE A N 1
ATOM 2627 C CA . ILE A 1 329 ? 6.800 0.672 5.623 1.00 98.50 329 ILE A CA 1
ATOM 2628 C C . ILE A 1 329 ? 6.695 1.028 7.109 1.00 98.50 329 ILE A C 1
ATOM 2630 O O . ILE A 1 329 ? 5.682 0.743 7.742 1.00 98.50 329 ILE A O 1
ATOM 2634 N N . GLU A 1 330 ? 7.684 1.747 7.649 1.00 97.12 330 GLU A N 1
ATOM 2635 C CA . GLU A 1 330 ? 7.711 2.176 9.056 1.00 97.12 330 GLU A CA 1
ATOM 2636 C C . GLU A 1 330 ? 6.494 3.039 9.446 1.00 97.12 330 GLU A C 1
ATOM 2638 O O . GLU A 1 330 ? 6.101 3.068 10.618 1.00 97.12 330 GLU A O 1
ATOM 2643 N N . GLN A 1 331 ? 5.838 3.715 8.490 1.00 97.19 331 GLN A N 1
ATOM 2644 C CA . GLN A 1 331 ? 4.650 4.523 8.785 1.00 97.19 331 GLN A CA 1
ATOM 2645 C C . GLN A 1 331 ? 3.439 3.684 9.213 1.00 97.19 331 GLN A C 1
ATOM 2647 O O . GLN A 1 331 ? 2.533 4.236 9.841 1.00 97.19 331 GLN A O 1
ATOM 2652 N N . VAL A 1 332 ? 3.413 2.373 8.935 1.00 97.62 332 VAL A N 1
ATOM 2653 C CA . VAL A 1 332 ? 2.296 1.487 9.310 1.00 97.62 332 VAL A CA 1
ATOM 2654 C C . VAL A 1 332 ? 2.084 1.408 10.830 1.00 97.62 332 VAL A C 1
ATOM 2656 O O . VAL A 1 332 ? 0.985 1.124 11.301 1.00 97.62 332 VAL A O 1
ATOM 2659 N N . HIS A 1 333 ? 3.117 1.721 11.617 1.00 95.00 333 HIS A N 1
ATOM 2660 C CA . HIS A 1 333 ? 3.059 1.748 13.078 1.00 95.00 333 HIS A CA 1
ATOM 2661 C C . HIS A 1 333 ? 2.484 3.038 13.672 1.00 95.00 333 HIS A C 1
ATOM 2663 O O . HIS A 1 333 ? 2.370 3.151 14.894 1.00 95.00 333 HIS A O 1
ATOM 2669 N N . ARG A 1 334 ? 2.138 4.033 12.849 1.00 92.62 334 ARG A N 1
ATOM 2670 C CA . ARG A 1 334 ? 1.599 5.307 13.340 1.00 92.62 334 ARG A CA 1
ATOM 2671 C C . ARG A 1 334 ? 0.141 5.201 13.777 1.00 92.62 334 ARG A C 1
ATOM 2673 O O . ARG A 1 334 ? -0.624 4.356 13.326 1.00 92.62 334 ARG A O 1
ATOM 2680 N N . GLY A 1 335 ? -0.268 6.161 14.601 1.00 94.69 335 GLY A N 1
ATOM 2681 C CA . GLY A 1 335 ? -1.645 6.299 15.053 1.00 94.69 335 GLY A CA 1
ATOM 2682 C C . GLY A 1 335 ? -1.949 5.426 16.263 1.0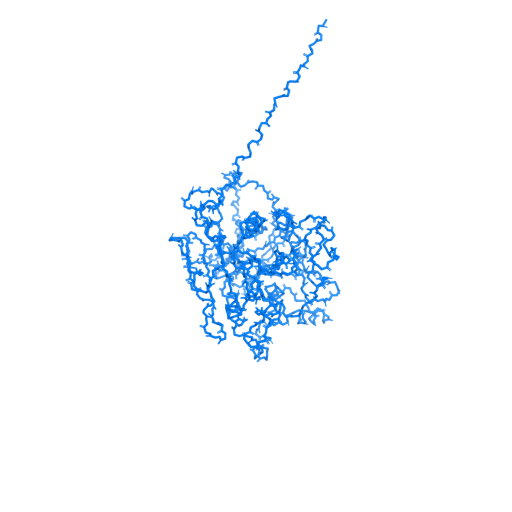0 94.69 335 GLY A C 1
ATOM 2683 O O . GLY A 1 335 ? -1.232 5.474 17.260 1.00 94.69 335 GLY A O 1
ATOM 2684 N N . ILE A 1 336 ? -3.059 4.696 16.205 1.00 95.00 336 ILE A N 1
ATOM 2685 C CA . ILE A 1 336 ? -3.584 3.896 17.314 1.00 95.00 336 ILE A CA 1
ATOM 2686 C C . ILE A 1 336 ? -3.806 2.476 16.818 1.00 95.00 336 ILE A C 1
ATOM 2688 O O . ILE A 1 336 ? -4.465 2.275 15.802 1.00 95.00 336 ILE A O 1
ATOM 2692 N N . LYS A 1 337 ? -3.349 1.488 17.581 1.00 95.31 337 LYS A N 1
ATOM 2693 C CA . LYS A 1 337 ? -3.744 0.092 17.401 1.00 95.31 337 LYS A CA 1
ATOM 2694 C C . LYS A 1 337 ? -4.263 -0.497 18.703 1.00 95.31 337 LYS A C 1
ATOM 2696 O O . LYS A 1 337 ? -4.065 0.063 19.783 1.00 95.31 337 LYS A O 1
ATOM 2701 N N . GLY A 1 338 ? -4.979 -1.604 18.608 1.00 93.69 338 GLY A N 1
ATOM 2702 C CA . GLY A 1 338 ? -5.586 -2.205 19.782 1.00 93.69 338 GLY A CA 1
ATOM 2703 C C . GLY A 1 338 ? -6.400 -3.442 19.469 1.00 93.69 338 GLY A C 1
ATOM 2704 O O . GLY A 1 338 ? -6.454 -3.873 18.326 1.00 93.69 338 GLY A O 1
ATOM 2705 N N . ILE A 1 339 ? -7.050 -3.992 20.495 1.00 96.00 339 ILE A N 1
ATOM 2706 C CA . ILE A 1 339 ? -7.924 -5.165 20.397 1.00 96.00 339 ILE A CA 1
ATOM 2707 C C . ILE A 1 339 ? -9.265 -4.845 21.056 1.00 96.00 339 ILE A C 1
ATOM 2709 O O . ILE A 1 339 ? -9.322 -4.366 22.193 1.00 96.00 339 ILE A O 1
ATOM 2713 N N . VAL A 1 340 ? -10.355 -5.150 20.360 1.00 95.31 340 VAL A N 1
ATOM 2714 C CA . VAL A 1 340 ? -11.722 -5.091 20.877 1.00 95.31 340 VAL A CA 1
ATOM 2715 C C . VAL A 1 340 ? -12.123 -6.485 21.353 1.00 95.31 340 VAL A C 1
ATOM 2717 O O . VAL A 1 340 ? -12.098 -7.442 20.582 1.00 95.31 340 VAL A O 1
ATOM 2720 N N . ARG A 1 341 ? -12.488 -6.614 22.633 1.00 93.62 341 ARG A N 1
ATOM 2721 C CA . ARG A 1 341 ? -12.840 -7.895 23.271 1.00 93.62 341 ARG A CA 1
ATOM 2722 C C . ARG A 1 341 ? -14.121 -7.786 24.071 1.00 93.62 341 ARG A C 1
ATOM 2724 O O . ARG A 1 341 ? -14.338 -6.743 24.669 1.00 93.62 341 ARG A O 1
ATOM 2731 N N . ASP A 1 342 ? -14.923 -8.838 24.168 1.00 90.75 342 ASP A N 1
ATOM 2732 C CA . ASP A 1 342 ? -16.094 -8.867 25.055 1.00 90.75 342 ASP A CA 1
ATOM 2733 C C . ASP A 1 342 ? -15.724 -8.894 26.558 1.00 90.75 342 ASP A C 1
ATOM 2735 O O . ASP A 1 342 ? -14.553 -8.839 26.945 1.00 90.75 342 ASP A O 1
ATOM 2739 N N . VAL A 1 343 ? -16.734 -8.922 27.438 1.00 90.25 343 VAL A N 1
ATOM 2740 C CA . VAL A 1 343 ? -16.538 -9.034 28.899 1.00 90.25 343 VAL A CA 1
ATOM 2741 C C . VAL A 1 343 ? -15.835 -10.317 29.337 1.00 90.25 343 VAL A C 1
ATOM 2743 O O . VAL A 1 343 ? -15.193 -10.299 30.387 1.00 90.25 343 VAL A O 1
ATOM 2746 N N . ASP A 1 344 ? -15.952 -11.387 28.555 1.00 91.06 344 ASP A N 1
ATOM 2747 C CA . ASP A 1 344 ? -15.358 -12.694 28.833 1.00 91.06 344 ASP A CA 1
ATOM 2748 C C . ASP A 1 344 ? -13.923 -12.792 28.277 1.00 91.06 344 ASP A C 1
ATOM 2750 O O . ASP A 1 344 ? -13.200 -13.745 28.561 1.00 91.06 344 ASP A O 1
ATOM 2754 N N . GLY A 1 345 ? -13.476 -11.764 27.547 1.00 88.62 345 GLY A N 1
ATOM 2755 C CA . GLY A 1 345 ? -12.138 -11.647 26.980 1.00 88.62 345 GLY A CA 1
ATOM 2756 C C . GLY A 1 345 ? -12.006 -12.203 25.563 1.00 88.62 345 GLY A C 1
ATOM 2757 O O . GLY A 1 345 ? -10.885 -12.221 25.048 1.00 88.62 345 GLY A O 1
ATOM 2758 N N . ASN A 1 346 ? -13.103 -12.613 24.920 1.00 93.50 346 ASN A N 1
ATOM 2759 C CA . ASN A 1 346 ? -13.079 -13.107 23.545 1.00 93.50 346 ASN A CA 1
ATOM 2760 C C . ASN A 1 346 ? -12.905 -11.942 22.560 1.00 93.50 346 ASN A C 1
ATOM 2762 O O . ASN A 1 346 ? -13.536 -10.896 22.744 1.00 93.50 346 ASN A O 1
ATOM 2766 N N . PRO A 1 347 ? -12.085 -12.095 21.508 1.00 94.88 347 PRO A N 1
ATOM 2767 C CA . PRO A 1 347 ? -11.933 -11.071 20.482 1.00 94.88 347 PRO A CA 1
ATOM 2768 C C . PRO A 1 347 ? -13.234 -10.857 19.701 1.00 94.88 347 PRO A C 1
ATOM 2770 O O . PRO A 1 347 ? -13.962 -11.806 19.409 1.00 94.88 347 PRO A O 1
ATOM 2773 N N . LEU A 1 348 ? -13.516 -9.601 19.351 1.00 95.31 348 LEU A N 1
ATOM 2774 C CA . LEU A 1 348 ? -14.693 -9.211 18.579 1.00 95.31 348 LEU A CA 1
ATOM 2775 C C . LEU A 1 348 ? -14.287 -8.810 17.155 1.00 95.31 348 LEU A C 1
ATOM 2777 O O . LEU A 1 348 ? -13.867 -7.666 16.950 1.00 95.31 348 LEU A O 1
ATOM 2781 N N . PRO A 1 349 ? -14.414 -9.712 16.164 1.00 95.38 349 PRO A N 1
ATOM 2782 C CA . PRO A 1 349 ? -14.146 -9.382 14.771 1.00 95.38 349 PRO A CA 1
ATOM 2783 C C . PRO A 1 349 ? -15.248 -8.501 14.178 1.00 95.38 349 PRO A C 1
ATOM 2785 O O . PRO A 1 349 ? -16.400 -8.546 14.615 1.00 95.38 349 PRO A O 1
ATOM 2788 N N . ASN A 1 350 ? -14.908 -7.719 13.149 1.00 94.75 350 ASN A N 1
ATOM 2789 C CA . ASN A 1 350 ? -15.827 -6.814 12.449 1.00 94.75 350 ASN A CA 1
ATOM 2790 C C . ASN A 1 350 ? -16.507 -5.752 13.351 1.00 94.75 350 ASN A C 1
ATOM 2792 O O . ASN A 1 350 ? -17.524 -5.150 12.986 1.00 94.75 350 ASN A O 1
ATOM 2796 N N . ALA A 1 351 ? -15.939 -5.480 14.526 1.00 95.81 351 ALA A N 1
ATOM 2797 C CA . ALA A 1 351 ? -16.296 -4.323 15.330 1.00 95.81 351 ALA A CA 1
ATOM 2798 C C . ALA A 1 351 ? -15.856 -3.046 14.603 1.00 95.81 351 ALA A C 1
ATOM 2800 O O . ALA A 1 351 ? -14.831 -3.011 13.932 1.00 95.81 351 ALA A O 1
ATOM 2801 N N . THR A 1 352 ? -16.648 -1.989 14.726 1.00 96.31 352 THR A N 1
ATOM 2802 C CA . THR A 1 352 ? -16.386 -0.676 14.129 1.00 96.31 352 THR A CA 1
ATOM 2803 C C . THR A 1 352 ? -15.619 0.181 15.115 1.00 96.31 352 THR A C 1
ATOM 2805 O O . THR A 1 352 ? -16.064 0.329 16.252 1.00 96.31 352 THR A O 1
ATOM 2808 N N . VAL A 1 353 ? -14.511 0.767 14.681 1.00 96.50 353 VAL A N 1
ATOM 2809 C CA . VAL A 1 353 ? -13.725 1.734 15.443 1.00 96.50 353 VAL A CA 1
ATOM 2810 C C . VAL A 1 353 ? -13.791 3.075 14.719 1.00 96.50 353 VAL A C 1
ATOM 2812 O O . VAL A 1 353 ? -13.274 3.224 13.614 1.00 96.50 353 VAL A O 1
ATOM 2815 N N . SER A 1 354 ? -14.451 4.041 15.349 1.00 95.94 354 SER A N 1
ATOM 2816 C CA . SER A 1 354 ? -14.684 5.387 14.824 1.00 95.94 354 SER A CA 1
ATOM 2817 C C . SER A 1 354 ? -13.879 6.420 15.606 1.00 95.94 354 SER A C 1
ATOM 2819 O O . SER A 1 354 ? -13.793 6.336 16.836 1.00 95.94 354 SER A O 1
ATOM 2821 N N . VAL A 1 355 ? -13.348 7.426 14.916 1.00 95.50 355 VAL A N 1
ATOM 2822 C CA . VAL A 1 355 ? -12.628 8.552 15.524 1.00 95.50 355 VAL A CA 1
ATOM 2823 C C . VAL A 1 355 ? -13.494 9.802 15.423 1.00 95.50 355 VAL A C 1
ATOM 2825 O O . VAL A 1 355 ? -13.949 10.164 14.340 1.00 95.50 355 VAL A O 1
ATOM 2828 N N . GLU A 1 356 ? -13.739 10.471 16.548 1.00 93.62 356 GLU A N 1
ATOM 2829 C CA . GLU A 1 356 ? -14.532 11.701 16.556 1.00 93.62 356 GLU A CA 1
ATOM 2830 C C . GLU A 1 356 ? -13.909 12.764 15.636 1.00 93.62 356 GLU A C 1
ATOM 2832 O O . GLU A 1 356 ? -12.713 13.041 15.705 1.00 93.62 356 GLU A O 1
ATOM 2837 N N . GLY A 1 357 ? -14.731 13.350 14.761 1.00 90.62 357 GLY A N 1
ATOM 2838 C CA . GLY A 1 357 ? -14.297 14.345 13.776 1.00 90.62 357 GLY A CA 1
ATOM 2839 C C . GLY A 1 357 ? -13.784 13.771 12.451 1.00 90.62 357 GLY A C 1
ATOM 2840 O O . GLY A 1 357 ? -13.629 14.538 11.504 1.00 90.62 357 GLY A O 1
ATOM 2841 N N . VAL A 1 358 ? -13.592 12.451 12.336 1.00 93.00 358 VAL A N 1
ATOM 2842 C CA . VAL A 1 358 ? -13.154 11.801 11.092 1.00 93.00 358 VAL A CA 1
ATOM 2843 C C . VAL A 1 358 ? -14.257 10.890 10.561 1.00 93.00 358 VAL A C 1
ATOM 2845 O O . VAL A 1 358 ? -14.604 9.884 11.174 1.00 93.00 358 VAL A O 1
ATOM 2848 N N . ARG A 1 359 ? -14.828 11.239 9.402 1.00 90.12 359 ARG A N 1
ATOM 2849 C CA . ARG A 1 359 ? -15.936 10.495 8.766 1.00 90.12 359 ARG A CA 1
ATOM 2850 C C . ARG A 1 359 ? -15.446 9.282 7.965 1.00 90.12 359 ARG A C 1
ATOM 2852 O O . ARG A 1 359 ? -15.788 9.129 6.798 1.00 90.12 359 ARG A O 1
ATOM 2859 N N . HIS A 1 360 ? -14.612 8.455 8.582 1.00 92.75 360 HIS A N 1
ATOM 2860 C CA . HIS A 1 360 ? -14.111 7.212 8.005 1.00 92.75 360 HIS A CA 1
ATOM 2861 C C . HIS A 1 360 ? -13.749 6.251 9.143 1.00 92.75 360 HIS A C 1
ATOM 2863 O O . HIS A 1 360 ? -12.763 6.464 9.843 1.00 92.75 360 HIS A O 1
ATOM 2869 N N . ASP A 1 361 ? -14.552 5.212 9.347 1.00 94.50 361 ASP A N 1
ATOM 2870 C CA . ASP A 1 361 ? -14.362 4.200 10.388 1.00 94.50 361 ASP A CA 1
ATOM 2871 C C . ASP A 1 361 ? -13.483 3.041 9.892 1.00 94.50 361 ASP A C 1
ATOM 2873 O O . ASP A 1 361 ? -13.517 2.699 8.712 1.00 94.50 361 ASP A O 1
ATOM 2877 N N . VAL A 1 362 ? -12.781 2.361 10.807 1.00 96.12 362 VAL A N 1
ATOM 2878 C CA . VAL A 1 362 ? -12.092 1.084 10.519 1.00 96.12 362 VAL A CA 1
ATOM 2879 C C . VAL A 1 362 ? -12.798 -0.094 11.182 1.00 96.12 362 VAL A C 1
ATOM 2881 O O . VAL A 1 362 ? -13.568 0.070 12.133 1.00 96.12 362 VAL A O 1
ATOM 2884 N N . LYS A 1 363 ? -12.539 -1.302 10.684 1.00 95.56 363 LYS A N 1
ATOM 2885 C CA . LYS A 1 363 ? -13.063 -2.559 11.233 1.00 95.56 363 LYS A CA 1
ATOM 2886 C C . LYS A 1 363 ? -11.976 -3.379 11.917 1.00 95.56 363 LYS A C 1
ATOM 2888 O O . LYS A 1 363 ? -10.831 -3.357 11.480 1.00 95.56 363 LYS A O 1
ATOM 2893 N N . THR A 1 364 ? -12.337 -4.142 12.943 1.00 96.69 364 THR A N 1
ATOM 2894 C CA . THR A 1 364 ? -11.427 -5.130 13.535 1.00 96.69 364 THR A CA 1
ATOM 2895 C C . THR A 1 364 ? -11.280 -6.370 12.652 1.00 96.69 364 THR A C 1
ATOM 2897 O O . THR A 1 364 ? -12.251 -6.828 12.037 1.00 96.69 364 THR A O 1
ATOM 2900 N N . ALA A 1 365 ? -10.071 -6.929 12.617 1.00 95.81 365 ALA A N 1
ATOM 2901 C CA . ALA A 1 365 ? -9.753 -8.194 11.968 1.00 95.81 365 ALA A CA 1
ATOM 2902 C C . ALA A 1 365 ? -10.263 -9.395 12.790 1.00 95.81 365 ALA A C 1
ATOM 2904 O O . ALA A 1 365 ? -10.952 -9.243 13.803 1.00 95.81 365 ALA A O 1
ATOM 2905 N N . VAL A 1 366 ? -9.954 -10.618 12.341 1.00 93.56 366 VAL A N 1
ATOM 2906 C CA . VAL A 1 366 ? -10.429 -11.867 12.970 1.00 93.56 366 VAL A CA 1
ATOM 2907 C C . VAL A 1 366 ? -9.989 -11.975 14.438 1.00 93.56 366 VAL A C 1
ATOM 2909 O O . VAL A 1 366 ? -10.766 -12.444 15.269 1.00 93.56 366 VAL A O 1
ATOM 2912 N N . GLY A 1 367 ? -8.790 -11.483 14.769 1.00 93.25 367 GLY A N 1
ATOM 2913 C CA . GLY A 1 367 ? -8.253 -11.421 16.132 1.00 93.25 367 GLY A CA 1
ATOM 2914 C C . GLY A 1 367 ? -8.874 -10.331 17.013 1.00 93.25 367 GLY A C 1
ATOM 2915 O O . GLY A 1 367 ? -8.473 -10.167 18.166 1.00 93.25 367 GLY A O 1
ATOM 2916 N N . GLY A 1 368 ? -9.864 -9.586 16.507 1.00 95.56 368 GLY A N 1
ATOM 2917 C CA . GLY A 1 368 ? -10.463 -8.434 17.184 1.00 95.56 368 GLY A CA 1
ATOM 2918 C C . GLY A 1 368 ? -9.550 -7.208 17.217 1.00 95.56 368 GLY A C 1
ATOM 2919 O O . GLY A 1 368 ? -9.908 -6.186 17.800 1.00 95.56 368 GLY A O 1
ATOM 2920 N N . ASP A 1 369 ? -8.378 -7.302 16.610 1.00 96.75 369 ASP A N 1
ATOM 2921 C CA . ASP A 1 369 ? -7.388 -6.255 16.484 1.00 96.75 369 ASP A CA 1
ATOM 2922 C C . ASP A 1 369 ? -7.717 -5.259 15.377 1.00 96.75 369 ASP A C 1
ATOM 2924 O O . ASP A 1 369 ? -8.411 -5.561 14.408 1.00 96.75 369 ASP A O 1
ATOM 2928 N N . TYR A 1 370 ? -7.268 -4.025 15.565 1.00 97.50 370 TYR A N 1
ATOM 2929 C CA . TYR A 1 370 ? -7.444 -2.940 14.615 1.00 97.50 370 TYR A CA 1
ATOM 2930 C C . TYR A 1 370 ? -6.223 -2.030 14.613 1.00 97.50 370 TYR A C 1
ATOM 2932 O O . TYR A 1 370 ? -5.517 -1.900 15.616 1.00 97.50 370 TYR A O 1
ATOM 2940 N N . TRP A 1 371 ? -6.065 -1.316 13.504 1.00 98.06 371 TRP A N 1
ATOM 2941 C CA . TRP A 1 371 ? -5.083 -0.258 13.329 1.00 98.06 371 TRP A CA 1
ATOM 2942 C C . TRP A 1 371 ? -5.782 0.952 12.729 1.00 98.06 371 TRP A C 1
ATOM 2944 O O . TRP A 1 371 ? -6.611 0.832 11.825 1.00 98.06 371 TRP A O 1
ATOM 2954 N N . ARG A 1 372 ? -5.469 2.127 13.260 1.00 97.44 372 ARG A N 1
ATOM 2955 C CA . ARG A 1 372 ? -6.006 3.402 12.813 1.00 97.44 372 ARG A CA 1
ATOM 2956 C C . ARG A 1 372 ? -4.871 4.406 12.693 1.00 97.44 372 ARG A C 1
ATOM 2958 O O . ARG A 1 372 ? -4.441 4.977 13.695 1.00 97.44 372 ARG A O 1
ATOM 2965 N N . LEU A 1 373 ? -4.422 4.627 11.460 1.00 97.44 373 LEU A N 1
ATOM 2966 C CA . LEU A 1 373 ? -3.400 5.621 11.142 1.00 97.44 373 LEU A CA 1
ATOM 2967 C C . LEU A 1 373 ? -3.930 7.022 11.459 1.00 97.44 373 LEU A C 1
ATOM 2969 O O . LEU A 1 373 ? -4.998 7.416 10.991 1.00 97.44 373 LEU A O 1
ATOM 2973 N N . LEU A 1 374 ? -3.193 7.755 12.290 1.00 96.00 374 LEU A N 1
ATOM 2974 C CA . LEU A 1 374 ? -3.519 9.110 12.723 1.00 96.00 374 LEU A CA 1
ATOM 2975 C C . LEU A 1 374 ? -2.227 9.897 12.917 1.00 96.00 374 LEU A C 1
ATOM 2977 O O . LEU A 1 374 ? -1.206 9.357 13.355 1.00 96.00 374 LEU A O 1
ATOM 2981 N N . ASN A 1 375 ? -2.304 11.196 12.647 1.00 93.88 375 ASN A N 1
ATOM 2982 C CA . ASN A 1 375 ? -1.248 12.130 13.010 1.00 93.88 375 ASN A CA 1
ATOM 2983 C C . ASN A 1 375 ? -1.195 12.327 14.540 1.00 93.88 375 ASN A C 1
ATOM 2985 O O . ASN A 1 375 ? -2.144 11.978 15.242 1.00 93.88 375 ASN A O 1
ATOM 2989 N N . PRO A 1 376 ? -0.099 12.884 15.087 1.00 93.94 376 PRO A N 1
ATOM 2990 C CA . PRO A 1 376 ? -0.010 13.187 16.512 1.00 93.94 376 PRO A CA 1
ATOM 2991 C C . PRO A 1 376 ? -1.139 14.107 16.984 1.00 93.94 376 PRO A C 1
ATOM 2993 O O . PRO A 1 376 ? -1.398 15.147 16.377 1.00 93.94 376 PRO A O 1
ATOM 2996 N N . GLY A 1 377 ? -1.791 13.739 18.084 1.00 93.75 377 GLY A N 1
ATOM 2997 C CA . GLY A 1 377 ? -2.972 14.443 18.572 1.00 93.75 377 GLY A CA 1
ATOM 2998 C C . GLY A 1 377 ? -3.724 13.692 19.666 1.00 93.75 377 GLY A C 1
ATOM 2999 O O . GLY A 1 377 ? -3.382 12.565 20.026 1.00 93.75 377 GLY A O 1
ATOM 3000 N N . GLU A 1 378 ? -4.751 14.346 20.201 1.00 95.00 378 GLU A N 1
ATOM 3001 C CA . GLU A 1 378 ? -5.702 13.767 21.148 1.00 95.00 378 GLU A CA 1
ATOM 3002 C C . GLU A 1 378 ? -6.988 13.395 20.407 1.00 95.00 378 GLU A C 1
ATOM 3004 O O . GLU A 1 378 ? -7.579 14.231 19.722 1.00 95.00 378 GLU A O 1
ATOM 3009 N N . TYR A 1 379 ? -7.429 12.147 20.555 1.00 95.00 379 TYR A N 1
ATOM 3010 C CA . TYR A 1 379 ? -8.565 11.601 19.823 1.00 95.00 379 TYR A CA 1
ATOM 3011 C C . TYR A 1 379 ? -9.542 10.896 20.752 1.00 95.00 379 TYR A C 1
ATOM 3013 O O . TYR A 1 379 ? -9.159 10.114 21.624 1.00 95.00 379 TYR A O 1
ATOM 3021 N N . ARG A 1 380 ? -10.837 11.113 20.521 1.00 96.19 380 ARG A N 1
ATOM 3022 C CA . ARG A 1 380 ? -11.898 10.298 21.113 1.00 96.19 380 ARG A CA 1
ATOM 3023 C C . ARG A 1 380 ? -12.227 9.162 20.160 1.00 96.19 380 ARG A C 1
ATOM 3025 O O . ARG A 1 380 ? -12.733 9.384 19.065 1.00 96.19 380 ARG A O 1
ATOM 3032 N N . VAL A 1 381 ? -11.911 7.948 20.589 1.00 96.75 381 VAL A N 1
ATOM 3033 C CA . VAL A 1 381 ? -12.081 6.728 19.803 1.00 96.75 381 VAL A CA 1
ATOM 3034 C C . VAL A 1 381 ? -13.229 5.928 20.387 1.00 96.75 381 VAL A C 1
ATOM 3036 O O . VAL A 1 381 ? -13.227 5.607 21.577 1.00 96.75 381 VAL A O 1
ATOM 3039 N N . THR A 1 382 ? -14.208 5.599 19.555 1.00 96.44 382 THR A N 1
ATOM 3040 C CA . THR A 1 382 ? -15.363 4.787 19.932 1.00 96.44 382 THR A CA 1
ATOM 3041 C C . THR A 1 382 ? -15.311 3.454 19.212 1.00 96.44 382 THR A C 1
ATOM 3043 O O . THR A 1 382 ? -15.268 3.409 17.990 1.00 96.44 382 THR A O 1
ATOM 3046 N N . ALA A 1 383 ? -15.367 2.362 19.967 1.00 96.38 383 ALA A N 1
ATOM 3047 C CA . ALA A 1 383 ? -15.607 1.039 19.415 1.00 96.38 383 ALA A CA 1
ATOM 3048 C C . ALA A 1 383 ? -17.096 0.686 19.544 1.00 96.38 383 ALA A C 1
ATOM 3050 O O . ALA A 1 383 ? -17.731 0.983 20.562 1.00 96.38 383 ALA A O 1
ATOM 3051 N N . LYS A 1 384 ? -17.652 0.030 18.524 1.00 94.56 384 LYS A N 1
ATOM 3052 C CA . LYS A 1 384 ? -19.046 -0.419 18.438 1.00 94.56 384 LYS A CA 1
ATOM 3053 C C . LYS A 1 384 ? -19.113 -1.790 17.765 1.00 94.56 384 LYS A C 1
ATOM 3055 O O . LYS A 1 384 ? -18.564 -1.967 16.686 1.00 94.56 384 LYS A O 1
ATOM 3060 N N . ALA A 1 385 ? -19.855 -2.723 18.348 1.00 93.81 385 ALA A N 1
ATOM 3061 C CA . ALA A 1 385 ? -20.146 -4.028 17.755 1.00 93.81 385 ALA A CA 1
ATOM 3062 C C . ALA A 1 385 ? -21.641 -4.350 17.898 1.00 93.81 385 ALA A C 1
ATOM 3064 O O . ALA A 1 385 ? -22.293 -3.869 18.829 1.00 93.81 385 ALA A O 1
ATOM 3065 N N . ASP A 1 386 ? -22.193 -5.139 16.978 1.00 89.62 386 ASP A N 1
ATOM 3066 C CA . ASP A 1 386 ? -23.617 -5.487 16.984 1.00 89.62 386 ASP A CA 1
ATOM 3067 C C . ASP A 1 386 ? -23.977 -6.328 18.212 1.00 89.62 386 ASP A C 1
ATOM 3069 O O . ASP A 1 386 ? -23.305 -7.301 18.537 1.00 89.62 386 ASP A O 1
ATOM 3073 N N . GLY A 1 387 ? -25.042 -5.941 18.916 1.00 90.44 387 GLY A N 1
ATOM 3074 C CA . GLY A 1 387 ? -25.436 -6.574 20.181 1.00 90.44 387 GLY A CA 1
ATOM 3075 C C . GLY A 1 387 ? -24.649 -6.097 21.409 1.00 90.44 387 GLY A C 1
ATOM 3076 O O . GLY A 1 387 ? -24.955 -6.524 22.521 1.00 90.44 387 GLY A O 1
ATOM 3077 N N . TYR A 1 388 ? -23.697 -5.174 21.243 1.00 92.00 388 TYR A N 1
ATOM 3078 C CA . TYR A 1 388 ? -22.876 -4.645 22.329 1.00 92.00 388 TYR A CA 1
ATOM 3079 C C . TYR A 1 388 ? -23.072 -3.136 22.547 1.00 92.00 388 TYR A C 1
ATOM 3081 O O . TYR A 1 388 ? -23.359 -2.375 21.624 1.00 92.00 388 TYR A O 1
ATOM 3089 N N . THR A 1 389 ? -22.874 -2.673 23.789 1.00 92.06 389 THR A N 1
ATOM 3090 C CA . THR A 1 389 ? -22.943 -1.236 24.123 1.00 92.06 389 THR A CA 1
ATOM 3091 C C . THR A 1 389 ? -21.644 -0.522 23.727 1.00 92.06 389 THR A C 1
ATOM 3093 O O . THR A 1 389 ? -20.609 -0.878 24.296 1.00 92.06 389 THR A O 1
ATOM 3096 N N . PRO A 1 390 ? -21.664 0.501 22.846 1.00 94.06 390 PRO A N 1
ATOM 3097 C CA . PRO A 1 390 ? -20.455 1.199 22.404 1.00 94.06 390 PRO A CA 1
ATOM 3098 C C . PRO A 1 390 ? -19.602 1.727 23.562 1.00 94.06 390 PRO A C 1
ATOM 3100 O O . PRO A 1 390 ? -20.135 2.147 24.592 1.00 94.06 390 PRO A O 1
ATOM 3103 N N . GLN A 1 391 ? -18.282 1.728 23.387 1.00 93.81 391 GLN A N 1
ATOM 3104 C CA . GLN A 1 391 ? -17.324 2.238 24.369 1.00 93.81 391 GLN A CA 1
ATOM 3105 C C . GLN A 1 391 ? -16.451 3.317 23.745 1.00 93.81 391 GLN A C 1
ATOM 3107 O O . GLN A 1 391 ? -15.876 3.099 22.684 1.00 93.81 391 GLN A O 1
ATOM 3112 N N . THR A 1 392 ? -16.311 4.449 24.435 1.00 93.75 392 THR A N 1
ATOM 3113 C CA . THR A 1 392 ? -15.472 5.570 23.998 1.00 93.75 392 THR A CA 1
ATOM 3114 C C . THR A 1 392 ? -14.288 5.741 24.936 1.00 93.75 392 THR A C 1
ATOM 3116 O O . THR A 1 392 ? -14.462 5.757 26.156 1.00 93.75 392 THR A O 1
ATOM 3119 N N . ARG A 1 393 ? -13.091 5.909 24.375 1.00 92.62 393 ARG A N 1
ATOM 3120 C CA . ARG A 1 393 ? -11.859 6.204 25.108 1.00 92.62 393 ARG A CA 1
ATOM 3121 C C . ARG A 1 393 ? -11.144 7.408 24.518 1.00 92.62 393 ARG A C 1
ATOM 3123 O O . ARG A 1 393 ? -11.202 7.651 23.316 1.00 92.62 393 ARG A O 1
ATOM 3130 N N . LEU A 1 394 ? -10.467 8.149 25.387 1.00 93.62 394 LEU A N 1
ATOM 3131 C CA . LEU A 1 394 ? -9.540 9.195 24.982 1.00 93.62 394 LEU A CA 1
ATOM 3132 C C . LEU A 1 394 ? -8.175 8.560 24.718 1.00 93.62 394 LEU A C 1
ATOM 3134 O O . LEU A 1 394 ? -7.676 7.814 25.561 1.00 93.62 394 LEU A O 1
ATOM 3138 N N . CYS A 1 395 ? -7.603 8.837 23.556 1.00 93.06 395 CYS A N 1
ATOM 3139 C CA . CYS A 1 395 ? -6.364 8.244 23.078 1.00 93.06 395 CYS A CA 1
ATOM 3140 C C . CYS A 1 395 ? -5.400 9.355 22.667 1.00 93.06 395 CYS A C 1
ATOM 3142 O O . CYS A 1 395 ? -5.808 10.319 22.021 1.00 93.06 395 CYS A O 1
ATOM 3144 N N . MET A 1 396 ? -4.125 9.200 23.014 1.00 92.06 396 MET A N 1
ATOM 3145 C CA . MET A 1 396 ? -3.069 10.141 22.651 1.00 92.06 396 MET A CA 1
ATOM 3146 C C . MET A 1 396 ? -2.146 9.492 21.630 1.00 92.06 396 MET A C 1
ATOM 3148 O O . MET A 1 396 ? -1.570 8.445 21.910 1.00 92.06 396 MET A O 1
ATOM 3152 N N . VAL A 1 397 ? -1.969 10.134 20.479 1.00 91.50 397 VAL A N 1
ATOM 3153 C CA . VAL A 1 397 ? -0.962 9.753 19.486 1.00 91.50 397 VAL A CA 1
ATOM 3154 C C . VAL A 1 397 ? 0.250 10.650 19.691 1.00 91.50 397 VAL A C 1
ATOM 3156 O O . VAL A 1 397 ? 0.174 11.868 19.510 1.00 91.50 397 VAL A O 1
ATOM 3159 N N . ALA A 1 398 ? 1.366 10.062 20.113 1.00 82.81 398 ALA A N 1
ATOM 3160 C CA . ALA A 1 398 ? 2.602 10.800 20.335 1.00 82.81 398 ALA A CA 1
ATOM 3161 C C . ALA A 1 398 ? 3.287 11.160 19.000 1.00 82.81 398 ALA A C 1
ATOM 3163 O O . ALA A 1 398 ? 3.190 10.407 18.028 1.00 82.81 398 ALA A O 1
ATOM 3164 N N . PRO A 1 399 ? 4.034 12.278 18.931 1.00 72.81 399 PRO A N 1
ATOM 3165 C CA . PRO A 1 399 ? 4.999 12.492 17.859 1.00 72.81 399 PRO A CA 1
ATOM 3166 C C . PRO A 1 399 ? 6.036 11.368 17.903 1.00 72.81 399 PRO A C 1
ATOM 3168 O O . PRO A 1 399 ? 6.588 11.108 18.972 1.00 72.81 399 PRO A O 1
ATOM 3171 N N . SER A 1 400 ? 6.293 10.712 16.768 1.00 55.91 400 SER A N 1
ATOM 3172 C CA . SER A 1 400 ? 7.294 9.644 16.653 1.00 55.91 400 SER A CA 1
ATOM 3173 C C . SER A 1 400 ? 8.623 10.101 17.263 1.00 55.91 400 SER A C 1
ATOM 3175 O O . SER A 1 400 ? 9.238 11.043 16.758 1.00 55.91 400 SER A O 1
ATOM 3177 N N . ARG A 1 401 ? 9.040 9.463 18.359 1.00 43.22 401 ARG A N 1
ATOM 3178 C CA . ARG A 1 401 ? 10.391 9.566 18.918 1.00 43.22 401 ARG A CA 1
ATOM 3179 C C . ARG A 1 401 ? 11.128 8.268 18.629 1.00 43.22 401 ARG A C 1
ATOM 3181 O O . ARG A 1 401 ? 10.502 7.225 18.487 1.00 43.22 401 ARG A O 1
ATOM 3188 N N . ASP A 1 402 ? 12.443 8.388 18.539 1.00 39.41 402 ASP A N 1
ATOM 3189 C CA . ASP A 1 402 ? 13.397 7.300 18.356 1.00 39.41 402 ASP A CA 1
ATOM 3190 C C . ASP A 1 402 ? 13.033 6.056 19.212 1.00 39.41 402 ASP A C 1
ATOM 3192 O O . ASP A 1 402 ? 12.857 6.200 20.433 1.00 39.41 402 ASP A O 1
ATOM 3196 N N . PRO A 1 403 ? 12.876 4.858 18.609 1.00 39.97 403 PRO A N 1
ATOM 3197 C CA . PRO A 1 403 ? 12.412 3.641 19.287 1.00 39.97 403 PRO A CA 1
ATOM 3198 C C . PRO A 1 403 ? 13.283 3.156 20.463 1.00 39.97 403 PRO A C 1
ATOM 3200 O O . PRO A 1 403 ? 12.858 2.272 21.209 1.00 39.97 403 PRO A O 1
ATOM 3203 N N . GLU A 1 404 ? 14.463 3.736 20.710 1.00 37.03 404 GLU A N 1
ATOM 3204 C CA . GLU A 1 404 ? 15.276 3.409 21.894 1.00 37.03 404 GLU A CA 1
ATOM 3205 C C . GLU A 1 404 ? 14.642 3.815 23.243 1.00 37.03 404 GLU A C 1
ATOM 3207 O O . GLU A 1 404 ? 15.024 3.284 24.291 1.00 37.03 404 GLU A O 1
ATOM 3212 N N . GLN A 1 405 ? 13.649 4.713 23.267 1.00 32.88 405 GLN A N 1
ATOM 3213 C CA . GLN A 1 405 ? 13.054 5.197 24.525 1.00 32.88 405 GLN A CA 1
ATOM 3214 C C . GLN A 1 405 ? 11.907 4.340 25.091 1.00 32.88 405 GLN A C 1
ATOM 3216 O O . GLN A 1 405 ? 11.571 4.497 26.271 1.00 32.88 405 GLN A O 1
ATOM 3221 N N . ASP A 1 406 ? 11.355 3.392 24.326 1.00 37.34 406 ASP A N 1
ATOM 3222 C CA . ASP A 1 406 ? 10.144 2.651 24.724 1.00 37.34 406 ASP A CA 1
ATOM 3223 C C . ASP A 1 406 ? 10.379 1.443 25.643 1.00 37.34 406 ASP A C 1
ATOM 3225 O O . ASP A 1 406 ? 9.436 0.887 26.209 1.00 37.34 406 ASP A O 1
ATOM 3229 N N . LYS A 1 407 ? 11.633 1.105 25.968 1.00 31.30 407 LYS A N 1
ATOM 3230 C CA . LYS A 1 407 ? 11.927 0.070 26.981 1.00 31.30 407 LYS A CA 1
ATOM 3231 C C . LYS A 1 407 ? 11.682 0.510 28.436 1.00 31.30 407 LYS A C 1
ATOM 3233 O O . LYS A 1 407 ? 12.050 -0.218 29.357 1.00 31.30 407 LYS A O 1
ATOM 3238 N N . ARG A 1 408 ? 11.077 1.682 28.695 1.00 28.48 408 ARG A N 1
ATOM 3239 C CA . ARG A 1 408 ? 10.882 2.203 30.069 1.00 28.48 408 ARG A CA 1
ATOM 3240 C C . ARG A 1 408 ? 9.474 2.651 30.474 1.00 28.48 408 ARG A C 1
ATOM 3242 O O . ARG A 1 408 ? 9.348 3.198 31.568 1.00 28.48 408 ARG A O 1
ATOM 3249 N N . LYS A 1 409 ? 8.412 2.393 29.700 1.00 29.22 409 LYS A N 1
ATOM 3250 C CA . LYS A 1 409 ? 7.034 2.743 30.128 1.00 29.22 409 LYS A CA 1
ATOM 3251 C C . LYS A 1 409 ? 5.936 1.716 29.828 1.00 29.22 409 LYS A C 1
ATOM 3253 O O . LYS A 1 409 ? 4.768 2.078 29.762 1.00 29.22 409 LYS A O 1
ATOM 3258 N N . ILE A 1 410 ? 6.267 0.427 29.787 1.00 30.27 410 ILE A N 1
ATOM 3259 C CA . ILE A 1 410 ? 5.268 -0.644 29.935 1.00 30.27 410 ILE A CA 1
ATOM 3260 C C . ILE A 1 410 ? 5.378 -1.196 31.356 1.00 30.27 410 ILE A C 1
ATOM 3262 O O . ILE A 1 410 ? 6.004 -2.222 31.576 1.00 30.27 410 ILE A O 1
ATOM 3266 N N . MET A 1 411 ? 4.859 -0.449 32.331 1.00 28.00 411 MET A N 1
ATOM 3267 C CA . MET A 1 411 ? 4.456 -0.903 33.673 1.00 28.00 411 MET A CA 1
ATOM 3268 C C . MET A 1 411 ? 4.009 0.338 34.452 1.00 28.00 411 MET A C 1
ATOM 3270 O O . MET A 1 411 ? 4.835 1.037 35.022 1.00 28.00 411 MET A O 1
ATOM 3274 N N . ASP A 1 412 ? 2.720 0.671 34.338 1.00 26.78 412 ASP A N 1
ATOM 3275 C CA . ASP A 1 412 ? 1.860 1.227 35.401 1.00 26.78 412 ASP A CA 1
ATOM 3276 C C . ASP A 1 412 ? 0.671 1.970 34.783 1.00 26.78 412 ASP A C 1
ATOM 3278 O O . ASP A 1 412 ? 0.734 3.138 34.408 1.00 26.78 412 ASP A O 1
ATOM 3282 N N . GLY A 1 413 ? -0.447 1.253 34.672 1.00 26.83 413 GLY A N 1
ATOM 3283 C CA . GLY A 1 413 ? -1.714 1.791 34.179 1.00 26.83 413 GLY A CA 1
ATOM 3284 C C . GLY A 1 413 ? -2.871 0.797 34.260 1.00 26.83 413 GLY A C 1
ATOM 3285 O O . GLY A 1 413 ? -3.800 0.866 33.463 1.00 26.83 413 GLY A O 1
ATOM 3286 N N . TRP A 1 414 ? -2.828 -0.157 35.194 1.00 29.16 414 TRP A N 1
ATOM 3287 C CA . TRP A 1 414 ? -3.913 -1.115 35.398 1.00 29.16 414 TRP A CA 1
ATOM 3288 C C . TRP A 1 414 ? -4.955 -0.515 36.339 1.00 29.16 414 TRP A C 1
ATOM 3290 O O . TRP A 1 414 ? -4.780 -0.502 37.554 1.00 29.16 414 TRP A O 1
ATOM 3300 N N . THR A 1 415 ? -6.069 -0.029 35.794 1.00 25.22 415 THR A N 1
ATOM 3301 C CA . THR A 1 415 ? -7.282 0.212 36.588 1.00 25.22 415 THR A CA 1
ATOM 3302 C C . THR A 1 415 ? -8.466 -0.512 35.964 1.00 25.22 415 THR A C 1
ATOM 3304 O O . THR A 1 415 ? -9.140 -0.029 35.060 1.00 25.22 415 THR A O 1
ATOM 3307 N N . THR A 1 416 ? -8.740 -1.710 36.478 1.00 27.11 416 THR A N 1
ATOM 3308 C CA . THR A 1 416 ? -10.018 -2.400 36.296 1.00 27.11 416 THR A CA 1
ATOM 3309 C C . THR A 1 416 ? -11.099 -1.671 37.092 1.00 27.11 416 THR A C 1
ATOM 3311 O O . THR A 1 416 ? -11.155 -1.794 38.315 1.00 27.11 416 THR A O 1
ATOM 3314 N N . GLN A 1 417 ? -11.986 -0.935 36.421 1.00 27.67 417 GLN A N 1
ATOM 3315 C CA . GLN A 1 417 ? -13.230 -0.456 37.032 1.00 27.67 417 GLN A CA 1
ATOM 3316 C C . GLN A 1 417 ? -14.347 -1.478 36.781 1.00 27.67 417 GLN A C 1
ATOM 3318 O O . GLN A 1 417 ? -14.891 -1.577 35.684 1.00 27.67 417 GLN A O 1
ATOM 3323 N N . LYS A 1 418 ? -14.695 -2.262 37.811 1.00 26.55 418 LYS A N 1
ATOM 3324 C CA . LYS A 1 418 ? -15.878 -3.137 37.799 1.00 26.55 418 LYS A CA 1
ATOM 3325 C C . LYS A 1 418 ? -17.144 -2.295 37.970 1.00 26.55 418 LYS A C 1
ATOM 3327 O O . LYS A 1 418 ? -17.343 -1.718 39.032 1.00 26.55 418 LYS A O 1
ATOM 3332 N N . PHE A 1 419 ? -18.036 -2.317 36.981 1.00 31.45 419 PHE A N 1
ATOM 3333 C CA . PHE A 1 419 ? -19.428 -1.896 37.157 1.00 31.45 419 PHE A CA 1
ATOM 3334 C C . PHE A 1 419 ? -20.388 -2.801 36.377 1.00 31.45 419 PHE A C 1
ATOM 3336 O O . PHE A 1 419 ? -20.311 -2.847 35.155 1.00 31.45 419 PHE A O 1
ATOM 3343 N N . GLY A 1 420 ? -21.300 -3.440 37.124 1.00 31.12 420 GLY A N 1
ATOM 3344 C CA . GLY A 1 420 ? -22.675 -3.820 36.758 1.00 31.12 420 GLY A CA 1
ATOM 3345 C C . GLY A 1 420 ? -22.905 -4.762 35.571 1.00 31.12 420 GLY A C 1
ATOM 3346 O O . GLY A 1 420 ? -22.545 -4.451 34.442 1.00 31.12 420 GLY A O 1
ATOM 3347 N N . HIS A 1 421 ? -23.620 -5.864 35.830 1.00 32.97 421 HIS A N 1
ATOM 3348 C CA . HIS A 1 421 ? -24.153 -6.802 34.837 1.00 32.97 421 HIS A CA 1
ATOM 3349 C C . HIS A 1 421 ? -24.997 -6.096 33.764 1.00 32.97 421 HIS A C 1
ATOM 3351 O O . HIS A 1 421 ? -26.162 -5.793 33.985 1.00 32.97 421 HIS A O 1
ATOM 3357 N N . ASN A 1 422 ? -24.388 -5.837 32.613 1.00 37.09 422 ASN A N 1
ATOM 3358 C CA . ASN A 1 422 ? -25.023 -5.712 31.304 1.00 37.09 422 ASN A CA 1
ATOM 3359 C C . ASN A 1 422 ? -23.927 -5.949 30.260 1.00 37.09 422 ASN A C 1
ATOM 3361 O O . ASN A 1 422 ? -22.768 -5.636 30.526 1.00 37.09 422 ASN A O 1
ATOM 3365 N N . HIS A 1 423 ? -24.282 -6.523 29.110 1.00 38.41 423 HIS A N 1
ATOM 3366 C CA . HIS A 1 423 ? -23.37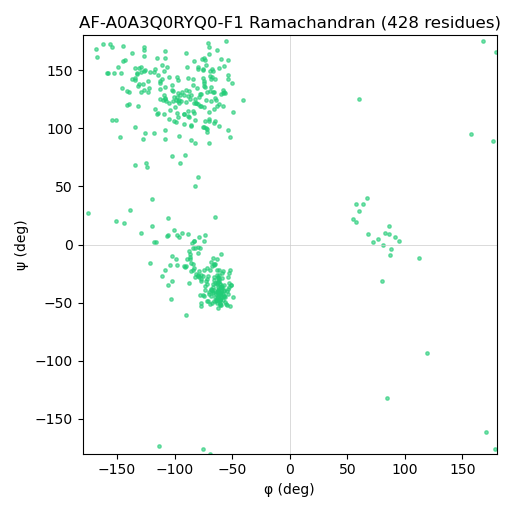3 -6.912 28.024 1.00 38.41 423 HIS A CA 1
ATOM 3367 C C . HIS A 1 423 ? -22.443 -5.754 27.592 1.00 38.41 423 HIS A C 1
ATOM 3369 O O . HIS A 1 423 ? -22.803 -4.900 26.777 1.00 38.41 423 HIS A O 1
ATOM 3375 N N . ARG A 1 424 ? -21.251 -5.692 28.196 1.00 38.16 424 ARG A N 1
ATOM 3376 C CA . ARG A 1 424 ? -20.179 -4.718 27.933 1.00 38.16 424 ARG A CA 1
ATOM 3377 C C . ARG A 1 424 ? -19.028 -5.418 27.203 1.00 38.16 424 ARG A C 1
ATOM 3379 O O . ARG A 1 424 ? -18.983 -6.641 27.129 1.00 38.16 424 ARG A O 1
ATOM 3386 N N . PHE A 1 425 ? -18.107 -4.638 26.658 1.00 34.91 425 PHE A N 1
ATOM 3387 C CA . PHE A 1 425 ? -16.873 -5.118 26.040 1.00 34.91 425 PHE A CA 1
ATOM 3388 C C . PHE A 1 425 ? -15.741 -4.133 26.366 1.00 34.91 425 PHE A C 1
ATOM 3390 O O . PHE A 1 425 ? -16.003 -2.990 26.746 1.00 34.91 425 PHE A O 1
ATOM 3397 N N . TRP A 1 426 ? -14.495 -4.579 26.281 1.00 33.25 426 TRP A N 1
ATOM 3398 C CA . TRP A 1 426 ? -13.290 -3.817 26.584 1.00 33.25 426 TRP A CA 1
ATOM 3399 C C . TRP A 1 426 ? -12.535 -3.469 25.298 1.00 33.25 426 TRP A C 1
ATOM 3401 O O . TRP A 1 426 ? -12.339 -4.311 24.425 1.00 33.25 426 TRP A O 1
ATOM 3411 N N . VAL A 1 427 ? -12.080 -2.220 25.202 1.00 33.44 427 VAL A N 1
ATOM 3412 C CA . VAL A 1 427 ? -11.150 -1.765 24.160 1.00 33.44 427 VAL A CA 1
ATOM 3413 C C . VAL A 1 427 ? -9.776 -1.642 24.800 1.00 33.44 427 VAL A C 1
ATOM 3415 O O . VAL A 1 427 ? -9.598 -0.833 25.717 1.00 33.44 427 VAL A O 1
ATOM 3418 N N . PHE A 1 428 ? -8.829 -2.457 24.351 1.00 32.69 428 PHE A N 1
ATOM 3419 C CA . PHE A 1 428 ? -7.432 -2.379 24.762 1.00 32.69 428 PHE A CA 1
ATOM 3420 C C . PHE A 1 428 ? -6.658 -1.617 23.694 1.00 32.69 428 PHE A C 1
ATOM 3422 O O . PHE A 1 428 ? -6.712 -1.995 22.531 1.00 32.69 428 PHE A O 1
ATOM 3429 N N . ILE A 1 429 ? -5.974 -0.548 24.093 1.00 39.72 429 ILE A N 1
ATOM 3430 C CA . ILE A 1 429 ? -5.023 0.176 23.244 1.00 39.72 429 ILE A CA 1
ATOM 3431 C C . ILE A 1 429 ? -3.656 -0.388 23.610 1.00 39.72 429 ILE A C 1
ATOM 3433 O O . ILE A 1 429 ? -3.342 -0.429 24.804 1.00 39.72 429 ILE A O 1
ATOM 3437 N N . ILE A 1 430 ? -2.928 -0.892 22.615 1.00 34.22 430 ILE A N 1
ATOM 3438 C CA . ILE A 1 430 ? -1.593 -1.479 22.791 1.00 34.22 430 ILE A CA 1
ATOM 3439 C C . ILE A 1 430 ? -0.551 -0.414 22.498 1.00 34.22 430 ILE A C 1
ATOM 3441 O O . ILE A 1 430 ? -0.683 0.231 21.432 1.00 34.22 430 ILE A O 1
#

Nearest PDB structures (foldseek):
  2nsm-assembly1_A  TM=9.395E-01  e=1.704E-47  Homo sapiens
  3mn8-assembly4_D  TM=9.168E-01  e=1.863E-37  Drosophila melanogaster
  3mn8-assembly3_C  TM=9.092E-01  e=6.772E-37  Drosophila melanogaster
  3mn8-assembly2_B  TM=9.186E-01  e=1.633E-36  Drosophila melanogaster
  3mn8-assembly1_A  TM=8.594E-01  e=5.050E-37  Drosophila melanogaster

InterPro domains:
  IPR000834 Peptidase M14, carboxypeptidase A [PF00246] (35-324)
  IPR000834 Peptidase M14, carboxypeptidase A [PR00765] (50-62)
  IPR000834 Peptidase M14, carboxypeptidase A [PR00765] (76-90)
  IPR000834 Peptidase M14, carboxypeptidase A [PR00765] (151-159)
  IPR000834 Peptidase M14, carboxypeptidase A [PR00765] (212-225)
  IPR000834 Peptidase M14, carboxypeptidase A [PS52035] (22-332)
  IPR000834 Peptidase M14, carboxypeptidase A [SM00631] (31-412)
  IPR008969 Carboxypeptidase-like, regulatory domain superfamily [SSF49464] (335-406)
  IPR050753 Peptidase M14 domain-containing protein [PTHR11532] (17-403)
  IPR057246 Zinc carboxypeptidases, zinc-binding region 1 [PS00132] (76-98)

Secondary structure (DSSP, 8-state):
----PPP----------TT-----TTS--SPPPTTTT----TTTEEEEEEEE-TT--EEEEEEESSSTTSPPTT--EEEEEE-SSTT-HHHHHHHHHHHHHHHHHHHTT-HHHHHHHTT-EEEEES-S-HHHHTT--TTS-TTTT-S-TTS--GGG-S---HHHHHHHHTTT----S---GGGTHHHHGGGS-HHHHHHHHHHHHS-EEEEEEEE-SEEEEEES--S--SS---TTHHHHHHHHHHHHHHSTTTT-TTS-BTTBS-TTTTSSEEEHHHHS--SS-HHHHHHHHSS-EEEEEEEES-SS--GGGHHHHHHHHHHHHHHHHHGGG-SEEEEEEETTS-B-TT-EEEETT-S--EE--TTSEEEE---SEEEEEEEE-TTS--EEEEEEE-----GGGGGG-SS---------SS--EEEEE-